Protein AF-A0A950RND5-F1 (afdb_monomer)

pLDDT: mean 81.73, std 20.25, range [27.28, 98.75]

Solvent-accessible surface area (backbone atoms only — not comparable to full-atom values): 24407 Å² total; per-residue (Å²): 139,93,83,90,90,89,86,92,85,87,83,86,86,83,82,80,75,64,97,54,83,83,58,66,60,98,58,60,68,67,38,45,29,33,43,33,33,98,88,50,76,48,46,25,33,28,69,39,47,78,51,88,57,35,43,30,25,35,28,66,88,77,69,43,80,45,80,42,48,47,93,53,51,78,45,76,44,74,45,69,74,70,76,71,78,66,78,73,70,92,72,68,82,76,68,84,69,67,49,48,32,40,37,39,29,50,48,57,43,88,60,62,94,68,66,59,49,56,44,45,64,30,30,45,87,43,40,80,84,48,53,76,87,35,53,45,75,44,70,52,22,67,78,74,57,56,56,99,81,48,80,71,83,77,81,68,97,44,68,70,53,49,53,55,34,50,50,51,29,48,56,50,51,51,53,35,50,52,41,48,52,52,58,39,51,76,71,72,47,77,84,75,94,55,101,77,83,57,64,71,66,48,47,65,56,50,58,30,40,53,48,42,30,46,43,64,71,34,66,67,58,33,50,54,46,36,47,38,45,42,71,59,49,47,69,48,27,45,32,77,56,21,37,29,36,37,45,16,28,31,54,14,26,46,51,55,49,45,44,45,29,71,47,58,78,53,85,71,53,59,24,34,33,48,37,39,36,28,32,26,19,33,62,43,34,68,77,49,45,78,51,46,55,82,80,42,54,73,23,67,60,35,74,55,44,76,37,34,38,40,35,16,32,40,53,23,43,54,18,52,78,41,66,75,72,60,25,59,47,74,43,77,46,71,64,36,81,43,40,98,46,64,90,86,52,88,45,40,60,48,17,55,59,13,61,45,39,61,85,23,45,66,46,25,40,67,41,51,19,37,68,73,50,52,60,60,58,54,57,49,56,67,66,66,53,73,78,73,74,74,75,78,72,83,72,79,87,75,85,86,79,89,77,87,91,78,87,81,91,80,83,81,82,84,82,87,86,134

Structure (mmCIF, N/CA/C/O backbone):
data_AF-A0A950RND5-F1
#
_entry.id   AF-A0A950RND5-F1
#
loop_
_atom_site.group_PDB
_atom_site.id
_atom_site.type_symbol
_atom_site.label_atom_id
_atom_site.label_alt_id
_atom_site.label_comp_id
_atom_site.label_asym_id
_atom_site.label_entity_id
_atom_site.label_seq_id
_atom_site.pdbx_PDB_ins_code
_atom_site.Cartn_x
_atom_site.Cartn_y
_atom_site.Cartn_z
_atom_site.occupancy
_atom_site.B_iso_or_equiv
_atom_site.auth_seq_id
_atom_site.auth_comp_id
_atom_site.auth_asym_id
_atom_site.auth_atom_id
_atom_site.pdbx_PDB_model_num
ATOM 1 N N . MET A 1 1 ? 18.173 -25.659 -58.992 1.00 39.22 1 MET A N 1
ATOM 2 C CA . MET A 1 1 ? 17.817 -24.576 -58.047 1.00 39.22 1 MET A CA 1
ATOM 3 C C . MET A 1 1 ? 17.009 -25.192 -56.920 1.00 39.22 1 MET A C 1
ATOM 5 O O . MET A 1 1 ? 16.145 -25.995 -57.227 1.00 39.22 1 MET A O 1
ATOM 9 N N . PHE A 1 2 ? 17.322 -24.838 -55.670 1.00 34.06 2 PHE A N 1
ATOM 10 C CA . PHE A 1 2 ? 16.856 -25.428 -54.402 1.00 34.06 2 PHE A CA 1
ATOM 11 C C . PHE A 1 2 ? 17.542 -26.725 -53.964 1.00 34.06 2 PHE A C 1
ATOM 13 O O . PHE A 1 2 ? 17.031 -27.824 -54.143 1.00 34.06 2 PHE A O 1
ATOM 20 N N . HIS A 1 3 ? 18.693 -26.558 -53.311 1.00 28.36 3 HIS A N 1
ATOM 21 C CA . HIS A 1 3 ? 19.177 -27.439 -52.250 1.00 28.36 3 HIS A CA 1
ATOM 22 C C . HIS A 1 3 ? 20.063 -26.618 -51.300 1.00 28.36 3 HIS A C 1
ATOM 24 O O . HIS A 1 3 ? 20.896 -25.849 -51.773 1.00 28.36 3 HIS A O 1
ATOM 30 N N . ARG A 1 4 ? 19.917 -26.881 -49.992 1.00 32.88 4 ARG A N 1
ATOM 31 C CA . ARG A 1 4 ? 20.726 -26.418 -48.841 1.00 32.88 4 ARG A CA 1
ATOM 32 C C . ARG A 1 4 ? 20.334 -25.069 -48.221 1.00 32.88 4 ARG A C 1
ATOM 34 O O . ARG A 1 4 ? 20.639 -24.022 -48.766 1.00 32.88 4 ARG A O 1
ATOM 41 N N . ILE A 1 5 ? 19.715 -25.142 -47.038 1.00 31.61 5 ILE A N 1
ATOM 42 C CA . ILE A 1 5 ? 20.182 -24.619 -45.733 1.00 31.61 5 ILE A CA 1
ATOM 43 C C . ILE A 1 5 ? 19.128 -25.069 -44.706 1.00 31.61 5 ILE A C 1
ATOM 45 O O . ILE A 1 5 ? 18.035 -24.521 -44.671 1.00 31.61 5 ILE A O 1
ATOM 49 N N . PHE A 1 6 ? 19.421 -26.113 -43.924 1.00 30.22 6 PHE A N 1
ATOM 50 C CA . PHE A 1 6 ? 18.635 -26.483 -42.735 1.00 30.22 6 PHE A CA 1
ATOM 51 C C . PHE A 1 6 ? 19.441 -27.413 -41.814 1.00 30.22 6 PHE A C 1
ATOM 53 O O . PHE A 1 6 ? 19.050 -28.543 -41.575 1.00 30.22 6 PHE A O 1
ATOM 60 N N . VAL A 1 7 ? 20.600 -26.969 -41.315 1.00 31.84 7 VAL A N 1
ATOM 61 C CA . VAL A 1 7 ? 21.251 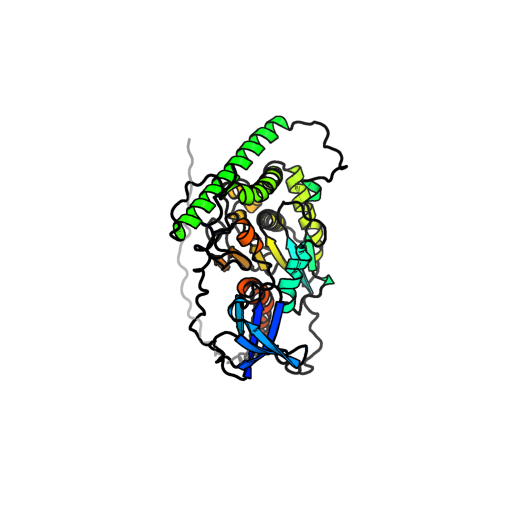-27.573 -40.134 1.00 31.84 7 VAL A CA 1
ATOM 62 C C . VAL A 1 7 ? 22.116 -26.502 -39.467 1.00 31.84 7 VAL A C 1
ATOM 64 O O . VAL A 1 7 ? 23.254 -26.325 -39.877 1.00 31.84 7 VAL A O 1
ATOM 67 N N . LEU A 1 8 ? 21.577 -25.765 -38.488 1.00 27.77 8 LEU A N 1
ATOM 68 C CA . LEU A 1 8 ? 22.340 -25.075 -37.425 1.00 27.77 8 LEU A CA 1
ATOM 69 C C . LEU A 1 8 ? 21.379 -24.350 -36.463 1.00 27.77 8 LEU A C 1
ATOM 71 O O . LEU A 1 8 ? 21.301 -23.130 -36.440 1.00 27.77 8 LEU A O 1
ATOM 75 N N . SER A 1 9 ? 20.588 -25.095 -35.683 1.00 27.28 9 SER A N 1
ATOM 76 C CA . SER A 1 9 ? 19.830 -24.533 -34.538 1.00 27.28 9 SER A CA 1
ATOM 77 C C . SER A 1 9 ? 19.518 -25.560 -33.436 1.00 27.28 9 SER A C 1
ATOM 79 O O . SER A 1 9 ? 18.585 -25.377 -32.667 1.00 27.28 9 SER A O 1
ATOM 81 N N . ALA A 1 10 ? 20.292 -26.646 -33.322 1.00 28.11 10 ALA A N 1
ATOM 82 C CA . ALA A 1 10 ? 20.005 -27.729 -32.371 1.00 28.11 10 ALA A CA 1
ATOM 83 C C . ALA A 1 10 ? 21.024 -27.885 -31.222 1.00 28.11 10 ALA A C 1
ATOM 85 O O . ALA A 1 10 ? 21.018 -28.917 -30.566 1.00 28.11 10 ALA A O 1
ATOM 86 N N . PHE A 1 11 ? 21.893 -26.901 -30.946 1.00 28.53 11 PHE A N 1
ATOM 87 C CA . PHE A 1 11 ? 22.972 -27.083 -29.951 1.00 28.53 11 PHE A CA 1
ATOM 88 C C . PHE A 1 11 ? 23.141 -25.991 -28.881 1.00 28.53 11 PHE A C 1
ATOM 90 O O . PHE A 1 11 ? 24.165 -25.953 -28.212 1.00 28.53 11 PHE A O 1
ATOM 97 N N . LEU A 1 12 ? 22.131 -25.152 -28.631 1.00 27.52 12 LEU A N 1
ATOM 98 C CA . LEU A 1 12 ? 22.180 -24.136 -27.561 1.00 27.52 12 LEU A CA 1
ATOM 99 C C . LEU A 1 12 ? 20.895 -24.100 -26.716 1.00 27.52 12 LEU A C 1
ATOM 101 O O . LEU A 1 12 ? 20.376 -23.045 -26.374 1.00 27.52 12 LEU A O 1
ATOM 105 N N . LEU A 1 13 ? 20.378 -25.281 -26.364 1.00 29.97 13 LEU A N 1
ATOM 106 C CA . LEU A 1 13 ? 19.286 -25.446 -25.396 1.00 29.97 13 LEU A CA 1
ATOM 107 C C . LEU A 1 13 ? 19.581 -26.617 -24.445 1.00 29.97 13 LEU A C 1
ATOM 109 O O . LEU A 1 13 ? 18.826 -27.576 -24.337 1.00 29.97 13 LEU A O 1
ATOM 113 N N . ALA A 1 14 ? 20.739 -26.570 -23.785 1.00 33.69 14 ALA A N 1
ATOM 114 C CA . ALA A 1 14 ? 21.119 -27.550 -22.769 1.00 33.69 14 ALA A CA 1
ATOM 115 C C . ALA A 1 14 ? 22.134 -26.961 -21.776 1.00 33.69 14 ALA A C 1
ATOM 117 O O . ALA A 1 14 ? 23.265 -27.420 -21.720 1.00 33.69 14 ALA A O 1
ATOM 118 N N . ALA A 1 15 ? 21.757 -25.924 -21.018 1.00 33.12 15 ALA A N 1
ATOM 119 C CA . ALA A 1 15 ? 22.478 -25.518 -19.800 1.00 33.12 15 ALA A CA 1
ATOM 120 C C . ALA A 1 15 ? 21.686 -24.483 -18.977 1.00 33.12 15 ALA A C 1
ATOM 122 O O . ALA A 1 15 ? 22.159 -23.389 -18.699 1.00 33.12 15 ALA A O 1
ATOM 123 N N . ALA A 1 16 ? 20.469 -24.824 -18.560 1.00 35.19 16 ALA A N 1
ATOM 124 C CA . ALA A 1 16 ? 19.881 -24.232 -17.359 1.00 35.19 16 ALA A CA 1
ATOM 125 C C . ALA A 1 16 ? 19.608 -25.383 -16.390 1.00 35.19 16 ALA A C 1
ATOM 127 O O . ALA A 1 16 ? 18.470 -25.783 -16.157 1.00 35.19 16 ALA A O 1
ATOM 128 N N . GLY A 1 17 ? 20.693 -26.000 -15.916 1.00 34.97 17 GLY A N 1
ATOM 129 C CA . GLY A 1 17 ? 20.631 -26.988 -14.852 1.00 34.97 17 GLY A CA 1
ATOM 130 C C . GLY A 1 17 ? 20.116 -26.298 -13.598 1.00 34.97 17 GLY A C 1
ATOM 131 O O . GLY A 1 17 ? 20.824 -25.509 -12.979 1.00 34.97 17 GLY A O 1
ATOM 132 N N . SER A 1 18 ? 18.863 -26.569 -13.242 1.00 48.62 18 SER A N 1
ATOM 133 C CA . SER A 1 18 ? 18.327 -26.276 -11.920 1.00 48.62 18 SER A CA 1
ATOM 134 C C . SER A 1 18 ? 19.317 -26.801 -10.876 1.00 48.62 18 SER A C 1
ATOM 136 O O . SER A 1 18 ? 19.711 -27.965 -10.964 1.00 48.62 18 SER A O 1
ATOM 138 N N . ALA A 1 19 ? 19.701 -25.977 -9.896 1.00 49.75 19 ALA A N 1
ATOM 139 C CA . ALA A 1 19 ? 20.674 -26.273 -8.831 1.00 49.75 19 ALA A CA 1
ATOM 140 C C . ALA A 1 19 ? 20.282 -27.434 -7.874 1.00 49.75 19 ALA A C 1
ATOM 142 O O . ALA A 1 19 ? 20.758 -27.517 -6.746 1.00 49.75 19 ALA A O 1
ATOM 143 N N . TRP A 1 20 ? 19.401 -28.324 -8.323 1.00 54.25 20 TRP A N 1
ATOM 144 C CA . TRP A 1 20 ? 18.835 -29.468 -7.619 1.00 54.25 20 TRP A CA 1
ATOM 145 C C . TRP A 1 20 ? 19.366 -30.815 -8.123 1.00 54.25 20 TRP A C 1
ATOM 147 O O . TRP A 1 20 ? 19.012 -31.839 -7.551 1.00 54.25 20 TRP A O 1
ATOM 157 N N . ALA A 1 21 ? 20.201 -30.840 -9.171 1.00 50.81 21 ALA A N 1
ATOM 158 C CA . ALA A 1 21 ? 20.601 -32.080 -9.847 1.00 50.81 21 ALA A CA 1
ATOM 159 C C . ALA A 1 21 ? 21.362 -33.092 -8.961 1.00 50.81 21 ALA A C 1
ATOM 161 O O . ALA A 1 21 ? 21.487 -34.249 -9.348 1.00 50.81 21 ALA A O 1
ATOM 162 N N . GLU A 1 22 ? 21.830 -32.706 -7.767 1.00 54.44 22 GLU A N 1
ATOM 163 C CA . GLU A 1 22 ? 22.542 -33.625 -6.863 1.00 54.44 22 GLU A CA 1
ATOM 164 C C . GLU A 1 22 ? 22.089 -33.584 -5.395 1.00 54.44 22 GLU A C 1
ATOM 166 O O . GLU A 1 22 ? 22.582 -34.348 -4.561 1.00 54.44 22 GLU A O 1
ATOM 171 N N . THR A 1 23 ? 21.124 -32.738 -5.042 1.00 58.16 23 THR A N 1
ATOM 172 C CA . THR A 1 23 ? 20.756 -32.504 -3.643 1.00 58.16 23 THR A CA 1
ATOM 173 C C . THR A 1 23 ? 19.473 -33.244 -3.287 1.00 58.16 23 THR A C 1
ATOM 175 O O . THR A 1 23 ? 18.373 -32.844 -3.661 1.00 58.16 23 THR A O 1
ATOM 178 N N . LYS A 1 24 ? 19.610 -34.318 -2.494 1.00 73.38 24 LYS A N 1
ATOM 179 C CA . LYS A 1 24 ? 18.478 -34.938 -1.787 1.00 73.38 24 LYS A CA 1
ATOM 180 C C . LYS A 1 24 ? 17.690 -33.852 -1.053 1.00 73.38 24 LYS A C 1
ATOM 182 O O . LYS A 1 24 ? 18.286 -33.000 -0.390 1.00 73.38 24 LYS A O 1
ATOM 187 N N . LEU A 1 25 ? 16.360 -33.907 -1.128 1.00 78.81 25 LEU A N 1
ATOM 188 C CA . LEU A 1 25 ? 15.516 -33.006 -0.347 1.00 78.81 25 LEU A CA 1
ATOM 189 C C . LEU A 1 25 ? 15.875 -33.126 1.147 1.00 78.81 25 LEU A C 1
ATOM 191 O O . LEU A 1 25 ? 15.973 -34.247 1.653 1.00 78.81 25 LEU A O 1
ATOM 195 N N . PRO A 1 26 ? 16.018 -32.012 1.888 1.00 83.50 26 PRO A N 1
ATOM 196 C CA . PRO A 1 26 ? 16.427 -32.015 3.296 1.00 83.50 26 PRO A CA 1
ATOM 197 C C . PRO A 1 26 ? 15.283 -32.421 4.247 1.00 83.50 26 PRO A C 1
ATOM 199 O O . PRO A 1 26 ? 15.180 -31.930 5.371 1.00 83.50 26 PRO A O 1
ATOM 202 N N . PHE A 1 27 ? 14.385 -33.297 3.796 1.00 84.44 27 PHE A N 1
ATOM 203 C CA . PHE A 1 27 ? 13.218 -33.754 4.539 1.00 84.44 27 PHE A CA 1
ATOM 204 C C . PHE A 1 27 ? 13.262 -35.276 4.684 1.00 84.44 27 PHE A C 1
ATOM 206 O O . PHE A 1 27 ? 13.541 -36.005 3.730 1.00 84.44 27 PHE A O 1
ATOM 213 N N . ALA A 1 28 ? 12.985 -35.755 5.896 1.00 90.12 28 ALA A N 1
ATOM 214 C CA . ALA A 1 28 ? 12.885 -37.180 6.179 1.00 90.12 28 ALA A CA 1
ATOM 215 C C . ALA A 1 28 ? 11.600 -37.770 5.578 1.00 90.12 28 ALA A C 1
ATOM 217 O O . ALA A 1 28 ? 10.570 -37.094 5.520 1.00 90.12 28 ALA A O 1
ATOM 218 N N . LYS A 1 29 ? 11.639 -39.053 5.199 1.00 93.19 29 LYS A N 1
ATOM 219 C CA . LYS A 1 29 ? 10.434 -39.828 4.876 1.00 93.19 29 LYS A CA 1
ATOM 220 C C . LYS A 1 29 ? 9.399 -39.694 6.003 1.00 93.19 29 LYS A C 1
ATOM 222 O O . LYS A 1 29 ? 9.744 -39.734 7.182 1.00 93.19 29 LYS A O 1
ATOM 227 N N . GLY A 1 30 ? 8.140 -39.513 5.630 1.00 92.69 30 GLY A N 1
ATOM 228 C CA . GLY A 1 30 ? 7.004 -39.256 6.511 1.00 92.69 30 GLY A CA 1
ATOM 229 C C . GLY A 1 30 ? 6.793 -37.783 6.873 1.00 92.69 30 GLY A C 1
ATOM 230 O O . GLY A 1 30 ? 5.777 -37.470 7.495 1.00 92.69 30 GLY A O 1
ATOM 231 N N . ALA A 1 31 ? 7.705 -36.876 6.498 1.00 92.06 31 ALA A N 1
ATOM 232 C CA . ALA A 1 31 ? 7.523 -35.449 6.742 1.00 92.06 31 ALA A CA 1
ATOM 233 C C . ALA A 1 31 ? 6.317 -34.911 5.964 1.00 92.06 31 ALA A C 1
ATOM 235 O O . ALA A 1 31 ? 6.204 -35.131 4.759 1.00 92.06 31 ALA A O 1
ATOM 236 N N . ASP A 1 32 ? 5.456 -34.157 6.645 1.00 92.81 32 ASP A N 1
ATOM 237 C CA . ASP A 1 32 ? 4.427 -33.364 5.983 1.00 92.81 32 ASP A CA 1
ATOM 238 C C . ASP A 1 32 ? 5.113 -32.226 5.216 1.00 92.81 32 ASP A C 1
ATOM 240 O O . ASP A 1 32 ? 5.845 -31.414 5.797 1.00 92.81 32 ASP A O 1
ATOM 244 N N . ILE A 1 33 ? 4.904 -32.172 3.905 1.00 93.56 33 ILE A N 1
ATOM 245 C CA . ILE A 1 33 ? 5.497 -31.179 3.008 1.00 93.56 33 ILE A CA 1
ATOM 246 C C . ILE A 1 33 ? 4.438 -30.565 2.090 1.00 93.56 33 ILE A C 1
ATOM 248 O O . ILE A 1 33 ? 3.401 -31.169 1.813 1.00 93.56 33 ILE A O 1
ATOM 252 N N . LYS A 1 34 ? 4.721 -29.354 1.608 1.00 90.44 34 LYS A N 1
ATOM 253 C CA . LYS A 1 34 ? 4.068 -28.751 0.448 1.00 90.44 34 LYS A CA 1
ATOM 254 C C . LYS A 1 34 ? 5.069 -28.642 -0.684 1.00 90.44 34 LYS A C 1
ATOM 256 O O . LYS A 1 34 ? 6.151 -28.084 -0.482 1.00 90.44 34 LYS A O 1
ATOM 261 N N . VAL A 1 35 ? 4.689 -29.143 -1.850 1.00 91.75 35 VAL A N 1
ATOM 262 C CA . VAL A 1 35 ? 5.456 -29.050 -3.092 1.00 91.75 35 VAL A CA 1
ATOM 263 C C . VAL A 1 35 ? 4.740 -28.081 -4.019 1.00 91.75 35 VAL A C 1
ATOM 265 O O . VAL A 1 35 ? 3.561 -28.263 -4.323 1.00 91.75 35 VAL A O 1
ATOM 268 N N . TYR A 1 36 ? 5.457 -27.049 -4.444 1.00 85.62 36 TYR A N 1
ATOM 269 C CA . TYR A 1 36 ? 4.962 -26.003 -5.328 1.00 85.62 36 TYR A CA 1
ATOM 270 C C . TYR A 1 36 ? 5.497 -26.270 -6.729 1.00 85.62 36 TYR A C 1
ATOM 272 O O . TYR A 1 36 ? 6.695 -26.496 -6.907 1.00 85.62 36 TYR A O 1
ATOM 280 N N . THR A 1 37 ? 4.599 -26.268 -7.703 1.00 88.44 37 THR A N 1
ATOM 281 C CA . THR A 1 37 ? 4.904 -26.350 -9.134 1.00 88.44 37 THR A CA 1
ATOM 282 C C . THR A 1 37 ? 4.271 -25.150 -9.829 1.00 88.44 37 THR A C 1
ATOM 284 O O . THR A 1 37 ? 3.340 -24.565 -9.278 1.00 88.44 37 THR A O 1
ATOM 287 N N . ALA A 1 38 ? 4.677 -24.860 -11.067 1.00 68.19 38 ALA A N 1
ATOM 288 C CA . ALA A 1 38 ? 4.159 -23.730 -11.847 1.00 68.19 38 ALA A CA 1
ATOM 289 C C . ALA A 1 38 ? 2.621 -23.673 -11.981 1.00 68.19 38 ALA A C 1
ATOM 291 O O . ALA A 1 38 ? 2.063 -22.620 -12.268 1.00 68.19 38 ALA A O 1
ATOM 292 N N . SER A 1 39 ? 1.924 -24.806 -11.830 1.00 78.38 39 SER A N 1
ATOM 293 C CA . SER A 1 39 ? 0.469 -24.899 -12.046 1.00 78.38 39 SER A CA 1
ATOM 294 C C . SER A 1 39 ? -0.322 -25.393 -10.837 1.00 78.38 39 SER A C 1
ATOM 296 O O . SER A 1 39 ? -1.552 -25.330 -10.844 1.00 78.38 39 SER A O 1
ATOM 298 N N . LYS A 1 40 ? 0.344 -25.941 -9.815 1.00 88.25 40 LYS A N 1
ATOM 299 C CA . LYS A 1 40 ? -0.336 -26.633 -8.717 1.00 88.25 40 LYS A CA 1
ATOM 300 C C . LYS A 1 40 ? 0.523 -26.720 -7.462 1.00 88.25 40 LYS A C 1
ATOM 302 O O . LYS A 1 40 ? 1.735 -26.929 -7.534 1.00 88.25 40 LYS A O 1
ATOM 307 N N . VAL A 1 41 ? -0.145 -26.665 -6.313 1.00 85.38 41 VAL A N 1
ATOM 308 C CA . VAL A 1 41 ? 0.432 -26.984 -5.004 1.00 85.38 41 VAL A CA 1
ATOM 309 C C . VAL A 1 41 ? -0.069 -28.352 -4.553 1.00 85.38 41 VAL A C 1
ATOM 311 O O . VAL A 1 41 ? -1.275 -28.598 -4.520 1.00 85.38 41 VAL A O 1
ATOM 314 N N . PHE A 1 42 ? 0.856 -29.226 -4.174 1.00 93.50 42 PHE A N 1
ATOM 315 C CA . PHE A 1 42 ? 0.572 -30.524 -3.567 1.00 93.50 42 PHE A CA 1
ATOM 316 C C . PHE A 1 42 ? 0.919 -30.457 -2.084 1.00 93.50 42 PHE A C 1
ATOM 318 O O . PHE A 1 42 ? 1.965 -29.921 -1.720 1.00 93.50 42 PHE A O 1
ATOM 325 N N . SER A 1 43 ? 0.049 -30.967 -1.218 1.00 91.88 43 SER A N 1
ATOM 326 C CA . SER A 1 43 ? 0.311 -31.082 0.225 1.00 91.88 43 SER A CA 1
ATOM 327 C C . SER A 1 43 ? 0.200 -32.546 0.602 1.00 91.88 43 SER A C 1
ATOM 329 O O . SER A 1 43 ? -0.746 -33.190 0.164 1.00 91.88 43 SER A O 1
ATOM 331 N N . GLY A 1 44 ? 1.154 -33.087 1.352 1.00 95.00 44 GLY A N 1
ATOM 332 C CA . GLY A 1 44 ? 1.112 -34.498 1.712 1.00 95.00 44 GLY A CA 1
ATOM 333 C C . GLY A 1 44 ? 2.324 -34.990 2.483 1.00 95.00 44 GLY A C 1
ATOM 334 O O . GLY A 1 44 ? 3.238 -34.225 2.805 1.00 95.00 44 GLY A O 1
ATOM 335 N N . LYS A 1 45 ? 2.346 -36.295 2.759 1.00 96.00 45 LYS A N 1
ATOM 336 C CA . LYS A 1 45 ? 3.477 -36.957 3.423 1.00 96.00 45 LYS A CA 1
ATOM 337 C C . LYS A 1 45 ? 4.507 -37.409 2.403 1.00 96.00 45 LYS A C 1
ATOM 339 O O . LYS A 1 45 ? 4.187 -38.186 1.510 1.00 96.00 45 LYS A O 1
ATOM 344 N N . LEU A 1 46 ? 5.749 -36.960 2.568 1.00 95.44 46 LEU A N 1
ATOM 345 C CA . LEU A 1 46 ? 6.883 -37.381 1.748 1.00 95.44 46 LEU A CA 1
ATOM 346 C C . LEU A 1 46 ? 7.121 -38.887 1.915 1.00 95.44 46 LEU A C 1
ATOM 348 O O . LEU A 1 46 ? 7.494 -39.335 2.995 1.00 95.44 46 LEU A O 1
ATOM 352 N N . GLN A 1 47 ? 6.937 -39.672 0.861 1.00 95.50 47 GLN A N 1
ATOM 353 C CA . GLN A 1 47 ? 7.154 -41.120 0.891 1.00 95.50 47 GLN A CA 1
ATOM 354 C C . GLN A 1 47 ? 8.585 -41.497 0.525 1.00 95.50 47 GLN A C 1
ATOM 356 O O . GLN A 1 47 ? 9.140 -42.446 1.085 1.00 95.50 47 GLN A O 1
ATOM 361 N N . ASP A 1 48 ? 9.190 -40.747 -0.392 1.00 87.88 48 ASP A N 1
ATOM 362 C CA . ASP A 1 48 ? 10.561 -40.967 -0.825 1.00 87.88 48 ASP A CA 1
ATOM 363 C C . ASP A 1 48 ? 11.192 -39.660 -1.329 1.00 87.88 48 ASP A C 1
ATOM 365 O O . ASP A 1 48 ? 10.622 -38.962 -2.167 1.00 87.88 48 ASP A O 1
ATOM 369 N N . SER A 1 49 ? 12.373 -39.334 -0.801 1.00 70.69 49 SER A N 1
ATOM 370 C CA . SER A 1 49 ? 13.248 -38.244 -1.265 1.00 70.69 49 SER A CA 1
ATOM 371 C C . SER A 1 49 ? 14.558 -38.748 -1.873 1.00 70.69 49 SER A C 1
ATOM 373 O O . SER A 1 49 ? 15.450 -37.954 -2.174 1.00 70.69 49 SER A O 1
ATOM 375 N N . SER A 1 50 ? 14.706 -40.068 -2.012 1.00 70.75 50 SER A N 1
ATOM 376 C CA . SER A 1 50 ? 15.889 -40.724 -2.568 1.00 70.75 50 SER A CA 1
ATOM 377 C C . SER A 1 50 ? 15.801 -40.962 -4.075 1.00 70.75 50 SER A C 1
ATOM 379 O O . SER A 1 50 ? 16.835 -41.182 -4.708 1.00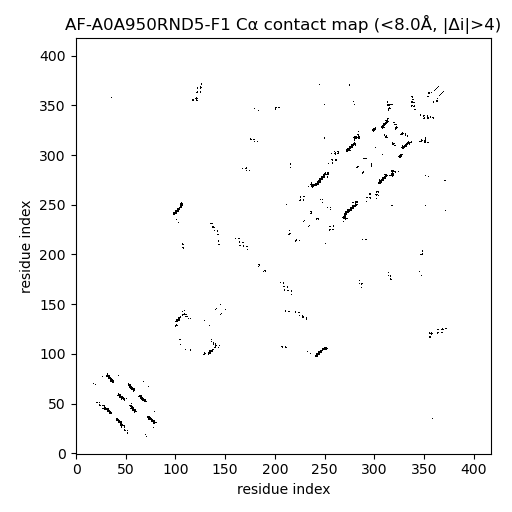 70.75 50 SER A O 1
ATOM 381 N N . ALA A 1 51 ? 14.601 -40.866 -4.658 1.00 72.88 51 ALA A N 1
ATOM 382 C CA . ALA A 1 51 ? 14.414 -40.894 -6.100 1.00 72.88 51 ALA A CA 1
ATOM 383 C C . ALA A 1 51 ? 15.107 -39.675 -6.728 1.00 72.88 51 ALA A C 1
ATOM 385 O O . ALA A 1 51 ? 14.715 -38.535 -6.491 1.00 72.88 51 ALA A O 1
ATOM 386 N N . LYS A 1 52 ? 16.152 -39.930 -7.527 1.00 78.38 52 LYS A N 1
ATOM 387 C CA . LYS A 1 52 ? 17.040 -38.892 -8.082 1.00 78.38 52 LYS A CA 1
ATOM 388 C C . LYS A 1 52 ? 16.314 -37.792 -8.861 1.00 78.38 52 LYS A C 1
ATOM 390 O O . LYS A 1 52 ? 16.812 -36.678 -8.893 1.00 78.38 52 LYS A O 1
ATOM 395 N N . ASP A 1 53 ? 15.149 -38.097 -9.433 1.00 89.94 53 ASP A N 1
ATOM 396 C CA . ASP A 1 53 ? 14.449 -37.204 -10.362 1.00 89.94 53 ASP A CA 1
ATOM 397 C C . ASP A 1 53 ? 13.008 -36.868 -9.948 1.00 89.94 53 ASP A C 1
ATOM 399 O O . ASP A 1 53 ? 12.322 -36.144 -10.672 1.00 89.94 53 ASP A O 1
ATOM 403 N N . TRP A 1 54 ? 12.524 -37.376 -8.807 1.00 93.00 54 TRP A N 1
ATOM 404 C CA . TRP A 1 54 ? 11.111 -37.276 -8.427 1.00 93.00 54 TRP A CA 1
ATOM 405 C C . TRP A 1 54 ? 10.919 -37.017 -6.934 1.00 93.00 54 TRP A C 1
ATOM 407 O O . TRP A 1 54 ? 11.608 -37.580 -6.089 1.00 93.00 54 TRP A O 1
ATOM 417 N N . VAL A 1 55 ? 9.910 -36.215 -6.612 1.00 93.31 55 VAL A N 1
ATOM 418 C CA . VAL A 1 55 ? 9.340 -36.100 -5.271 1.00 93.31 55 VAL A CA 1
ATOM 419 C C . VAL A 1 55 ? 8.121 -37.002 -5.206 1.00 93.31 55 VAL A C 1
ATOM 421 O O . VAL A 1 55 ? 7.152 -36.786 -5.934 1.00 93.31 55 VAL A O 1
ATOM 424 N N . HIS A 1 56 ? 8.174 -38.005 -4.335 1.00 96.00 56 HIS A N 1
ATOM 425 C CA . HIS A 1 56 ? 7.063 -38.916 -4.099 1.00 96.00 56 HIS A CA 1
ATOM 426 C C . HIS A 1 56 ? 6.372 -38.558 -2.786 1.00 96.00 56 HIS A C 1
ATOM 428 O O . HIS A 1 56 ? 6.995 -38.612 -1.722 1.00 96.00 56 HIS A O 1
ATOM 434 N N . LEU A 1 57 ? 5.093 -38.199 -2.839 1.00 96.19 57 LEU A N 1
ATOM 435 C CA . LEU A 1 57 ? 4.285 -37.918 -1.652 1.00 96.19 57 LEU A CA 1
ATOM 436 C C . LEU A 1 57 ? 2.894 -38.534 -1.764 1.00 96.19 57 LEU A C 1
ATOM 438 O O . LEU A 1 57 ? 2.386 -38.700 -2.866 1.00 96.19 57 LEU A O 1
ATOM 442 N N . THR A 1 58 ? 2.259 -38.808 -0.629 1.00 96.69 58 THR A N 1
ATOM 443 C CA . THR A 1 58 ? 0.830 -39.149 -0.579 1.00 96.69 58 THR A CA 1
ATOM 444 C C . THR A 1 58 ? 0.036 -37.871 -0.341 1.00 96.69 58 THR A C 1
ATOM 446 O O . THR A 1 58 ? 0.190 -37.252 0.713 1.00 96.69 58 THR A O 1
ATOM 449 N N . ASP A 1 59 ? -0.773 -37.461 -1.316 1.00 93.50 59 ASP A N 1
ATOM 450 C CA . ASP A 1 59 ? -1.502 -36.191 -1.310 1.00 93.50 59 ASP A CA 1
ATOM 451 C C . ASP A 1 59 ? -2.617 -36.177 -0.252 1.00 93.50 59 ASP A C 1
ATOM 453 O O . ASP A 1 59 ? -3.420 -37.103 -0.139 1.00 93.50 59 ASP A O 1
ATOM 457 N N . ASP A 1 60 ? -2.684 -35.113 0.542 1.00 89.50 60 ASP A N 1
ATOM 458 C CA . ASP A 1 60 ? -3.591 -35.003 1.681 1.00 89.50 60 ASP A CA 1
ATOM 459 C C . ASP A 1 60 ? -5.061 -34.956 1.261 1.00 89.50 60 ASP A C 1
ATOM 461 O O . ASP A 1 60 ? -5.911 -35.437 2.016 1.00 89.50 60 ASP A O 1
ATOM 465 N N . ALA A 1 61 ? -5.366 -34.386 0.092 1.00 84.88 61 ALA A N 1
ATOM 466 C CA . ALA A 1 61 ? -6.735 -34.197 -0.378 1.00 84.88 61 ALA A CA 1
ATOM 467 C C . ALA A 1 61 ? -7.297 -35.477 -0.999 1.00 84.88 61 ALA A C 1
ATOM 469 O O . ALA A 1 61 ? -8.418 -35.881 -0.699 1.00 84.88 61 ALA A O 1
ATOM 470 N N . THR A 1 62 ? -6.508 -36.122 -1.853 1.00 92.94 62 THR A N 1
ATOM 471 C CA . THR A 1 62 ? -6.939 -37.295 -2.626 1.00 92.94 62 THR A CA 1
ATOM 472 C C . THR A 1 62 ? -6.562 -38.619 -1.976 1.00 92.94 62 THR A C 1
ATOM 474 O O . THR A 1 62 ? -7.108 -39.654 -2.348 1.00 92.94 62 THR A O 1
ATOM 477 N N . LYS A 1 63 ? -5.627 -38.598 -1.018 1.00 94.62 63 LYS A N 1
ATOM 478 C CA . LYS A 1 63 ? -4.968 -39.783 -0.446 1.00 94.62 63 LYS A CA 1
ATOM 479 C C . LYS A 1 63 ? -4.251 -40.653 -1.485 1.00 94.62 63 LYS A C 1
ATOM 481 O O . LYS A 1 63 ? -3.879 -41.778 -1.168 1.00 94.62 63 LYS A O 1
ATOM 486 N N . ALA A 1 64 ? -4.045 -40.143 -2.699 1.00 94.50 64 ALA A N 1
ATOM 487 C CA . ALA A 1 64 ? -3.327 -40.831 -3.760 1.00 94.50 64 ALA A CA 1
ATOM 488 C C . ALA A 1 64 ? -1.824 -40.540 -3.679 1.00 94.50 64 ALA A C 1
ATOM 490 O O . ALA A 1 64 ? -1.410 -39.450 -3.276 1.00 94.50 64 ALA A O 1
ATOM 491 N N . ASP A 1 65 ? -1.012 -41.501 -4.107 1.00 96.44 65 ASP A N 1
ATOM 492 C CA . ASP A 1 65 ? 0.417 -41.285 -4.299 1.00 96.44 65 ASP A CA 1
ATOM 493 C C . ASP A 1 65 ? 0.660 -40.438 -5.552 1.00 96.44 65 ASP A C 1
ATOM 495 O O . ASP A 1 65 ? 0.140 -40.710 -6.638 1.00 96.44 65 ASP A O 1
ATOM 499 N N . VAL A 1 66 ? 1.460 -39.389 -5.392 1.00 95.62 66 VAL A N 1
ATOM 500 C CA . VAL A 1 66 ? 1.795 -38.416 -6.427 1.00 95.62 66 VAL A CA 1
ATOM 501 C C . VAL A 1 66 ? 3.304 -38.396 -6.616 1.00 95.62 66 VAL A C 1
ATOM 503 O O . VAL A 1 66 ? 4.070 -38.216 -5.667 1.00 95.62 66 VAL A O 1
ATOM 506 N N . TRP A 1 67 ? 3.719 -38.534 -7.873 1.00 95.69 67 TRP A N 1
ATOM 507 C CA . TRP A 1 67 ? 5.107 -38.443 -8.306 1.00 95.69 67 TRP A CA 1
ATOM 508 C C . TRP A 1 67 ? 5.294 -37.148 -9.090 1.00 95.69 67 TRP A C 1
ATOM 510 O O . TRP A 1 67 ? 4.736 -36.980 -10.174 1.00 95.69 67 TRP A O 1
ATOM 520 N N . ILE A 1 68 ? 6.068 -36.218 -8.536 1.00 94.00 68 ILE A N 1
ATOM 521 C CA . ILE A 1 68 ? 6.310 -34.896 -9.123 1.00 94.00 68 ILE A CA 1
ATOM 522 C C . ILE A 1 68 ? 7.760 -34.853 -9.600 1.00 94.00 68 ILE A C 1
ATOM 524 O O . ILE A 1 68 ? 8.656 -35.040 -8.779 1.00 94.00 68 ILE A O 1
ATOM 528 N N . PRO A 1 69 ? 8.039 -34.614 -10.889 1.00 93.56 69 PRO A N 1
ATOM 529 C CA . PRO A 1 69 ? 9.416 -34.588 -11.357 1.00 93.56 69 PRO A CA 1
ATOM 530 C C . PRO A 1 69 ? 10.127 -33.372 -10.747 1.00 93.56 69 PRO A C 1
ATOM 532 O O . PRO A 1 69 ? 9.570 -32.276 -10.759 1.00 93.56 69 PRO A O 1
ATOM 535 N N . LEU A 1 70 ? 11.353 -33.531 -10.236 1.00 87.25 70 LEU A N 1
ATOM 536 C CA . LEU A 1 70 ? 12.092 -32.465 -9.534 1.00 87.25 70 LEU A CA 1
ATOM 537 C C . LEU A 1 70 ? 12.243 -31.195 -10.380 1.00 87.25 70 LEU A C 1
ATOM 539 O O . LEU A 1 70 ? 12.145 -30.092 -9.859 1.00 87.25 70 LEU A O 1
ATOM 543 N N . ARG A 1 71 ? 12.379 -31.338 -11.703 1.00 86.12 71 ARG A N 1
ATOM 544 C CA . ARG A 1 71 ? 12.403 -30.208 -12.651 1.00 86.12 71 ARG A CA 1
ATOM 545 C C . ARG A 1 71 ? 11.121 -29.362 -12.681 1.00 86.12 71 ARG A C 1
ATOM 547 O O . ARG A 1 71 ? 11.156 -28.252 -13.192 1.00 86.12 71 ARG A O 1
ATOM 554 N N . ALA A 1 72 ? 9.995 -29.893 -12.204 1.00 89.00 72 ALA A N 1
ATOM 555 C CA . ALA A 1 72 ? 8.729 -29.168 -12.081 1.00 89.00 72 ALA A CA 1
ATOM 556 C C . ALA A 1 72 ? 8.519 -28.580 -10.676 1.00 89.00 72 ALA A C 1
ATOM 558 O O . ALA A 1 72 ? 7.529 -27.888 -10.451 1.00 89.00 72 ALA A O 1
ATOM 559 N N . VAL A 1 73 ? 9.417 -28.872 -9.730 1.00 87.81 73 VAL A N 1
ATOM 560 C CA . VAL A 1 73 ? 9.347 -28.378 -8.357 1.00 87.81 73 VAL A CA 1
ATOM 561 C C . VAL A 1 73 ? 10.027 -27.017 -8.281 1.00 87.81 73 VAL A C 1
ATOM 563 O O . VAL A 1 73 ? 11.240 -26.902 -8.421 1.00 87.81 73 VAL A O 1
ATOM 566 N N . GLU A 1 74 ? 9.238 -25.982 -8.022 1.00 77.69 74 GLU A N 1
ATOM 567 C CA . GLU A 1 74 ? 9.729 -24.613 -7.838 1.00 77.69 74 GLU A CA 1
ATOM 568 C C . GLU A 1 74 ? 10.149 -24.364 -6.387 1.00 77.69 74 GLU A C 1
ATOM 570 O O . GLU A 1 74 ? 11.125 -23.664 -6.118 1.00 77.69 74 GLU A O 1
ATOM 575 N N . ALA A 1 75 ? 9.430 -24.973 -5.440 1.00 81.38 75 ALA A N 1
ATOM 576 C CA . ALA A 1 75 ? 9.756 -24.921 -4.023 1.00 81.38 75 ALA A CA 1
ATOM 577 C C . ALA A 1 75 ? 9.224 -26.148 -3.274 1.00 81.38 75 ALA A C 1
ATOM 579 O O . ALA A 1 75 ? 8.202 -26.735 -3.631 1.00 81.38 75 ALA A O 1
ATOM 580 N N . VAL A 1 76 ? 9.883 -26.487 -2.165 1.00 86.69 76 VAL A N 1
ATOM 581 C CA . VAL A 1 76 ? 9.368 -27.427 -1.163 1.00 86.69 76 VAL A CA 1
ATOM 582 C C . VAL A 1 76 ? 9.445 -26.756 0.199 1.00 86.69 76 VAL A C 1
ATOM 584 O O . VAL A 1 76 ? 10.483 -26.213 0.574 1.00 86.69 76 VAL A O 1
ATOM 587 N N . SER A 1 77 ? 8.361 -26.795 0.967 1.00 84.62 77 SER A N 1
ATOM 588 C CA . SER A 1 77 ? 8.391 -26.382 2.374 1.00 84.62 77 SER A CA 1
ATOM 589 C C . SER A 1 77 ? 7.820 -27.468 3.264 1.00 84.62 77 SER A C 1
ATOM 591 O O . SER A 1 77 ? 6.931 -28.212 2.863 1.00 84.62 77 SER A O 1
ATOM 593 N N . LYS A 1 78 ? 8.320 -27.552 4.498 1.00 87.69 78 LYS A N 1
ATOM 594 C CA . LYS A 1 78 ? 7.712 -28.403 5.517 1.00 87.69 78 LYS A CA 1
ATOM 595 C C . LYS A 1 78 ? 6.316 -27.860 5.815 1.00 87.69 78 LYS A C 1
ATOM 597 O O . LYS A 1 78 ? 6.181 -26.701 6.219 1.00 87.69 78 LYS A O 1
ATOM 602 N N . SER A 1 79 ? 5.295 -28.685 5.620 1.00 77.38 79 SER A N 1
ATOM 603 C CA . SER A 1 79 ? 3.956 -28.393 6.108 1.00 77.38 79 SER A CA 1
ATOM 604 C C . SER A 1 79 ? 4.068 -28.317 7.616 1.00 77.38 79 SER A C 1
ATOM 606 O O . SER A 1 79 ? 4.381 -29.291 8.300 1.00 77.38 79 SER A O 1
ATOM 608 N N . ARG A 1 80 ? 3.867 -27.120 8.157 1.00 62.44 80 ARG A N 1
ATOM 609 C CA . ARG A 1 80 ? 3.579 -27.021 9.577 1.00 62.44 80 ARG A CA 1
ATOM 610 C C . ARG A 1 80 ? 2.230 -27.721 9.746 1.00 62.44 80 ARG A C 1
ATOM 612 O O . ARG A 1 80 ? 1.340 -27.396 8.953 1.00 62.44 80 ARG A O 1
ATOM 619 N N . PRO A 1 81 ? 2.075 -28.672 10.688 1.00 57.00 81 PRO A N 1
ATOM 620 C CA . PRO A 1 81 ? 0.752 -29.201 10.978 1.00 57.00 81 PRO A CA 1
ATOM 621 C C . PRO A 1 81 ? -0.163 -27.992 11.138 1.00 57.00 81 PRO A C 1
ATOM 623 O O . PRO A 1 81 ? 0.226 -27.022 11.809 1.00 57.00 81 PRO A O 1
ATOM 626 N N . ALA A 1 82 ? -1.304 -28.002 10.434 1.00 47.84 82 ALA A N 1
ATOM 627 C CA . ALA A 1 82 ? -2.360 -27.035 10.702 1.00 47.84 82 ALA A CA 1
ATOM 628 C C . ALA A 1 82 ? -2.459 -26.977 12.224 1.00 47.84 82 ALA A C 1
ATOM 630 O O . ALA A 1 82 ? -2.451 -28.062 12.816 1.00 47.84 82 ALA A O 1
ATOM 631 N N . PRO A 1 83 ? -2.378 -25.785 12.852 1.00 43.47 83 PRO A N 1
ATOM 632 C CA . PRO A 1 83 ? -2.367 -25.708 14.302 1.00 43.47 83 PRO A CA 1
ATOM 633 C C . PRO A 1 83 ? -3.510 -26.595 14.756 1.00 43.47 83 PRO A C 1
ATOM 635 O O . PRO A 1 83 ? -4.650 -26.326 14.367 1.00 43.47 83 PRO A O 1
ATOM 638 N N . GLU A 1 84 ? -3.184 -27.707 15.439 1.00 37.94 84 GLU A N 1
ATOM 639 C CA . GLU A 1 84 ? -4.205 -28.573 16.011 1.00 37.94 84 GLU A CA 1
ATOM 640 C C . GLU A 1 84 ? -5.156 -27.599 16.667 1.00 37.94 84 GLU A C 1
ATOM 642 O O . GLU A 1 84 ? -4.695 -26.694 17.380 1.00 37.94 84 GLU A O 1
ATOM 647 N N . SER A 1 85 ? -6.443 -27.676 16.323 1.00 40.50 85 SER A N 1
ATOM 648 C CA . SER A 1 85 ? -7.442 -26.876 17.002 1.00 40.50 85 SER A CA 1
ATOM 649 C C . SER A 1 85 ? -7.409 -27.366 18.440 1.00 40.50 85 SER A C 1
ATOM 651 O O . SER A 1 85 ? -8.127 -28.293 18.803 1.00 40.50 85 SER A O 1
ATOM 653 N N . THR A 1 86 ? -6.472 -26.832 19.227 1.00 38.50 86 THR A N 1
ATOM 654 C CA . THR A 1 86 ? -6.333 -27.072 20.648 1.00 38.50 86 THR A CA 1
ATOM 655 C C . THR A 1 86 ? -7.720 -26.807 21.152 1.00 38.50 86 THR A C 1
ATOM 657 O O . THR A 1 86 ? -8.207 -25.683 21.007 1.00 38.50 86 THR A O 1
ATOM 660 N N . GLY A 1 87 ? -8.397 -27.891 21.542 1.00 39.16 87 GLY A N 1
ATOM 661 C CA . GLY A 1 87 ? -9.789 -27.874 21.934 1.00 39.16 87 GLY A CA 1
ATOM 662 C C . GLY A 1 87 ? -9.926 -26.718 22.892 1.00 39.16 87 GLY A C 1
ATOM 663 O O . GLY A 1 87 ? -9.369 -26.743 23.991 1.00 39.16 87 GLY A O 1
ATOM 664 N N . ARG A 1 88 ? -10.521 -25.634 22.391 1.00 41.72 88 ARG A N 1
ATOM 665 C CA . ARG A 1 88 ? -10.595 -24.383 23.114 1.00 41.72 88 ARG A CA 1
ATOM 666 C C . ARG A 1 88 ? -11.480 -24.720 24.291 1.00 41.72 88 ARG A C 1
ATOM 668 O O . ARG A 1 88 ? -12.679 -24.912 24.108 1.00 41.72 88 ARG A O 1
ATOM 675 N N . ALA A 1 89 ? -10.877 -24.863 25.469 1.00 40.84 89 ALA A N 1
ATOM 676 C CA . ALA A 1 89 ? -11.632 -24.985 26.701 1.00 40.84 89 ALA A CA 1
ATOM 677 C C . ALA A 1 89 ? -12.695 -23.870 26.681 1.00 40.84 89 ALA A C 1
ATOM 679 O O . ALA A 1 89 ? -12.348 -22.747 26.284 1.00 40.84 89 ALA A O 1
ATOM 680 N N . PRO A 1 90 ? -13.965 -24.154 27.022 1.00 42.38 90 PRO A N 1
ATOM 681 C CA . PRO A 1 90 ? -15.046 -23.173 27.013 1.00 42.38 90 PRO A CA 1
ATOM 682 C C . PRO A 1 90 ? -14.798 -22.150 28.131 1.00 42.38 90 PRO A C 1
ATOM 684 O O . PRO A 1 90 ? -15.367 -22.197 29.215 1.00 42.38 90 PRO A O 1
ATOM 687 N N . GLY A 1 91 ? -13.842 -21.260 27.888 1.00 44.50 91 GLY A N 1
ATOM 688 C CA . GLY A 1 91 ? -13.365 -20.245 28.802 1.00 44.50 91 GLY A CA 1
ATOM 689 C C . GLY A 1 91 ? -14.051 -18.930 28.491 1.00 44.50 91 GLY A C 1
ATOM 690 O O . GLY A 1 91 ? -13.555 -18.164 27.667 1.00 44.50 91 GLY A O 1
ATOM 691 N N . GLY A 1 92 ? -15.161 -18.696 29.188 1.00 42.16 92 GLY A N 1
ATOM 692 C CA . GLY A 1 92 ? -15.836 -17.407 29.309 1.00 42.16 92 GLY A CA 1
ATOM 693 C C . GLY A 1 92 ? -16.597 -16.932 28.063 1.00 42.16 92 GLY A C 1
ATOM 694 O O . GLY A 1 92 ? -16.253 -17.296 26.936 1.00 42.16 92 GLY A O 1
ATOM 695 N N . PRO A 1 93 ? -17.635 -16.095 28.248 1.00 47.41 93 PRO A N 1
ATOM 696 C CA . PRO A 1 93 ? -18.258 -15.398 27.133 1.00 47.41 93 PRO A CA 1
ATOM 697 C C . PRO A 1 93 ? -17.168 -14.610 26.389 1.00 47.41 93 PRO A C 1
ATOM 699 O O . PRO A 1 93 ? -16.321 -13.985 27.041 1.00 47.41 93 PRO A O 1
ATOM 702 N N . PRO A 1 94 ? -17.124 -14.666 25.046 1.00 50.62 94 PRO A N 1
ATOM 703 C CA . PRO A 1 94 ? -16.173 -13.881 24.279 1.00 50.62 94 PRO A CA 1
ATOM 704 C C . PRO A 1 94 ? -16.371 -12.422 24.681 1.00 50.62 94 PRO A C 1
ATOM 706 O O . PRO A 1 94 ? -17.444 -11.869 24.465 1.00 50.62 94 PRO A O 1
ATOM 709 N N . ALA A 1 95 ? -15.358 -11.819 25.314 1.00 54.28 95 ALA A N 1
ATOM 710 C CA . ALA A 1 95 ? -15.317 -10.373 25.488 1.00 54.28 95 ALA A CA 1
ATOM 711 C C . ALA A 1 95 ? -15.662 -9.771 24.126 1.00 54.28 95 ALA A C 1
ATOM 713 O O . ALA A 1 95 ? -14.998 -10.172 23.167 1.00 54.28 95 ALA A O 1
ATOM 714 N N . GLU A 1 96 ? -16.716 -8.944 24.052 1.00 60.81 96 GLU A N 1
ATOM 715 C CA . GLU A 1 96 ? -17.273 -8.415 22.800 1.00 60.81 96 GLU A CA 1
ATOM 716 C C . GLU A 1 96 ? -16.142 -8.146 21.809 1.00 60.81 96 GLU A C 1
ATOM 718 O O . GLU A 1 96 ? -15.275 -7.294 22.026 1.00 60.81 96 GLU A O 1
ATOM 723 N N . GLY A 1 97 ? -16.046 -9.037 20.820 1.00 77.69 97 GLY A N 1
ATOM 724 C CA . GLY A 1 97 ? -14.821 -9.213 20.058 1.00 77.69 97 GLY A CA 1
ATOM 725 C C . GLY A 1 97 ? -14.530 -7.950 19.271 1.00 77.69 97 GLY A C 1
ATOM 726 O O . GLY A 1 97 ? -15.407 -7.452 18.567 1.00 77.69 97 GLY A O 1
ATOM 727 N N . ARG A 1 98 ? -13.298 -7.436 19.366 1.00 85.88 98 ARG A N 1
ATOM 728 C CA . ARG A 1 98 ? -12.842 -6.362 18.477 1.00 85.88 98 ARG A CA 1
ATOM 729 C C . ARG A 1 98 ? -13.140 -6.764 17.038 1.00 85.88 98 ARG A C 1
ATOM 731 O O . ARG A 1 98 ? -12.739 -7.848 16.607 1.00 85.88 98 ARG A O 1
ATOM 738 N N . LYS A 1 99 ? -13.843 -5.903 16.308 1.00 94.00 99 LYS A N 1
ATOM 739 C CA . LYS A 1 99 ? -14.151 -6.141 14.899 1.00 94.00 99 LYS A CA 1
ATOM 740 C C . LYS A 1 99 ? -12.897 -5.835 14.092 1.00 94.00 99 LYS A C 1
ATOM 742 O O . LYS A 1 99 ? -12.454 -4.688 14.051 1.00 94.00 99 LYS A O 1
ATOM 747 N N . LYS A 1 100 ? -12.309 -6.867 13.490 1.00 95.81 100 LYS A N 1
ATOM 748 C CA . LYS A 1 100 ? -11.157 -6.724 12.599 1.00 95.81 100 LYS A CA 1
ATOM 749 C C . LYS A 1 100 ? -11.628 -6.494 11.172 1.00 95.81 100 LYS A C 1
ATOM 751 O O . LYS A 1 100 ? -12.506 -7.218 10.702 1.00 95.81 100 LYS A O 1
ATOM 756 N N . TYR A 1 101 ? -11.000 -5.553 10.488 1.00 98.25 101 TYR A N 1
ATOM 757 C CA . TYR A 1 101 ? -11.208 -5.271 9.075 1.00 98.25 101 TYR A CA 1
ATOM 758 C C . TYR A 1 101 ? -9.873 -5.295 8.344 1.00 98.25 101 TYR A C 1
ATOM 760 O O . TYR A 1 101 ? -8.848 -4.928 8.917 1.00 98.25 101 TYR A O 1
ATOM 768 N N . VAL A 1 102 ? -9.897 -5.677 7.071 1.00 98.44 102 VAL A N 1
ATOM 769 C CA . VAL A 1 102 ? -8.784 -5.432 6.151 1.00 98.44 102 VAL A CA 1
ATOM 770 C C . VAL A 1 102 ? -9.272 -4.540 5.024 1.00 98.44 102 VAL A C 1
ATOM 772 O O . VAL A 1 102 ? -10.359 -4.749 4.487 1.00 98.44 102 VAL A O 1
ATOM 775 N N . VAL A 1 103 ? -8.478 -3.534 4.686 1.00 98.75 103 VAL A N 1
ATOM 776 C CA . VAL A 1 103 ? -8.752 -2.597 3.604 1.00 98.75 103 VAL A CA 1
ATOM 777 C C . VAL A 1 103 ? -7.606 -2.676 2.608 1.00 98.75 103 VAL A C 1
ATOM 779 O O . VAL A 1 103 ? -6.463 -2.366 2.949 1.00 98.75 103 VAL A O 1
ATOM 782 N N . TYR A 1 104 ? -7.922 -3.064 1.378 1.00 98.56 104 TYR A N 1
ATOM 783 C CA . TYR A 1 104 ? -6.986 -3.053 0.262 1.00 98.56 104 TYR A CA 1
ATOM 784 C C . TYR A 1 104 ? -7.068 -1.735 -0.501 1.00 98.56 104 TYR A C 1
ATOM 786 O O . TYR A 1 104 ? -8.153 -1.268 -0.843 1.00 98.56 104 TYR A O 1
ATOM 794 N N . VAL A 1 105 ? -5.906 -1.138 -0.746 1.00 98.25 105 VAL A N 1
ATOM 795 C CA . VAL A 1 105 ? -5.748 0.180 -1.368 1.00 98.25 105 VAL A CA 1
ATOM 796 C C . VAL A 1 105 ? -4.810 -0.002 -2.560 1.00 98.25 105 VAL A C 1
ATOM 798 O O . VAL A 1 105 ? -3.601 -0.174 -2.386 1.00 98.25 105 VAL A O 1
ATOM 801 N N . HIS A 1 106 ? -5.374 -0.065 -3.764 1.00 94.81 106 HIS A N 1
ATOM 802 C CA . HIS A 1 106 ? -4.632 -0.447 -4.970 1.00 94.81 106 HIS A CA 1
ATOM 803 C C . HIS A 1 106 ? -3.795 0.694 -5.566 1.00 94.81 106 HIS A C 1
ATOM 805 O O . HIS A 1 106 ? -3.804 1.802 -5.054 1.00 94.81 106 HIS A O 1
ATOM 811 N N . GLY A 1 107 ? -3.050 0.443 -6.645 1.00 89.25 107 GLY A N 1
ATOM 812 C CA . GLY A 1 107 ? -2.311 1.479 -7.380 1.00 89.25 107 GLY A CA 1
ATOM 813 C C . GLY A 1 107 ? -3.223 2.397 -8.200 1.00 89.25 107 GLY A C 1
ATOM 814 O O . GLY A 1 107 ? -4.439 2.295 -8.139 1.00 89.25 107 GLY A O 1
ATOM 815 N N . ILE A 1 108 ? -2.657 3.324 -8.973 1.00 75.50 108 ILE A N 1
ATOM 816 C CA . ILE A 1 108 ? -3.466 4.277 -9.753 1.00 75.50 108 ILE A CA 1
ATOM 817 C C . ILE A 1 108 ? -3.852 3.783 -11.147 1.00 75.50 108 ILE A C 1
ATOM 819 O O . ILE A 1 108 ? -4.630 4.439 -11.831 1.00 75.50 108 ILE A O 1
ATOM 823 N N . CYS A 1 109 ? -3.329 2.623 -11.552 1.00 84.88 109 CYS A N 1
ATOM 824 C CA . CYS A 1 109 ? -3.742 1.981 -12.787 1.00 84.88 109 CYS A CA 1
ATOM 825 C C . CYS A 1 109 ? -5.257 1.724 -12.771 1.00 84.88 109 CYS A C 1
ATOM 827 O O . CYS A 1 109 ? -5.916 1.747 -11.722 1.00 84.88 109 CYS A O 1
ATOM 829 N N . ARG A 1 110 ? -5.833 1.458 -13.943 1.00 86.69 110 ARG A N 1
ATOM 830 C CA . ARG A 1 110 ? -7.230 1.048 -14.002 1.00 86.69 110 ARG A CA 1
ATOM 831 C C . ARG A 1 110 ? -7.420 -0.297 -13.302 1.00 86.69 110 ARG A C 1
ATOM 833 O O . ARG A 1 110 ? -6.820 -1.292 -13.698 1.00 86.69 110 ARG A O 1
ATOM 840 N N . HIS A 1 111 ? -8.285 -0.307 -12.296 1.00 90.00 111 HIS A N 1
ATOM 841 C CA . HIS A 1 111 ? -8.679 -1.492 -11.555 1.00 90.00 111 HIS A CA 1
ATOM 842 C C . HIS A 1 111 ? -10.204 -1.559 -11.503 1.00 90.00 111 HIS A C 1
ATOM 844 O O . HIS A 1 111 ? -10.867 -0.576 -11.166 1.00 90.00 111 HIS A O 1
ATOM 850 N N . ASP A 1 112 ? -10.750 -2.715 -11.865 1.00 92.31 112 ASP A N 1
ATOM 851 C CA . ASP A 1 112 ? -12.179 -2.988 -11.760 1.00 92.31 112 ASP A CA 1
ATOM 852 C C . ASP A 1 112 ? -12.507 -3.553 -10.361 1.00 92.31 112 ASP A C 1
ATOM 854 O O . ASP A 1 112 ? -11.613 -4.068 -9.678 1.00 92.31 112 ASP A O 1
ATOM 858 N N . PRO A 1 113 ? -13.770 -3.474 -9.902 1.00 94.81 113 PRO A N 1
ATOM 859 C CA . PRO A 1 113 ? -14.169 -4.073 -8.632 1.00 94.81 113 PRO A CA 1
ATOM 860 C C . PRO A 1 113 ? -13.803 -5.554 -8.521 1.00 94.81 113 PRO A C 1
ATOM 862 O O . PRO A 1 113 ? -14.018 -6.319 -9.460 1.00 94.81 113 PRO A O 1
ATOM 865 N N . GLY A 1 114 ? -13.277 -5.956 -7.360 1.00 95.50 114 GLY A N 1
ATOM 866 C CA . GLY A 1 114 ? -12.764 -7.312 -7.135 1.00 95.50 114 GLY A CA 1
ATOM 867 C C . GLY A 1 114 ? -11.281 -7.479 -7.478 1.00 95.50 114 GLY A C 1
ATOM 868 O O . GLY A 1 114 ? -10.744 -8.576 -7.352 1.00 95.50 114 GLY A O 1
ATOM 869 N N . TYR A 1 115 ? -10.574 -6.410 -7.854 1.00 95.50 115 TYR A N 1
ATOM 870 C CA . TYR A 1 115 ? -9.135 -6.458 -8.135 1.00 95.50 115 TYR A CA 1
ATOM 871 C C . TYR A 1 115 ? -8.310 -7.071 -6.983 1.00 95.50 115 TYR A C 1
ATOM 873 O O . TYR A 1 115 ? -7.387 -7.858 -7.203 1.00 95.50 115 TYR A O 1
ATOM 881 N N . SER A 1 116 ? -8.680 -6.779 -5.738 1.00 97.00 116 SER A N 1
ATOM 882 C CA . SER A 1 116 ? -8.063 -7.318 -4.521 1.00 97.00 116 SER A CA 1
ATOM 883 C C . SER A 1 116 ? -8.472 -8.758 -4.178 1.00 97.00 116 SER A C 1
ATOM 885 O O . SER A 1 116 ? -8.015 -9.290 -3.162 1.00 97.00 116 SER A O 1
ATOM 887 N N . ASP A 1 117 ? -9.277 -9.440 -5.002 1.00 97.44 117 ASP A N 1
ATOM 888 C CA . ASP A 1 117 ? -9.666 -10.837 -4.768 1.00 97.44 117 ASP A CA 1
ATOM 889 C C . ASP A 1 117 ? -8.458 -11.771 -4.732 1.00 97.44 117 ASP A C 1
ATOM 891 O O . ASP A 1 117 ? -8.336 -12.575 -3.805 1.00 97.44 117 ASP A O 1
ATOM 895 N N . GLY A 1 118 ? -7.520 -11.619 -5.671 1.00 96.00 118 GLY A N 1
ATOM 896 C CA . GLY A 1 118 ? -6.274 -12.392 -5.674 1.00 96.00 118 GLY A CA 1
ATOM 897 C C . GLY A 1 118 ? -5.414 -12.122 -4.435 1.00 96.00 118 GLY A C 1
ATOM 898 O O . GLY A 1 118 ? -4.843 -13.045 -3.853 1.00 96.00 118 GLY A O 1
ATOM 899 N N . TRP A 1 119 ? -5.384 -10.870 -3.970 1.00 97.44 119 TRP A N 1
ATOM 900 C CA . TRP A 1 119 ? -4.625 -10.467 -2.781 1.00 97.44 119 TRP A CA 1
ATOM 901 C C . TRP A 1 119 ? -5.218 -11.075 -1.515 1.00 97.44 119 TRP A C 1
ATOM 903 O O . TRP A 1 119 ? -4.498 -11.606 -0.665 1.00 97.44 119 TRP A O 1
ATOM 913 N N . TRP A 1 120 ? -6.546 -11.038 -1.407 1.00 97.88 120 TRP A N 1
ATOM 914 C CA . TRP A 1 120 ? -7.264 -11.684 -0.323 1.00 97.88 120 TRP A CA 1
ATOM 915 C C . TRP A 1 120 ? -7.078 -13.192 -0.353 1.00 97.88 120 TRP A C 1
ATOM 917 O O . TRP A 1 120 ? -6.764 -13.765 0.682 1.00 97.88 120 TRP A O 1
ATOM 927 N N . ALA A 1 121 ? -7.195 -13.837 -1.514 1.00 97.25 121 ALA A N 1
ATOM 928 C CA . ALA A 1 121 ? -6.997 -15.278 -1.644 1.00 97.25 121 ALA A CA 1
ATOM 929 C C . ALA A 1 121 ? -5.602 -15.716 -1.161 1.00 97.25 121 ALA A C 1
ATOM 931 O O . ALA A 1 121 ? -5.482 -16.721 -0.458 1.00 97.25 121 ALA A O 1
ATOM 932 N N . ALA A 1 122 ? -4.562 -14.931 -1.458 1.00 96.19 122 ALA A N 1
ATOM 933 C CA . ALA A 1 122 ? -3.200 -15.187 -0.996 1.00 96.19 122 ALA A CA 1
ATOM 934 C C . ALA A 1 122 ? -3.025 -15.013 0.528 1.00 96.19 122 ALA A C 1
ATOM 936 O O . ALA A 1 122 ? -2.281 -15.764 1.164 1.00 96.19 122 ALA A O 1
ATOM 937 N N . MET A 1 123 ? -3.714 -14.043 1.138 1.00 96.94 123 MET A N 1
ATOM 938 C CA . MET A 1 123 ? -3.561 -13.701 2.561 1.00 96.94 123 MET A CA 1
ATOM 939 C C . MET A 1 123 ? -4.546 -14.432 3.496 1.00 96.94 123 MET A C 1
ATOM 941 O O . MET A 1 123 ? -4.216 -14.713 4.654 1.00 96.94 123 MET A O 1
ATOM 945 N N . ARG A 1 124 ? -5.750 -14.762 3.016 1.00 96.62 124 ARG A N 1
ATOM 946 C CA . ARG A 1 124 ? -6.863 -15.374 3.765 1.00 96.62 124 ARG A CA 1
ATOM 947 C C . ARG A 1 124 ? -6.460 -16.601 4.590 1.00 96.62 124 ARG A C 1
ATOM 949 O O . ARG A 1 124 ? -6.925 -16.692 5.733 1.00 96.62 124 ARG A O 1
ATOM 956 N N . PRO A 1 125 ? -5.607 -17.527 4.099 1.00 97.06 125 PRO A N 1
ATOM 957 C CA . PRO A 1 125 ? -5.187 -18.694 4.878 1.00 97.06 125 PRO A CA 1
ATOM 958 C C . PRO A 1 125 ? -4.410 -18.343 6.154 1.00 97.06 125 PRO A C 1
ATOM 960 O O . PRO A 1 125 ? -4.312 -19.167 7.061 1.00 97.06 125 PRO A O 1
ATOM 963 N N . PHE A 1 126 ? -3.853 -17.132 6.232 1.00 96.31 126 PHE A N 1
ATOM 964 C CA . PHE A 1 126 ? -3.013 -16.669 7.338 1.00 96.31 126 PHE A CA 1
ATOM 965 C C . PHE A 1 126 ? -3.710 -15.649 8.246 1.00 96.31 126 PHE A C 1
ATOM 967 O O . PHE A 1 126 ? -3.095 -15.166 9.192 1.00 96.31 126 PHE A O 1
ATOM 974 N N . THR A 1 127 ? -4.978 -15.333 7.970 1.00 95.00 127 THR A N 1
ATOM 975 C CA . THR A 1 127 ? -5.790 -14.350 8.709 1.00 95.00 127 THR A CA 1
ATOM 976 C C . THR A 1 127 ? -7.199 -14.893 8.998 1.00 95.00 127 THR A C 1
ATOM 978 O O . THR A 1 127 ? -8.203 -14.297 8.607 1.00 95.00 127 THR A O 1
ATOM 981 N N . PRO A 1 128 ? -7.318 -16.058 9.672 1.00 93.88 128 PRO A N 1
ATOM 982 C CA . PRO A 1 128 ? -8.594 -16.756 9.841 1.00 93.88 128 PRO A CA 1
ATOM 983 C C . PRO A 1 128 ? -9.654 -15.966 10.617 1.00 93.88 128 PRO A C 1
ATOM 985 O O . PRO A 1 128 ? -10.844 -16.218 10.440 1.00 93.88 128 PRO A O 1
ATOM 988 N N . ASP A 1 129 ? -9.217 -15.011 11.434 1.00 92.50 129 ASP A N 1
ATOM 989 C CA . ASP A 1 129 ? -10.059 -14.201 12.312 1.00 92.50 129 ASP A CA 1
ATOM 990 C C . ASP A 1 129 ? -10.732 -13.010 11.612 1.00 92.50 129 ASP A C 1
ATOM 992 O O . ASP A 1 129 ? -11.498 -12.292 12.257 1.00 92.50 129 ASP A O 1
ATOM 996 N N . ILE A 1 130 ? -10.422 -12.744 10.339 1.00 95.81 130 ILE A N 1
ATOM 997 C CA . ILE A 1 130 ? -11.039 -11.660 9.566 1.00 95.81 130 ILE A CA 1
ATOM 998 C C . ILE A 1 130 ? -12.114 -12.273 8.654 1.00 95.81 130 ILE A C 1
ATOM 1000 O O . ILE A 1 130 ? -11.774 -12.987 7.709 1.00 95.81 130 ILE A O 1
ATOM 1004 N N . PRO A 1 131 ? -13.409 -12.024 8.918 1.00 96.06 131 PRO A N 1
ATOM 1005 C CA . PRO A 1 131 ? -14.493 -12.484 8.054 1.00 96.06 131 PRO A CA 1
ATOM 1006 C C . PRO A 1 131 ? -14.434 -11.858 6.655 1.00 96.06 131 PRO A C 1
ATOM 1008 O O . PRO A 1 131 ? -14.033 -10.702 6.510 1.00 96.06 131 PRO A O 1
ATOM 1011 N N . ASP A 1 132 ? -14.923 -12.564 5.633 1.00 96.50 132 ASP A N 1
ATOM 1012 C CA . ASP A 1 132 ? -14.884 -12.070 4.247 1.00 96.50 132 ASP A CA 1
ATOM 1013 C C . ASP A 1 132 ? -15.689 -10.770 4.057 1.00 96.50 132 ASP A C 1
ATOM 1015 O O . ASP A 1 132 ? -15.290 -9.897 3.292 1.00 96.50 132 ASP A O 1
ATOM 1019 N N . ASN A 1 133 ? -16.780 -10.563 4.805 1.00 97.19 133 ASN A N 1
ATOM 1020 C CA . ASN A 1 133 ? -17.556 -9.314 4.756 1.00 97.19 133 ASN A CA 1
ATOM 1021 C C . ASN A 1 133 ? -16.836 -8.110 5.402 1.00 97.19 133 ASN A C 1
ATOM 1023 O O . ASN A 1 133 ? -17.228 -6.956 5.174 1.00 97.19 133 ASN A O 1
ATOM 1027 N N . ASN A 1 134 ? -15.774 -8.365 6.171 1.00 97.81 134 ASN A N 1
ATOM 1028 C CA . ASN A 1 134 ? -14.901 -7.349 6.754 1.00 97.81 134 ASN A CA 1
ATOM 1029 C C . ASN A 1 134 ? -13.682 -7.039 5.875 1.00 97.81 134 ASN A C 1
ATOM 1031 O O . ASN A 1 134 ? -12.898 -6.147 6.214 1.00 97.81 134 ASN A O 1
ATOM 1035 N N . ARG A 1 135 ? -13.542 -7.720 4.734 1.00 97.88 135 ARG A N 1
ATOM 1036 C CA . ARG A 1 135 ? -12.663 -7.289 3.654 1.00 97.88 135 ARG A CA 1
ATOM 1037 C C . ARG A 1 135 ? -13.302 -6.125 2.916 1.00 97.88 135 ARG A C 1
ATOM 1039 O O . ARG A 1 135 ? -14.454 -6.205 2.486 1.00 97.88 135 ARG A O 1
ATOM 1046 N N . LYS A 1 136 ? -12.537 -5.056 2.747 1.00 98.44 136 LYS A N 1
ATOM 1047 C CA . LYS A 1 136 ? -12.913 -3.878 1.975 1.00 98.44 136 LYS A CA 1
ATOM 1048 C C . LYS A 1 136 ? -11.854 -3.586 0.931 1.00 98.44 136 LYS A C 1
ATOM 1050 O O . LYS A 1 136 ? -10.682 -3.915 1.093 1.00 98.44 136 LYS A O 1
ATOM 1055 N N . GLU A 1 137 ? -12.299 -2.927 -0.116 1.00 98.00 137 GLU A N 1
ATOM 1056 C CA . GLU A 1 137 ? -11.478 -2.496 -1.227 1.00 98.00 137 GLU A CA 1
ATOM 1057 C C . GLU A 1 137 ? -11.754 -1.018 -1.454 1.00 98.00 137 GLU A C 1
ATOM 1059 O O . GLU A 1 137 ? -12.903 -0.574 -1.379 1.00 98.00 137 GLU A O 1
ATOM 1064 N N . VAL A 1 138 ? -10.695 -0.256 -1.688 1.00 97.62 138 VAL A N 1
ATOM 1065 C CA . VAL A 1 138 ? -10.795 1.1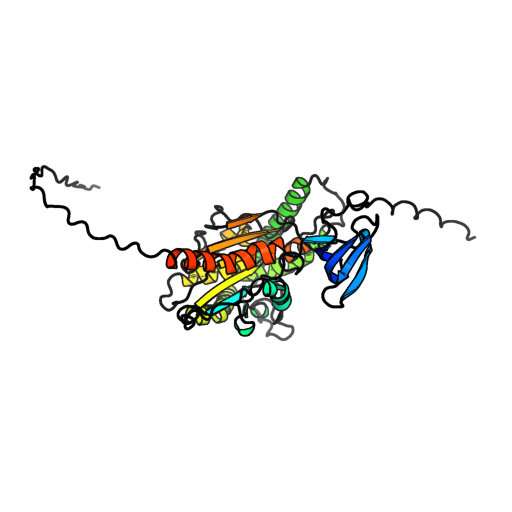42 -2.073 1.00 97.62 138 VAL A CA 1
ATOM 1066 C C . VAL A 1 138 ? -10.461 1.238 -3.553 1.00 97.62 138 VAL A C 1
ATOM 1068 O O . VAL A 1 138 ? -9.332 0.942 -3.941 1.00 97.62 138 VAL A O 1
ATOM 1071 N N . LEU A 1 139 ? -11.454 1.664 -4.338 1.00 94.25 139 LEU A N 1
ATOM 1072 C CA . LEU A 1 139 ? -11.341 1.899 -5.773 1.00 94.25 139 LEU A CA 1
ATOM 1073 C C . LEU A 1 139 ? -11.498 3.381 -6.098 1.00 94.25 139 LEU A C 1
ATOM 1075 O O . LEU A 1 139 ? -12.351 4.061 -5.525 1.00 94.25 139 LEU A O 1
ATOM 1079 N N . TRP A 1 140 ? -10.691 3.873 -7.034 1.00 93.25 140 TRP A N 1
ATOM 1080 C CA . TRP A 1 140 ? -10.762 5.261 -7.516 1.00 93.25 140 TRP A CA 1
ATOM 1081 C C . TRP A 1 140 ? -10.337 5.432 -8.975 1.00 93.25 140 TRP A C 1
ATOM 1083 O O . TRP A 1 140 ? -10.210 6.561 -9.452 1.00 93.25 140 TRP A O 1
ATOM 1093 N N . SER A 1 141 ? -10.071 4.341 -9.695 1.00 88.38 141 SER A N 1
ATOM 1094 C CA . SER A 1 141 ? -9.620 4.412 -11.085 1.00 88.38 141 SER A CA 1
ATOM 1095 C C . SER A 1 141 ? -10.642 5.097 -12.001 1.00 88.38 141 SER A C 1
ATOM 1097 O O . SER A 1 141 ? -10.251 5.719 -12.985 1.00 88.38 141 SER A O 1
ATOM 1099 N N . ASP A 1 142 ? -11.930 5.057 -11.641 1.00 90.00 142 ASP A N 1
ATOM 1100 C CA . ASP A 1 142 ? -13.032 5.764 -12.309 1.00 90.00 142 ASP A CA 1
ATOM 1101 C C . ASP A 1 142 ? -12.874 7.293 -12.302 1.00 90.00 142 ASP A C 1
ATOM 1103 O O . ASP A 1 142 ? -13.420 7.972 -13.170 1.00 90.00 142 ASP A O 1
ATOM 1107 N N . ILE A 1 143 ? -12.131 7.844 -11.337 1.00 90.81 143 ILE A N 1
ATOM 1108 C CA . ILE A 1 143 ? -11.892 9.288 -11.215 1.00 90.81 143 ILE A CA 1
ATOM 1109 C C . ILE A 1 143 ? -10.817 9.765 -12.195 1.00 90.81 143 ILE A C 1
ATOM 1111 O O . ILE A 1 143 ? -10.888 10.900 -12.660 1.00 90.81 143 ILE A O 1
ATOM 1115 N N . ILE A 1 144 ? -9.820 8.926 -12.481 1.00 86.38 144 ILE A N 1
ATOM 1116 C CA . ILE A 1 144 ? -8.608 9.321 -13.217 1.00 86.38 144 ILE A CA 1
ATOM 1117 C C . ILE A 1 144 ? -8.672 8.869 -14.671 1.00 86.38 144 ILE A C 1
ATOM 1119 O O . ILE A 1 144 ? -8.319 9.625 -15.570 1.00 86.38 144 ILE A O 1
ATOM 1123 N N . SER A 1 145 ? -9.191 7.665 -14.889 1.00 83.19 145 SER A N 1
ATOM 1124 C CA . SER A 1 145 ? -9.383 7.055 -16.197 1.00 83.19 145 SER A CA 1
ATOM 1125 C C . SER A 1 145 ? -10.885 6.814 -16.417 1.00 83.19 145 SER A C 1
ATOM 1127 O O . SER A 1 145 ? -11.343 5.668 -16.322 1.00 83.19 145 SER A O 1
ATOM 1129 N N . PRO A 1 146 ? -11.693 7.869 -16.665 1.00 75.94 146 PRO A N 1
ATOM 1130 C CA . PRO A 1 146 ? -13.114 7.695 -16.931 1.00 75.94 146 PRO A CA 1
ATOM 1131 C C . PRO A 1 146 ? -13.292 6.777 -18.146 1.00 75.94 146 PRO A C 1
ATOM 1133 O O . PRO A 1 146 ? -12.623 6.932 -19.168 1.00 75.94 146 PRO A O 1
ATOM 1136 N N . GLY A 1 147 ? -14.167 5.776 -18.015 1.00 74.81 147 GLY A N 1
ATOM 1137 C CA . GLY A 1 147 ? -14.393 4.786 -19.067 1.00 74.81 147 GLY A CA 1
ATOM 1138 C C . GLY A 1 147 ? -14.831 5.417 -20.399 1.00 74.81 147 GLY A C 1
ATOM 1139 O O . GLY A 1 147 ? -15.284 6.564 -20.418 1.00 74.81 147 GLY A O 1
ATOM 1140 N N . PRO A 1 148 ? -14.738 4.679 -21.520 1.00 68.06 148 PRO A N 1
ATOM 1141 C CA . PRO A 1 148 ? -15.202 5.146 -22.826 1.00 68.06 148 PRO A CA 1
ATOM 1142 C C . PRO A 1 148 ? -16.712 5.421 -22.762 1.00 68.06 148 PRO A C 1
ATOM 1144 O O . PRO A 1 148 ? -17.518 4.497 -22.789 1.00 68.06 148 PRO A O 1
ATOM 1147 N N . GLY A 1 149 ? -17.093 6.688 -22.594 1.00 69.62 149 GLY A N 1
ATOM 1148 C CA . GLY A 1 149 ? -18.479 7.114 -22.362 1.00 69.62 149 GLY A CA 1
ATOM 1149 C C . GLY A 1 149 ? -18.683 7.986 -21.121 1.00 69.62 149 GLY A C 1
ATOM 1150 O O . GLY A 1 149 ? -19.752 8.575 -20.972 1.00 69.62 149 GLY A O 1
ATOM 1151 N N . GLY A 1 150 ? -17.675 8.129 -20.254 1.00 68.12 150 GLY A N 1
ATOM 1152 C CA . GLY A 1 150 ? -17.645 9.239 -19.305 1.00 68.12 150 GLY A CA 1
ATOM 1153 C C . GLY A 1 150 ? -17.654 10.565 -20.072 1.00 68.12 150 GLY A C 1
ATOM 1154 O O . GLY A 1 150 ? -17.129 10.603 -21.190 1.00 68.12 150 GLY A O 1
ATOM 1155 N N . PRO A 1 151 ? -18.259 11.641 -19.533 1.00 60.78 151 PRO A N 1
ATOM 1156 C CA . PRO A 1 151 ? -18.162 12.949 -20.160 1.00 60.78 151 PRO A CA 1
ATOM 1157 C C . PRO A 1 151 ? -16.675 13.234 -20.351 1.00 60.78 151 PRO A C 1
ATOM 1159 O O . PRO A 1 151 ? -15.943 13.360 -19.372 1.00 60.78 151 PRO A O 1
ATOM 1162 N N . ALA A 1 152 ? -16.217 13.257 -21.607 1.00 55.66 152 ALA A N 1
ATOM 1163 C CA . ALA A 1 152 ? -14.916 13.811 -21.923 1.00 55.66 152 ALA A CA 1
ATOM 1164 C C . ALA A 1 152 ? -14.965 15.208 -21.320 1.00 55.66 152 ALA A C 1
ATOM 1166 O O . ALA A 1 152 ? -15.817 15.988 -21.749 1.00 55.66 152 ALA A O 1
ATOM 1167 N N . GLU A 1 153 ? -14.198 15.470 -20.257 1.00 58.25 153 GLU A N 1
ATOM 1168 C CA . GLU A 1 153 ? -14.206 16.779 -19.613 1.00 58.25 153 GLU A CA 1
ATOM 1169 C C . GLU A 1 153 ? -13.867 17.793 -20.702 1.00 58.25 153 GLU A C 1
ATOM 1171 O O . GLU A 1 153 ? -12.741 17.891 -21.195 1.00 58.25 153 GLU A O 1
ATOM 1176 N N . ALA A 1 154 ? -14.921 18.440 -21.190 1.00 42.78 154 ALA A N 1
ATOM 1177 C CA . ALA A 1 154 ? -14.895 19.220 -22.397 1.00 42.78 154 ALA A CA 1
ATOM 1178 C C . ALA A 1 154 ? -14.193 20.524 -22.046 1.00 42.78 154 ALA A C 1
ATOM 1180 O O . ALA A 1 154 ? -14.800 21.403 -21.453 1.00 42.78 154 ALA A O 1
ATOM 1181 N N . GLY A 1 155 ? -12.906 20.609 -22.382 1.00 54.56 155 GLY A N 1
ATOM 1182 C CA . GLY A 1 155 ? -12.162 21.854 -22.562 1.00 54.56 155 GLY A CA 1
ATOM 1183 C C . GLY A 1 155 ? -12.204 22.854 -21.398 1.00 54.56 155 GLY A C 1
ATOM 1184 O O . GLY A 1 155 ? -13.107 23.673 -21.286 1.00 54.56 155 GLY A O 1
ATOM 1185 N N . GLY A 1 156 ? -11.135 22.906 -20.609 1.00 42.56 156 GLY A N 1
ATOM 1186 C CA . GLY A 1 156 ? -10.882 23.968 -19.629 1.00 42.56 156 GLY A CA 1
ATOM 1187 C C . GLY A 1 156 ? -9.427 23.921 -19.159 1.00 42.56 156 GLY A C 1
ATOM 1188 O O . GLY A 1 156 ? -8.786 22.908 -19.395 1.00 42.56 156 GLY A O 1
ATOM 1189 N N . PRO A 1 157 ? -8.873 24.985 -18.548 1.00 41.81 157 PRO A N 1
ATOM 1190 C CA . PRO A 1 157 ? -7.458 25.417 -18.546 1.00 41.81 157 PRO A CA 1
ATOM 1191 C C . PRO A 1 157 ? -6.418 24.311 -18.252 1.00 41.81 157 PRO A C 1
ATOM 1193 O O . PRO A 1 157 ? -5.839 24.229 -17.172 1.00 41.81 157 PRO A O 1
ATOM 1196 N N . GLY A 1 158 ? -6.152 23.464 -19.249 1.00 49.53 158 GLY A N 1
ATOM 1197 C CA . GLY A 1 158 ? -5.364 22.237 -19.105 1.00 49.53 158 GLY A CA 1
ATOM 1198 C C . GLY A 1 158 ? -4.014 22.258 -19.815 1.00 49.53 158 GLY A C 1
ATOM 1199 O O . GLY A 1 158 ? -3.212 21.358 -19.599 1.00 49.53 158 GLY A O 1
ATOM 1200 N N . ALA A 1 159 ? -3.707 23.275 -20.628 1.00 59.41 159 ALA A N 1
ATOM 1201 C CA . ALA A 1 159 ? -2.435 23.324 -21.359 1.00 59.41 159 ALA A CA 1
ATOM 1202 C C . ALA A 1 159 ? -1.222 23.437 -20.410 1.00 59.41 159 ALA A C 1
ATOM 1204 O O . ALA A 1 159 ? -0.255 22.690 -20.544 1.00 59.41 159 ALA A O 1
ATOM 1205 N N . GLY A 1 160 ? -1.304 24.305 -19.394 1.00 62.59 160 GLY A N 1
ATOM 1206 C CA . GLY A 1 160 ? -0.240 24.463 -18.392 1.00 62.59 160 GLY A CA 1
ATOM 1207 C C . GLY A 1 160 ? -0.143 23.292 -17.408 1.00 62.59 160 GLY A C 1
ATOM 1208 O O . GLY A 1 160 ? 0.955 22.928 -16.985 1.00 62.59 160 GLY A O 1
ATOM 1209 N N . LEU A 1 161 ? -1.278 22.661 -17.075 1.00 71.56 161 LEU A N 1
ATOM 1210 C CA . LEU A 1 161 ? -1.278 21.400 -16.332 1.00 71.56 161 LEU A CA 1
ATOM 1211 C C . LEU A 1 161 ? -0.650 20.292 -17.174 1.00 71.56 161 LEU A C 1
ATOM 1213 O O . LEU A 1 161 ? 0.164 19.559 -16.643 1.00 71.56 161 LEU A O 1
ATOM 1217 N N . SER A 1 162 ? -0.917 20.230 -18.478 1.00 79.81 162 SER A N 1
ATOM 1218 C CA . SER A 1 162 ? -0.329 19.242 -19.386 1.00 79.81 162 SER A CA 1
ATOM 1219 C C . SER A 1 162 ? 1.196 19.353 -19.474 1.00 79.81 162 SER A C 1
ATOM 1221 O O . SER A 1 162 ? 1.878 18.333 -19.442 1.00 79.81 162 SER A O 1
ATOM 1223 N N . GLU A 1 163 ? 1.780 20.555 -19.520 1.00 89.44 163 GLU A N 1
ATOM 1224 C CA . GLU A 1 163 ? 3.245 20.696 -19.511 1.00 89.44 163 GLU A CA 1
ATOM 1225 C C . GLU A 1 163 ? 3.870 20.295 -18.169 1.00 89.44 163 GLU A C 1
ATOM 1227 O O . GLU A 1 163 ? 4.786 19.473 -18.147 1.00 89.44 163 GLU A O 1
ATOM 1232 N N . LYS A 1 164 ? 3.334 20.787 -17.043 1.00 90.06 164 LYS A N 1
ATOM 1233 C CA . LYS A 1 164 ? 3.794 20.371 -15.705 1.00 90.06 164 LYS A CA 1
ATOM 1234 C C . LYS A 1 164 ? 3.605 18.870 -15.480 1.00 90.06 164 LYS A C 1
ATOM 1236 O 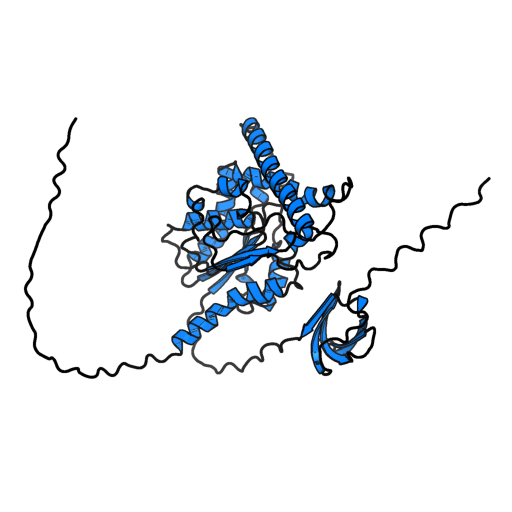O . LYS A 1 164 ? 4.459 18.237 -14.864 1.00 90.06 164 LYS A O 1
ATOM 1241 N N . ASN A 1 165 ? 2.515 18.305 -15.996 1.00 89.44 165 ASN A N 1
ATOM 1242 C CA . ASN A 1 165 ? 2.209 16.882 -15.929 1.00 89.44 165 ASN A CA 1
ATOM 1243 C C . ASN A 1 165 ? 3.201 16.068 -16.747 1.00 89.44 165 ASN A C 1
ATOM 1245 O O . ASN A 1 165 ? 3.738 15.093 -16.233 1.00 89.44 165 ASN A O 1
ATOM 1249 N N . ARG A 1 166 ? 3.508 16.490 -17.980 1.00 90.06 166 ARG A N 1
ATOM 1250 C CA . ARG A 1 166 ? 4.537 15.859 -18.818 1.00 90.06 166 ARG A CA 1
ATOM 1251 C C . ARG A 1 166 ? 5.913 15.921 -18.163 1.00 90.06 166 ARG A C 1
ATOM 1253 O O . ARG A 1 166 ? 6.580 14.896 -18.102 1.00 90.06 166 ARG A O 1
ATOM 1260 N N . SER A 1 167 ? 6.300 17.077 -17.621 1.00 94.44 167 SER A N 1
ATOM 1261 C CA . SER A 1 167 ? 7.570 17.238 -16.904 1.00 94.44 167 SER A CA 1
ATOM 1262 C C . SER A 1 167 ? 7.645 16.320 -15.682 1.00 94.44 167 SER A C 1
ATOM 1264 O O . SER A 1 167 ? 8.574 15.531 -15.589 1.00 94.44 167 SER A O 1
ATOM 1266 N N . LEU A 1 168 ? 6.639 16.325 -14.801 1.00 94.06 168 LEU A N 1
ATOM 1267 C CA . LEU A 1 168 ? 6.617 15.435 -13.635 1.00 94.06 168 LEU A CA 1
ATOM 1268 C C . LEU A 1 168 ? 6.612 13.952 -14.029 1.00 94.06 168 LEU A C 1
ATOM 1270 O O . LEU A 1 168 ? 7.287 13.140 -13.403 1.00 94.06 168 LEU A O 1
ATOM 1274 N N . THR A 1 169 ? 5.840 13.599 -15.054 1.00 92.38 169 THR A N 1
ATOM 1275 C CA . THR A 1 169 ? 5.788 12.232 -15.585 1.00 92.38 169 THR A CA 1
ATOM 1276 C C . THR A 1 169 ? 7.171 11.799 -16.059 1.00 92.38 169 THR A C 1
ATOM 1278 O O . THR A 1 169 ? 7.610 10.716 -15.682 1.00 92.38 169 THR A O 1
ATOM 1281 N N . SER A 1 170 ? 7.879 12.657 -16.802 1.00 93.12 170 SER A N 1
ATOM 1282 C CA . SER A 1 170 ? 9.261 12.407 -17.227 1.00 93.12 170 SER A CA 1
ATOM 1283 C C . SER A 1 170 ? 10.191 12.244 -16.029 1.00 93.12 170 SER A C 1
ATOM 1285 O O . SER A 1 170 ? 10.885 11.239 -15.950 1.00 93.12 170 SER A O 1
ATOM 1287 N N . ASP A 1 171 ? 10.145 13.156 -15.051 1.00 95.56 171 ASP A N 1
ATOM 1288 C CA . ASP A 1 171 ? 11.025 13.098 -13.878 1.00 95.56 171 ASP A CA 1
ATOM 1289 C C . ASP A 1 171 ? 10.839 11.794 -13.081 1.00 95.56 171 ASP A C 1
ATOM 1291 O O . ASP A 1 171 ? 11.805 11.209 -12.588 1.00 95.56 171 ASP A O 1
ATOM 1295 N N . ILE A 1 172 ? 9.590 11.331 -12.930 1.00 94.75 172 ILE A N 1
ATOM 1296 C CA . ILE A 1 172 ? 9.290 10.056 -12.265 1.00 94.75 172 ILE A CA 1
ATOM 1297 C C . ILE A 1 172 ? 9.789 8.887 -13.117 1.00 94.75 172 ILE A C 1
ATOM 1299 O O . ILE A 1 172 ? 10.408 7.971 -12.583 1.00 94.75 172 ILE A O 1
ATOM 1303 N N . GLN A 1 173 ? 9.543 8.898 -14.429 1.00 92.38 173 GLN A N 1
ATOM 1304 C CA . GLN A 1 173 ? 10.004 7.839 -15.332 1.00 92.38 173 GLN A CA 1
ATOM 1305 C C . GLN A 1 173 ? 11.530 7.723 -15.355 1.00 92.38 173 GLN A C 1
ATOM 1307 O O . GLN A 1 173 ? 12.051 6.606 -15.355 1.00 92.38 173 GLN A O 1
ATOM 1312 N N . ASP A 1 174 ? 12.242 8.846 -15.333 1.00 93.56 174 ASP A N 1
ATOM 1313 C CA . ASP A 1 174 ? 13.700 8.875 -15.310 1.00 93.56 174 ASP A CA 1
ATOM 1314 C C . ASP A 1 174 ? 14.251 8.336 -13.983 1.00 93.56 174 ASP A C 1
ATOM 1316 O O . ASP A 1 174 ? 15.167 7.515 -14.003 1.00 93.56 174 ASP A O 1
ATOM 1320 N N . GLU A 1 175 ? 13.642 8.673 -12.840 1.00 95.25 175 GLU A N 1
ATOM 1321 C CA . GLU A 1 175 ? 13.992 8.067 -11.543 1.00 95.25 175 GLU A CA 1
ATOM 1322 C C . GLU A 1 175 ? 13.737 6.550 -11.532 1.00 95.25 175 GLU A C 1
ATOM 1324 O O . GLU A 1 175 ? 14.569 5.781 -11.046 1.00 95.25 175 GLU A O 1
ATOM 1329 N N . LEU A 1 176 ? 12.609 6.086 -12.081 1.00 93.19 176 LEU A N 1
ATOM 1330 C CA . LEU A 1 176 ? 12.311 4.652 -12.175 1.00 93.19 176 LEU A CA 1
ATOM 1331 C C . LEU A 1 176 ? 13.308 3.927 -13.092 1.00 93.19 176 LEU A C 1
ATOM 1333 O O . LEU A 1 176 ? 13.755 2.825 -12.765 1.00 93.19 176 LEU A O 1
ATOM 1337 N N . ARG A 1 177 ? 13.693 4.545 -14.216 1.00 91.44 177 ARG A N 1
ATOM 1338 C CA . ARG A 1 177 ? 14.715 4.014 -15.130 1.00 91.44 177 ARG A CA 1
ATOM 1339 C C . ARG A 1 177 ? 16.074 3.930 -14.441 1.00 91.44 177 ARG A C 1
ATOM 1341 O O . ARG A 1 177 ? 16.719 2.887 -14.514 1.00 91.44 177 ARG A O 1
ATOM 1348 N N . ASP A 1 178 ? 16.485 4.982 -13.741 1.00 93.12 178 ASP A N 1
ATOM 1349 C CA . ASP A 1 178 ? 17.735 5.007 -12.980 1.00 93.12 178 ASP A CA 1
ATOM 1350 C C . ASP A 1 178 ? 17.772 3.908 -11.902 1.00 93.12 178 ASP A C 1
ATOM 1352 O O . ASP A 1 178 ? 18.758 3.178 -11.775 1.00 93.12 178 ASP A O 1
ATOM 1356 N N . ARG A 1 179 ? 16.670 3.691 -11.176 1.00 93.69 179 ARG A N 1
ATOM 1357 C CA . ARG A 1 179 ? 16.553 2.568 -10.227 1.00 93.69 179 ARG A CA 1
ATOM 1358 C C . ARG A 1 179 ? 16.676 1.212 -10.901 1.00 93.69 179 ARG A C 1
ATOM 1360 O O . ARG A 1 179 ? 17.359 0.339 -10.367 1.00 93.69 179 ARG A O 1
ATOM 1367 N N . ALA A 1 180 ? 16.034 1.032 -12.054 1.00 90.62 180 ALA A N 1
ATOM 1368 C CA . ALA A 1 180 ? 16.132 -0.206 -12.821 1.00 90.62 180 ALA A CA 1
ATOM 1369 C C . ALA A 1 180 ? 17.587 -0.500 -13.218 1.00 90.62 180 ALA A C 1
ATOM 1371 O O . ALA A 1 180 ? 18.031 -1.644 -13.114 1.00 90.62 180 ALA A O 1
ATOM 1372 N N . VAL A 1 181 ? 18.338 0.531 -13.624 1.00 89.62 181 VAL A N 1
ATOM 1373 C CA . VAL A 1 181 ? 19.772 0.424 -13.927 1.00 89.62 181 VAL A CA 1
ATOM 1374 C C . VAL A 1 181 ? 20.561 0.048 -12.672 1.00 89.62 181 VAL A C 1
ATOM 1376 O O . VAL A 1 181 ? 21.254 -0.967 -12.686 1.00 89.62 181 VAL A O 1
ATOM 1379 N N . ARG A 1 182 ? 20.402 0.781 -11.561 1.00 90.88 182 ARG A N 1
ATOM 1380 C CA . ARG A 1 182 ? 21.116 0.501 -10.298 1.00 90.88 182 ARG A CA 1
ATOM 1381 C C . ARG A 1 182 ? 20.891 -0.927 -9.797 1.00 90.88 182 ARG A C 1
ATOM 1383 O O . ARG A 1 182 ? 21.849 -1.628 -9.493 1.00 90.88 182 ARG A O 1
ATOM 1390 N N . GLN A 1 183 ? 19.643 -1.393 -9.788 1.00 89.81 183 GLN A N 1
ATOM 1391 C CA . GLN A 1 183 ? 19.312 -2.742 -9.321 1.00 89.81 183 GLN A CA 1
ATOM 1392 C C . GLN A 1 183 ? 19.888 -3.856 -10.212 1.00 89.81 183 GLN A C 1
ATOM 1394 O O . GLN A 1 183 ? 20.107 -4.963 -9.722 1.00 89.81 183 GLN A O 1
ATOM 1399 N N . ARG A 1 184 ? 20.134 -3.594 -11.504 1.00 86.06 184 ARG A N 1
ATOM 1400 C CA . ARG A 1 184 ? 20.837 -4.532 -12.399 1.00 86.06 184 ARG A CA 1
ATOM 1401 C C . ARG A 1 184 ? 22.333 -4.570 -12.109 1.00 86.06 184 ARG A C 1
ATOM 1403 O O . ARG A 1 184 ? 22.903 -5.656 -12.028 1.00 86.06 184 ARG A O 1
ATOM 1410 N N . THR A 1 185 ? 22.943 -3.406 -11.909 1.00 87.25 185 THR A N 1
ATOM 1411 C CA . THR A 1 185 ? 24.365 -3.308 -11.564 1.00 87.25 185 THR A CA 1
ATOM 1412 C C . THR A 1 185 ? 24.661 -4.005 -10.234 1.00 87.25 185 THR A C 1
ATOM 1414 O O . THR A 1 185 ? 25.635 -4.747 -10.135 1.00 87.25 185 THR A O 1
ATOM 1417 N N . ASP A 1 186 ? 23.778 -3.865 -9.240 1.00 85.62 186 ASP A N 1
ATOM 1418 C CA . ASP A 1 186 ? 23.932 -4.486 -7.915 1.00 85.62 186 ASP A CA 1
ATOM 1419 C C . ASP A 1 186 ? 23.947 -6.026 -7.946 1.00 85.62 186 ASP A C 1
ATOM 1421 O O . ASP A 1 186 ? 24.470 -6.658 -7.027 1.00 85.62 186 ASP A O 1
ATOM 1425 N N . VAL A 1 187 ? 23.390 -6.655 -8.989 1.00 84.31 187 VAL A N 1
ATOM 1426 C CA . VAL A 1 187 ? 23.397 -8.121 -9.151 1.00 84.31 187 VAL A CA 1
ATOM 1427 C C . VAL A 1 187 ? 24.527 -8.632 -10.048 1.00 84.31 187 VAL A C 1
ATOM 1429 O O . VAL A 1 187 ? 24.540 -9.811 -10.394 1.00 84.31 187 VAL A O 1
ATOM 1432 N N . GLY A 1 188 ? 25.485 -7.770 -10.406 1.00 82.56 188 GLY A N 1
ATOM 1433 C CA . GLY A 1 188 ? 26.634 -8.132 -11.241 1.00 82.56 188 GLY A CA 1
ATOM 1434 C C . GLY A 1 188 ? 26.272 -8.404 -12.703 1.00 82.56 188 GLY A C 1
ATOM 1435 O O . GLY A 1 188 ? 27.018 -9.085 -13.401 1.00 82.56 188 GLY A O 1
ATOM 1436 N N . GLY A 1 189 ? 25.117 -7.914 -13.165 1.00 73.94 189 GLY A N 1
ATOM 1437 C CA . GLY A 1 189 ? 24.756 -7.970 -14.576 1.00 73.94 189 GLY A CA 1
ATOM 1438 C C . GLY A 1 189 ? 25.509 -6.896 -15.354 1.00 73.94 189 GLY A C 1
ATOM 1439 O O . GLY A 1 189 ? 25.327 -5.711 -15.082 1.00 73.94 189 GLY A O 1
ATOM 1440 N N . GLU A 1 190 ? 26.324 -7.303 -16.329 1.00 73.25 190 GLU A N 1
ATOM 1441 C CA . GLU A 1 190 ? 26.870 -6.382 -17.331 1.00 73.25 190 GLU A CA 1
ATOM 1442 C C . GLU A 1 190 ? 25.712 -5.609 -17.995 1.00 73.25 190 GLU A C 1
ATOM 1444 O O . GLU A 1 190 ? 24.668 -6.208 -18.302 1.00 73.25 190 GLU A O 1
ATOM 1449 N N . PRO A 1 191 ? 25.846 -4.290 -18.215 1.00 66.62 191 PRO A N 1
ATOM 1450 C CA . PRO A 1 191 ? 24.831 -3.515 -18.910 1.00 66.62 191 PRO A CA 1
ATOM 1451 C C . PRO A 1 191 ? 24.677 -4.056 -20.337 1.00 66.62 191 PRO A C 1
ATOM 1453 O O . PRO A 1 191 ? 25.517 -3.825 -21.199 1.00 66.62 191 PRO A O 1
ATOM 1456 N N . MET A 1 192 ? 23.599 -4.797 -20.612 1.00 59.31 192 MET A N 1
ATOM 1457 C CA . MET A 1 192 ? 23.251 -5.140 -21.991 1.00 59.31 192 MET A CA 1
ATOM 1458 C C . MET A 1 192 ? 22.872 -3.854 -22.734 1.00 59.31 192 MET A C 1
ATOM 1460 O O . MET A 1 192 ? 21.749 -3.367 -22.596 1.00 59.31 192 MET A O 1
ATOM 1464 N N . GLU A 1 193 ? 23.774 -3.344 -23.571 1.00 61.31 193 GLU A N 1
ATOM 1465 C CA . GLU A 1 193 ? 23.525 -2.267 -24.545 1.00 61.31 193 GLU A CA 1
ATOM 1466 C C . GLU A 1 193 ? 22.688 -2.760 -25.749 1.00 61.31 193 GLU A C 1
ATOM 1468 O O . GLU A 1 193 ? 22.960 -2.463 -26.910 1.00 61.31 193 GLU A O 1
ATOM 1473 N N . GLY A 1 194 ? 21.659 -3.568 -25.478 1.00 61.06 194 GLY A N 1
ATOM 1474 C CA . GLY A 1 194 ? 20.763 -4.131 -26.480 1.00 61.06 194 GLY A CA 1
ATOM 1475 C C . GLY A 1 194 ? 19.436 -3.362 -26.548 1.00 61.06 194 GLY A C 1
ATOM 1476 O O . GLY A 1 194 ? 18.754 -3.270 -25.524 1.00 61.06 194 GLY A O 1
ATOM 1477 N N . PRO A 1 195 ? 18.993 -2.880 -27.725 1.00 52.41 195 PRO A N 1
ATOM 1478 C CA . PRO A 1 195 ? 17.776 -2.071 -27.888 1.00 52.41 195 PRO A CA 1
ATOM 1479 C C . PRO A 1 195 ? 16.429 -2.789 -27.618 1.00 52.41 195 PRO A C 1
ATOM 1481 O O . PRO A 1 195 ? 15.385 -2.250 -27.963 1.00 52.41 195 PRO A O 1
ATOM 1484 N N . GLY A 1 196 ? 16.403 -3.974 -26.991 1.00 53.75 196 GLY A N 1
ATOM 1485 C CA . GLY A 1 196 ? 15.194 -4.814 -26.892 1.00 53.75 196 GLY A CA 1
ATOM 1486 C C . GLY A 1 196 ? 14.750 -5.275 -25.497 1.00 53.75 196 GLY A C 1
ATOM 1487 O O . GLY A 1 196 ? 13.736 -5.950 -25.398 1.00 53.75 196 GLY A O 1
ATOM 1488 N N . GLY A 1 197 ? 15.472 -4.968 -24.412 1.00 55.50 197 GLY A N 1
ATOM 1489 C CA . GLY A 1 197 ? 15.240 -5.642 -23.116 1.00 55.50 197 GLY A CA 1
ATOM 1490 C C . GLY A 1 197 ? 14.472 -4.863 -22.039 1.00 55.50 197 GLY A C 1
ATOM 1491 O O . GLY A 1 197 ? 14.171 -5.421 -20.988 1.00 55.50 197 GLY A O 1
ATOM 1492 N N . LEU A 1 198 ? 14.223 -3.566 -22.232 1.00 56.81 198 LEU A N 1
ATOM 1493 C CA . LEU A 1 198 ? 13.594 -2.696 -21.220 1.00 56.81 198 LEU A CA 1
ATOM 1494 C C . LEU A 1 198 ? 12.297 -2.032 -21.691 1.00 56.81 198 LEU A C 1
ATOM 1496 O O . LEU A 1 198 ? 11.517 -1.605 -20.843 1.00 56.81 198 LEU A O 1
ATOM 1500 N N . GLY A 1 199 ? 12.081 -1.939 -23.008 1.00 58.50 199 GLY A N 1
ATOM 1501 C CA . GLY A 1 199 ? 11.002 -1.144 -23.601 1.00 58.50 199 GLY A CA 1
ATOM 1502 C C . GLY A 1 199 ? 9.615 -1.590 -23.150 1.00 58.50 199 GLY A C 1
ATOM 1503 O O . GLY A 1 199 ? 8.886 -0.797 -22.560 1.00 58.50 199 GLY A O 1
ATOM 1504 N N . ASP A 1 200 ? 9.293 -2.870 -23.338 1.00 60.47 200 ASP A N 1
ATOM 1505 C CA . ASP A 1 200 ? 7.915 -3.352 -23.187 1.00 60.47 200 ASP A CA 1
ATOM 1506 C C . ASP A 1 200 ? 7.458 -3.410 -21.720 1.00 60.47 200 ASP A C 1
ATOM 1508 O O . ASP A 1 200 ? 6.372 -2.944 -21.384 1.00 60.47 200 ASP A O 1
ATOM 1512 N N . THR A 1 201 ? 8.303 -3.887 -20.796 1.00 60.00 201 THR A N 1
ATOM 1513 C CA . THR A 1 201 ? 7.945 -3.942 -19.362 1.00 60.00 201 THR A CA 1
ATOM 1514 C C . THR A 1 201 ? 7.873 -2.563 -18.712 1.00 60.00 201 THR A C 1
ATOM 1516 O O . THR A 1 201 ? 7.076 -2.349 -17.800 1.00 60.00 201 THR A O 1
ATOM 1519 N N . ALA A 1 202 ? 8.689 -1.608 -19.171 1.00 64.19 202 ALA A N 1
ATOM 1520 C CA . ALA A 1 202 ? 8.599 -0.235 -18.687 1.00 64.19 202 ALA A CA 1
ATOM 1521 C C . ALA A 1 202 ? 7.310 0.442 -19.176 1.00 64.19 202 ALA A C 1
ATOM 1523 O O . ALA A 1 202 ? 6.778 1.308 -18.482 1.00 64.19 202 ALA A O 1
ATOM 1524 N N . GLN A 1 203 ? 6.782 0.029 -20.331 1.00 66.81 203 GLN A N 1
ATOM 1525 C CA . GLN A 1 203 ? 5.637 0.676 -20.956 1.00 66.81 203 GLN A CA 1
ATOM 1526 C C . GLN A 1 203 ? 4.350 0.545 -20.122 1.00 66.81 203 GLN A C 1
ATOM 1528 O O . GLN A 1 203 ? 3.634 1.532 -19.950 1.00 66.81 203 GLN A O 1
ATOM 1533 N N . GLU A 1 204 ? 4.084 -0.612 -19.512 1.00 69.06 204 GLU A N 1
ATOM 1534 C CA . GLU A 1 204 ? 2.905 -0.786 -18.643 1.00 69.06 204 GLU A CA 1
ATOM 1535 C C . GLU A 1 204 ? 2.964 0.110 -17.398 1.00 69.06 204 GLU A C 1
ATOM 1537 O O . GLU A 1 204 ? 1.994 0.792 -17.064 1.00 69.06 204 GLU A O 1
ATOM 1542 N N . LEU A 1 205 ? 4.133 0.201 -16.752 1.00 74.94 205 LEU A N 1
ATOM 1543 C CA . LEU A 1 205 ? 4.329 1.117 -15.625 1.00 74.94 205 LEU A CA 1
ATOM 1544 C C . LEU A 1 205 ? 4.199 2.581 -16.069 1.00 74.94 205 LEU A C 1
ATOM 1546 O O . LEU A 1 205 ? 3.642 3.391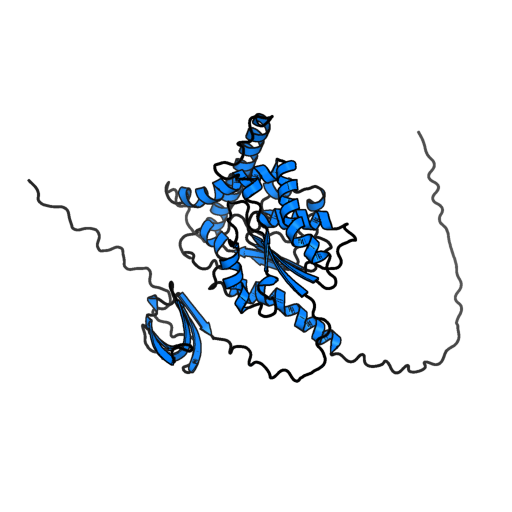 -15.328 1.00 74.94 205 LEU A O 1
ATOM 1550 N N . THR A 1 206 ? 4.661 2.930 -17.277 1.00 73.25 206 THR A N 1
ATOM 1551 C CA . THR A 1 206 ? 4.619 4.318 -17.769 1.00 73.25 206 THR A CA 1
ATOM 1552 C C . THR A 1 206 ? 3.206 4.856 -17.960 1.00 73.25 206 THR A C 1
ATOM 1554 O O . THR A 1 206 ? 2.992 6.036 -17.676 1.00 73.25 206 THR A O 1
ATOM 1557 N N . GLN A 1 207 ? 2.240 4.020 -18.365 1.00 76.06 207 GLN A N 1
ATOM 1558 C CA . GLN A 1 207 ? 0.839 4.445 -18.477 1.00 76.06 207 GLN A CA 1
ATOM 1559 C C . GLN A 1 207 ? 0.290 4.859 -17.107 1.00 76.06 207 GLN A C 1
ATOM 1561 O O . GLN A 1 207 ? -0.286 5.937 -16.971 1.00 76.06 207 GLN A O 1
ATOM 1566 N N . CYS A 1 208 ? 0.582 4.084 -16.060 1.00 85.56 208 CYS A N 1
ATOM 1567 C CA . CYS A 1 208 ? 0.138 4.414 -14.707 1.00 85.56 208 CYS A CA 1
ATOM 1568 C C . CYS A 1 208 ? 0.846 5.644 -14.112 1.00 85.56 208 CYS A C 1
ATOM 1570 O O . CYS A 1 208 ? 0.281 6.310 -13.248 1.00 85.56 208 CYS A O 1
ATOM 1572 N N . VAL A 1 209 ? 2.061 5.987 -14.562 1.00 90.12 209 VAL A N 1
ATOM 1573 C CA . VAL A 1 209 ? 2.751 7.206 -14.092 1.00 90.12 209 VAL A CA 1
ATOM 1574 C C . VAL A 1 209 ? 2.021 8.473 -14.548 1.00 90.12 209 VAL A C 1
ATOM 1576 O O . VAL A 1 209 ? 1.950 9.427 -13.776 1.00 90.12 209 VAL A O 1
ATOM 1579 N N . SER A 1 210 ? 1.456 8.492 -15.761 1.00 87.12 210 SER A N 1
ATOM 1580 C CA . SER A 1 210 ? 0.696 9.651 -16.260 1.00 87.12 210 SER A CA 1
ATOM 1581 C C . SER A 1 210 ? -0.583 9.893 -15.451 1.00 87.12 210 SER A C 1
ATOM 1583 O O . SER A 1 210 ? -0.911 11.028 -15.112 1.00 87.12 210 SER A O 1
ATOM 1585 N N . ASP A 1 211 ? -1.286 8.823 -15.090 1.00 86.81 211 ASP A N 1
ATOM 1586 C CA . ASP A 1 211 ? -2.460 8.887 -14.214 1.00 86.81 211 ASP A CA 1
ATOM 1587 C C . ASP A 1 211 ? -2.066 9.346 -12.800 1.00 86.81 211 ASP A C 1
ATOM 1589 O O . ASP A 1 211 ? -2.780 10.107 -12.137 1.00 86.81 211 ASP A O 1
ATOM 1593 N N . PHE A 1 212 ? -0.875 8.949 -12.344 1.00 90.62 212 PHE A N 1
ATOM 1594 C CA . PHE A 1 212 ? -0.364 9.348 -11.039 1.00 90.62 212 PHE A CA 1
ATOM 1595 C C . PHE A 1 212 ? 0.037 10.818 -10.968 1.00 90.62 212 PHE A C 1
ATOM 1597 O O . PHE A 1 212 ? -0.223 11.493 -9.967 1.00 90.62 212 PHE A O 1
ATOM 1604 N N . SER A 1 213 ? 0.651 11.346 -12.022 1.00 92.94 213 SER A N 1
ATOM 1605 C CA . SER A 1 213 ? 1.014 12.758 -12.082 1.00 92.94 213 SER A CA 1
ATOM 1606 C C . SER A 1 213 ? -0.228 13.659 -12.071 1.00 92.94 213 SER A C 1
ATOM 1608 O O . SER A 1 213 ? -0.196 14.701 -11.409 1.00 92.94 213 SER A O 1
ATOM 1610 N N . LEU A 1 214 ? -1.356 13.211 -12.643 1.00 91.38 214 LEU A N 1
ATOM 1611 C CA . LEU A 1 214 ? -2.647 13.899 -12.512 1.00 91.38 214 LEU A CA 1
ATOM 1612 C C . LEU A 1 214 ? -3.110 13.977 -11.053 1.00 91.38 214 LEU A C 1
ATOM 1614 O O . LEU A 1 214 ? -3.446 15.066 -10.591 1.00 91.38 214 LEU A O 1
ATOM 1618 N N . TYR A 1 215 ? -3.060 12.874 -10.298 1.00 94.19 215 TYR A N 1
ATOM 1619 C CA . TYR A 1 215 ? -3.336 12.892 -8.852 1.00 94.19 215 TYR A CA 1
ATOM 1620 C C . TYR A 1 215 ? -2.402 13.854 -8.102 1.00 94.19 215 TYR A C 1
ATOM 1622 O O . TYR A 1 215 ? -2.819 14.577 -7.192 1.00 94.19 215 TYR A O 1
ATOM 1630 N N . LEU A 1 216 ? -1.121 13.894 -8.480 1.00 95.44 216 LEU A N 1
ATOM 1631 C CA . LEU A 1 216 ? -0.160 14.754 -7.803 1.00 95.44 216 LEU A CA 1
ATOM 1632 C C . LEU A 1 216 ? -0.353 16.247 -8.110 1.00 95.44 216 LEU A C 1
ATOM 1634 O O . LEU A 1 216 ? -0.054 17.077 -7.252 1.00 95.44 216 LEU A O 1
ATOM 1638 N N . LEU A 1 217 ? -0.824 16.613 -9.299 1.00 94.62 217 LEU A N 1
ATOM 1639 C CA . LEU A 1 217 ? -0.874 18.013 -9.738 1.00 94.62 217 LEU A CA 1
ATOM 1640 C C . LEU A 1 217 ? -2.274 18.626 -9.706 1.00 94.62 217 LEU A C 1
ATOM 1642 O O . LEU A 1 217 ? -2.394 19.846 -9.584 1.00 94.62 217 LEU A O 1
ATOM 1646 N N . ASN A 1 218 ? -3.323 17.813 -9.807 1.00 93.94 218 ASN A N 1
ATOM 1647 C CA . ASN A 1 218 ? -4.702 18.276 -9.792 1.00 93.94 218 ASN A CA 1
ATOM 1648 C C . ASN A 1 218 ? -5.316 18.060 -8.402 1.00 93.94 218 ASN A C 1
ATOM 1650 O O . ASN A 1 218 ? -5.625 16.938 -7.999 1.00 93.94 218 ASN A O 1
ATOM 1654 N N . ARG A 1 219 ? -5.510 19.164 -7.670 1.00 95.06 219 ARG A N 1
ATOM 1655 C CA . ARG A 1 219 ? -6.057 19.154 -6.306 1.00 95.06 219 ARG A CA 1
ATOM 1656 C C . ARG A 1 219 ? -7.462 18.552 -6.237 1.00 95.06 219 ARG A C 1
ATOM 1658 O O . ARG A 1 219 ? -7.757 17.858 -5.270 1.00 95.06 219 ARG A O 1
ATOM 1665 N N . ASP A 1 220 ? -8.304 18.782 -7.239 1.00 94.81 220 ASP A N 1
ATOM 1666 C CA . ASP A 1 220 ? -9.684 18.292 -7.236 1.00 94.81 220 ASP A CA 1
ATOM 1667 C C . ASP A 1 220 ? -9.729 16.779 -7.459 1.00 94.81 220 ASP A C 1
ATOM 1669 O O . ASP A 1 220 ? -10.420 16.069 -6.726 1.00 94.81 220 ASP A O 1
ATOM 1673 N N . ILE A 1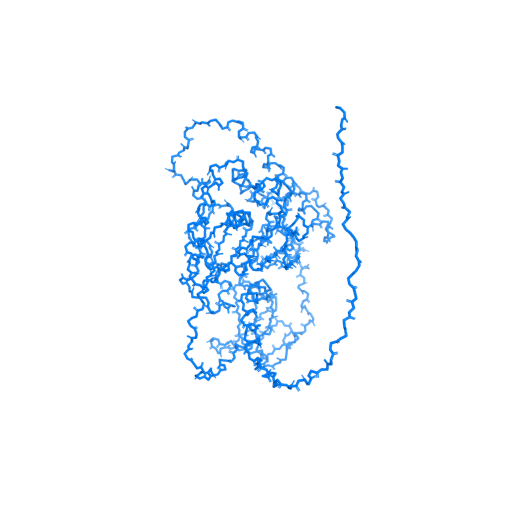 221 ? -8.923 16.263 -8.396 1.00 94.31 221 ILE A N 1
ATOM 1674 C CA . ILE A 1 221 ? -8.719 14.815 -8.566 1.00 94.31 221 ILE A CA 1
ATOM 1675 C C . ILE A 1 221 ? -8.180 14.210 -7.267 1.00 94.31 221 ILE A C 1
ATOM 1677 O O . ILE A 1 221 ? -8.729 13.222 -6.780 1.00 94.31 221 ILE A O 1
ATOM 1681 N N . ARG A 1 222 ? -7.149 14.824 -6.670 1.00 96.50 222 ARG A N 1
ATOM 1682 C CA . ARG A 1 222 ? -6.552 14.356 -5.413 1.00 96.50 222 ARG A CA 1
ATOM 1683 C C . ARG A 1 222 ? -7.587 14.257 -4.293 1.00 96.50 222 ARG A C 1
ATOM 1685 O O . ARG A 1 222 ? -7.688 13.215 -3.650 1.00 96.50 222 ARG A O 1
ATOM 1692 N N . ASN A 1 223 ? -8.382 15.308 -4.097 1.00 97.12 223 ASN A N 1
ATOM 1693 C CA . ASN A 1 223 ? -9.439 15.348 -3.088 1.00 97.12 223 ASN A CA 1
ATOM 1694 C C . ASN A 1 223 ? -10.482 14.250 -3.329 1.00 97.12 223 ASN A C 1
ATOM 1696 O O . ASN A 1 223 ? -10.795 13.509 -2.406 1.00 97.12 223 ASN A O 1
ATOM 1700 N N . ARG A 1 224 ? -10.954 14.074 -4.571 1.00 96.56 224 ARG A N 1
ATOM 1701 C CA . ARG A 1 224 ? -11.927 13.020 -4.916 1.00 96.56 224 ARG A CA 1
ATOM 1702 C C . ARG A 1 224 ? -11.385 11.613 -4.645 1.00 96.56 224 ARG A C 1
ATOM 1704 O O . ARG A 1 224 ? -12.122 10.754 -4.166 1.00 96.56 224 ARG A O 1
ATOM 1711 N N . VAL A 1 225 ? -10.109 11.368 -4.941 1.00 96.38 225 VAL A N 1
ATOM 1712 C CA . VAL A 1 225 ? -9.445 10.082 -4.663 1.00 96.38 225 VAL A CA 1
ATOM 1713 C C . VAL A 1 225 ? -9.309 9.851 -3.154 1.00 96.38 225 VAL A C 1
ATOM 1715 O O . VAL A 1 225 ? -9.636 8.770 -2.663 1.00 96.38 225 VAL A O 1
ATOM 1718 N N . ILE A 1 226 ? -8.900 10.871 -2.396 1.00 97.75 226 ILE A N 1
ATOM 1719 C CA . ILE A 1 226 ? -8.865 10.821 -0.926 1.00 97.75 226 ILE A CA 1
ATOM 1720 C C . ILE A 1 226 ? -10.270 10.576 -0.357 1.00 97.75 226 ILE A C 1
ATOM 1722 O O . ILE A 1 226 ? -10.434 9.772 0.560 1.00 97.75 226 ILE A O 1
ATOM 1726 N N . ASP A 1 227 ? -11.304 11.188 -0.931 1.00 97.69 227 ASP A N 1
ATOM 1727 C CA . ASP A 1 227 ? -12.688 10.974 -0.516 1.00 97.69 227 ASP A CA 1
ATOM 1728 C C . ASP A 1 227 ? -13.144 9.529 -0.741 1.00 97.69 227 ASP A C 1
ATOM 1730 O O . ASP A 1 227 ? -13.848 8.989 0.112 1.00 97.69 227 ASP A O 1
ATOM 1734 N N . ARG A 1 228 ? -12.704 8.851 -1.812 1.00 97.50 228 ARG A N 1
ATOM 1735 C CA . ARG A 1 228 ? -12.958 7.406 -1.997 1.00 97.50 228 ARG A CA 1
ATOM 1736 C C . ARG A 1 228 ? -12.346 6.569 -0.882 1.00 97.50 228 ARG A C 1
ATOM 1738 O O . ARG A 1 228 ? -13.015 5.685 -0.348 1.00 97.50 228 ARG A O 1
ATOM 1745 N N . PHE A 1 229 ? -11.111 6.870 -0.482 1.00 98.25 229 PHE A N 1
ATOM 1746 C CA . PHE A 1 229 ? -10.499 6.230 0.684 1.00 98.25 229 PHE A CA 1
ATOM 1747 C C . PHE A 1 229 ? -11.318 6.493 1.953 1.00 98.25 229 PHE A C 1
ATOM 1749 O O . PHE A 1 229 ? -11.657 5.558 2.685 1.00 98.25 229 PHE A O 1
ATOM 1756 N N . ASN A 1 230 ? -11.697 7.749 2.187 1.00 98.31 230 ASN A N 1
ATOM 1757 C CA . ASN A 1 230 ? -12.462 8.149 3.364 1.00 98.31 230 ASN A CA 1
ATOM 1758 C C . ASN A 1 230 ? -13.831 7.458 3.421 1.00 98.31 230 ASN A C 1
ATOM 1760 O O . ASN A 1 230 ? -14.218 6.993 4.490 1.00 98.31 230 ASN A O 1
ATOM 1764 N N . GLN A 1 231 ? -14.533 7.328 2.292 1.00 98.25 231 GLN A N 1
ATOM 1765 C CA . GLN A 1 231 ? -15.831 6.645 2.188 1.00 98.25 231 GLN A CA 1
ATOM 1766 C C . GLN A 1 231 ? -15.775 5.189 2.665 1.00 98.25 231 GLN A C 1
ATOM 1768 O O . GLN A 1 231 ? -16.755 4.688 3.212 1.00 98.25 231 GLN A O 1
ATOM 1773 N N . VAL A 1 232 ? -14.637 4.514 2.491 1.00 98.50 232 VAL A N 1
ATOM 1774 C CA . VAL A 1 232 ? -14.454 3.123 2.921 1.00 98.50 232 VAL A CA 1
ATOM 1775 C C . VAL A 1 232 ? -13.953 3.045 4.360 1.00 98.50 232 VAL A C 1
ATOM 1777 O O . VAL A 1 232 ? -14.494 2.293 5.169 1.00 98.50 232 VAL A O 1
ATOM 1780 N N . VAL A 1 233 ? -12.910 3.806 4.694 1.00 98.56 233 VAL A N 1
ATOM 1781 C CA . VAL A 1 233 ? -12.164 3.624 5.948 1.00 98.56 233 VAL A CA 1
ATOM 1782 C C . VAL A 1 233 ? -12.796 4.378 7.113 1.00 98.56 233 VAL A C 1
ATOM 1784 O O . VAL A 1 233 ? -12.871 3.841 8.221 1.00 98.56 233 VAL A O 1
ATOM 1787 N N . LYS A 1 234 ? -13.292 5.599 6.886 1.00 98.38 234 LYS A N 1
ATOM 1788 C CA . LYS A 1 234 ? -13.819 6.455 7.955 1.00 98.38 234 LYS A CA 1
ATOM 1789 C C . LYS A 1 234 ? -15.014 5.823 8.684 1.00 98.38 234 LYS A C 1
ATOM 1791 O O . LYS A 1 234 ? -14.952 5.765 9.910 1.00 98.38 234 LYS A O 1
ATOM 1796 N N . PRO A 1 235 ? -16.034 5.252 8.006 1.00 98.56 235 PRO A N 1
ATOM 1797 C CA . PRO A 1 235 ? -17.153 4.607 8.700 1.00 98.56 235 PRO A CA 1
ATOM 1798 C C . PRO A 1 235 ? -16.738 3.405 9.555 1.00 98.56 235 PRO A C 1
ATOM 1800 O O . PRO A 1 235 ? -17.417 3.066 10.520 1.00 98.56 235 PRO A O 1
ATOM 1803 N N . ILE A 1 236 ? -15.629 2.741 9.215 1.00 98.38 236 ILE A N 1
ATOM 1804 C CA . ILE A 1 236 ? -15.085 1.634 10.007 1.00 98.38 236 ILE A CA 1
ATOM 1805 C C . ILE A 1 236 ? -14.393 2.181 11.252 1.00 98.38 236 ILE A C 1
ATOM 1807 O O . ILE A 1 236 ? -14.631 1.691 12.351 1.00 98.38 236 ILE A O 1
ATOM 1811 N N . LEU A 1 237 ? -13.573 3.222 11.093 1.00 97.94 237 LEU A N 1
ATOM 1812 C CA . LEU A 1 237 ? -12.877 3.876 12.202 1.00 97.94 237 LEU A CA 1
ATOM 1813 C C . LEU A 1 237 ? -13.815 4.655 13.134 1.00 97.94 237 LEU A C 1
ATOM 1815 O O . LEU A 1 237 ? -13.435 4.936 14.263 1.00 97.94 237 LEU A O 1
ATOM 1819 N N . GLN A 1 238 ? -15.034 4.982 12.715 1.00 97.62 238 GLN A N 1
ATOM 1820 C CA . GLN A 1 238 ? -16.063 5.552 13.593 1.00 97.62 238 GLN A CA 1
ATOM 1821 C C . GLN A 1 238 ? -16.728 4.503 14.500 1.00 97.62 238 GLN A C 1
ATOM 1823 O O . GLN A 1 238 ? -17.398 4.865 15.460 1.00 97.62 238 GLN A O 1
ATOM 1828 N N . GLN A 1 239 ? -16.551 3.205 14.227 1.00 96.25 239 GLN A N 1
ATOM 1829 C CA . GLN A 1 239 ? -17.077 2.147 15.090 1.00 96.25 239 GLN A CA 1
ATOM 1830 C C . GLN A 1 239 ? -16.193 1.964 16.324 1.00 96.25 239 GLN A C 1
ATOM 1832 O O . GLN A 1 239 ? -14.965 1.873 16.225 1.00 96.25 239 GLN A O 1
ATOM 1837 N N . ASP A 1 240 ? -16.829 1.792 17.481 1.00 92.75 240 ASP A N 1
ATOM 1838 C CA . ASP A 1 240 ? -16.126 1.425 18.703 1.00 92.75 240 ASP A CA 1
ATOM 1839 C C . ASP A 1 240 ? -15.392 0.091 18.539 1.00 92.75 240 ASP A C 1
ATOM 1841 O O . ASP A 1 240 ? -15.920 -0.889 18.006 1.00 92.75 240 ASP A O 1
ATOM 1845 N N . ASN A 1 241 ? -14.159 0.041 19.045 1.00 89.88 241 ASN A N 1
ATOM 1846 C CA . ASN A 1 241 ? -13.320 -1.159 19.064 1.00 89.88 241 ASN A CA 1
ATOM 1847 C C . ASN A 1 241 ? -12.993 -1.764 17.682 1.00 89.88 241 ASN A C 1
ATOM 1849 O O . ASN A 1 241 ? -12.563 -2.923 17.622 1.00 89.88 241 ASN A O 1
ATOM 1853 N N . ALA A 1 242 ? -13.151 -1.012 16.586 1.00 95.62 242 ALA A N 1
ATOM 1854 C CA . ALA A 1 242 ? -12.691 -1.443 15.270 1.00 95.62 242 ALA A CA 1
ATOM 1855 C C . ALA A 1 242 ? -11.156 -1.396 15.162 1.00 95.62 242 ALA A C 1
ATOM 1857 O O . ALA A 1 242 ? -10.511 -0.399 15.502 1.00 95.62 242 ALA A O 1
ATOM 1858 N N . GLU A 1 243 ? -10.572 -2.483 14.659 1.00 96.19 243 GLU A N 1
ATOM 1859 C CA . GLU A 1 243 ? -9.163 -2.562 14.269 1.00 96.19 243 GLU A CA 1
ATOM 1860 C C . GLU A 1 243 ? -9.085 -2.757 12.755 1.00 96.19 243 GLU A C 1
ATOM 1862 O O . GLU A 1 243 ? -9.648 -3.712 12.218 1.00 96.19 243 GLU A O 1
ATOM 1867 N N . VAL A 1 244 ? -8.393 -1.851 12.069 1.00 98.31 244 VAL A N 1
ATOM 1868 C CA . VAL A 1 244 ? -8.277 -1.864 10.607 1.00 98.31 244 VAL A CA 1
ATOM 1869 C C . VAL A 1 244 ? -6.845 -2.173 10.198 1.00 98.31 244 VAL A C 1
ATOM 1871 O O . VAL A 1 244 ? -5.914 -1.504 10.639 1.00 98.31 244 VAL A O 1
ATOM 1874 N N . GLU A 1 245 ? -6.673 -3.163 9.335 1.00 98.44 245 GLU A N 1
ATOM 1875 C CA . GLU A 1 245 ? -5.418 -3.461 8.652 1.00 98.44 245 GLU A CA 1
ATOM 1876 C C . GLU A 1 245 ? -5.473 -2.819 7.262 1.00 98.44 245 GLU A C 1
ATOM 1878 O O . GLU A 1 245 ? -6.297 -3.203 6.434 1.00 98.44 245 GLU A O 1
ATOM 1883 N N . VAL A 1 246 ? -4.639 -1.816 6.996 1.00 98.75 246 VAL A N 1
ATOM 1884 C CA . VAL A 1 246 ? -4.590 -1.149 5.686 1.00 98.75 246 VAL A CA 1
ATOM 1885 C C . VAL A 1 246 ? -3.428 -1.729 4.895 1.00 98.75 246 VAL A C 1
ATOM 1887 O O . VAL A 1 246 ? -2.274 -1.563 5.287 1.00 98.75 246 VAL A O 1
ATOM 1890 N N . ILE A 1 247 ? -3.718 -2.393 3.778 1.00 98.69 247 ILE A N 1
ATOM 1891 C CA . ILE A 1 247 ? -2.715 -2.928 2.854 1.00 98.69 247 ILE A CA 1
ATOM 1892 C C . ILE A 1 247 ? -2.753 -2.095 1.581 1.00 98.69 247 ILE A C 1
ATOM 1894 O O . ILE A 1 247 ? -3.683 -2.190 0.783 1.00 98.69 247 ILE A O 1
ATOM 1898 N N . SER A 1 248 ? -1.730 -1.262 1.415 1.00 98.62 248 SER A N 1
ATOM 1899 C CA . SER A 1 248 ? -1.593 -0.348 0.286 1.00 98.62 248 SER A CA 1
ATOM 1900 C C . SER A 1 248 ? -0.435 -0.758 -0.614 1.00 98.62 248 SER A C 1
ATOM 1902 O O . SER A 1 248 ? 0.634 -1.131 -0.124 1.00 98.62 248 SER A O 1
ATOM 1904 N N . HIS A 1 249 ? -0.644 -0.698 -1.927 1.00 98.06 249 HIS A N 1
ATOM 1905 C CA . HIS A 1 249 ? 0.334 -1.138 -2.921 1.00 98.06 249 HIS A CA 1
ATOM 1906 C C . HIS A 1 249 ? 0.619 -0.054 -3.952 1.00 98.06 249 HIS A C 1
ATOM 1908 O O . HIS A 1 249 ? -0.282 0.690 -4.345 1.00 98.06 249 HIS A O 1
ATOM 1914 N N . SER A 1 250 ? 1.868 0.004 -4.416 1.00 96.06 250 SER A N 1
ATOM 1915 C CA . SER A 1 250 ? 2.281 0.891 -5.500 1.00 96.06 250 SER A CA 1
ATOM 1916 C C . SER A 1 250 ? 1.966 2.356 -5.176 1.00 96.06 250 SER A C 1
ATOM 1918 O O . SER A 1 250 ? 2.274 2.850 -4.094 1.00 96.06 250 SER A O 1
ATOM 1920 N N . TRP A 1 251 ? 1.308 3.060 -6.090 1.00 95.44 251 TRP A N 1
ATOM 1921 C CA . TRP A 1 251 ? 0.821 4.426 -5.914 1.00 95.44 251 TRP A CA 1
ATOM 1922 C C . TRP A 1 251 ? -0.236 4.573 -4.804 1.00 95.44 251 TRP A C 1
ATOM 1924 O O . TRP A 1 251 ? -0.337 5.636 -4.188 1.00 95.44 251 TRP A O 1
ATOM 1934 N N . GLY A 1 252 ? -0.974 3.506 -4.480 1.00 97.31 252 GLY A N 1
ATOM 1935 C CA . GLY A 1 252 ? -1.963 3.486 -3.398 1.00 97.31 252 GLY A CA 1
ATOM 1936 C C . GLY A 1 252 ? -1.371 3.764 -2.024 1.00 97.31 252 GLY A C 1
ATOM 1937 O O . GLY A 1 252 ? -2.076 4.229 -1.129 1.00 97.31 252 GLY A O 1
ATOM 1938 N N . THR A 1 253 ? -0.063 3.550 -1.848 1.00 98.50 253 THR A N 1
ATOM 1939 C CA . THR A 1 253 ? 0.632 3.893 -0.601 1.00 98.50 253 THR A CA 1
ATOM 1940 C C . THR A 1 253 ? 0.615 5.392 -0.327 1.00 98.50 253 THR A C 1
ATOM 1942 O O . THR A 1 253 ? 0.581 5.798 0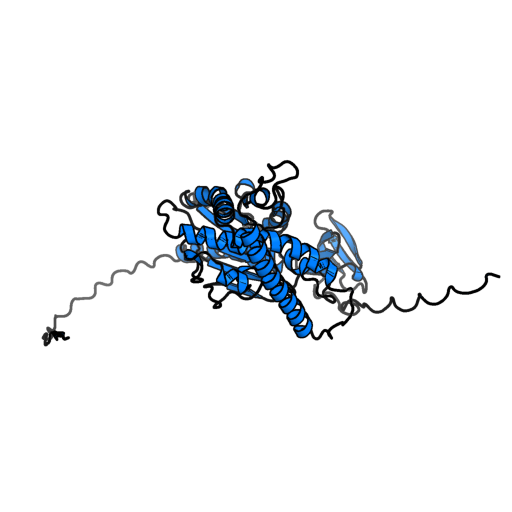.831 1.00 98.50 253 THR A O 1
ATOM 1945 N N . VAL A 1 254 ? 0.633 6.218 -1.379 1.00 98.31 254 VAL A N 1
ATOM 1946 C CA . VAL A 1 254 ? 0.576 7.680 -1.258 1.00 98.31 254 VAL A CA 1
ATOM 1947 C C . VAL A 1 254 ? -0.824 8.108 -0.839 1.00 98.31 254 VAL A C 1
ATOM 1949 O O . VAL A 1 254 ? -0.958 8.837 0.139 1.00 98.31 254 VAL A O 1
ATOM 1952 N N . VAL A 1 255 ? -1.854 7.571 -1.502 1.00 98.00 255 VAL A N 1
ATOM 1953 C CA . VAL A 1 255 ? -3.266 7.837 -1.181 1.00 98.00 255 VAL A CA 1
ATOM 1954 C C . VAL A 1 255 ? -3.582 7.444 0.262 1.00 98.00 255 VAL A C 1
ATOM 1956 O O . VAL A 1 255 ? -4.083 8.268 1.026 1.00 98.00 255 VAL A O 1
ATOM 1959 N N . ALA A 1 256 ? -3.242 6.211 0.664 1.00 98.56 256 ALA A N 1
ATOM 1960 C CA . ALA A 1 256 ? -3.465 5.732 2.028 1.00 98.56 256 ALA A CA 1
ATOM 1961 C C . ALA A 1 256 ? -2.769 6.623 3.061 1.00 98.56 256 ALA A C 1
ATOM 1963 O O . ALA A 1 256 ? -3.364 6.980 4.077 1.00 98.56 256 ALA A O 1
ATOM 1964 N N . TYR A 1 257 ? -1.508 6.983 2.808 1.00 98.75 257 TYR A N 1
ATOM 1965 C CA . TYR A 1 257 ? -0.735 7.809 3.723 1.00 98.75 257 TYR A CA 1
ATOM 1966 C C . TYR A 1 257 ? -1.328 9.215 3.855 1.00 98.75 257 TYR A C 1
ATOM 1968 O O . TYR A 1 257 ? -1.614 9.640 4.972 1.00 98.75 257 TYR A O 1
ATOM 1976 N N . GLU A 1 258 ? -1.574 9.916 2.747 1.00 98.56 258 GLU A N 1
ATOM 1977 C CA . GLU A 1 258 ? -2.136 11.271 2.765 1.00 98.56 258 GLU A CA 1
ATOM 1978 C C . GLU A 1 258 ? -3.527 11.312 3.406 1.00 98.56 258 GLU A C 1
ATOM 1980 O O . GLU A 1 258 ? -3.770 12.147 4.278 1.00 98.56 258 GLU A O 1
ATOM 1985 N N . ALA A 1 259 ? -4.415 10.379 3.055 1.00 98.50 259 ALA A N 1
ATOM 1986 C CA . ALA A 1 259 ? -5.757 10.324 3.625 1.00 98.50 259 ALA A CA 1
ATOM 1987 C C . ALA A 1 259 ? -5.725 10.082 5.143 1.00 98.50 259 ALA A C 1
ATOM 1989 O O . ALA A 1 259 ? -6.389 10.791 5.901 1.00 98.50 259 ALA A O 1
ATOM 1990 N N . LEU A 1 260 ? -4.894 9.146 5.618 1.00 98.69 260 LEU A N 1
ATOM 1991 C CA . LEU A 1 260 ? -4.731 8.905 7.055 1.00 98.69 260 LEU A CA 1
ATOM 1992 C C . LEU A 1 260 ? -4.093 10.098 7.779 1.00 98.69 260 LEU A C 1
ATOM 1994 O O . LEU A 1 260 ? -4.462 10.377 8.917 1.00 98.69 260 LEU A O 1
ATOM 1998 N N . ARG A 1 261 ? -3.168 10.825 7.141 1.00 98.31 261 ARG A N 1
ATOM 1999 C CA . ARG A 1 261 ? -2.576 12.055 7.697 1.00 98.31 261 ARG A CA 1
ATOM 2000 C C . ARG A 1 261 ? -3.608 13.167 7.862 1.00 98.31 261 ARG A C 1
ATOM 2002 O O . ARG A 1 261 ? -3.591 13.843 8.886 1.00 98.31 261 ARG A O 1
ATOM 2009 N N . LEU A 1 262 ? -4.526 13.325 6.910 1.00 98.00 262 LEU A N 1
ATOM 2010 C CA . LEU A 1 262 ? -5.630 14.286 7.018 1.00 98.00 262 LEU A CA 1
ATOM 2011 C C . LEU A 1 262 ? -6.625 13.924 8.137 1.00 98.00 262 LEU A C 1
ATOM 2013 O O . LEU A 1 262 ? -7.282 14.809 8.681 1.00 98.00 262 LEU A O 1
ATOM 2017 N N . MET A 1 263 ? -6.702 12.649 8.533 1.00 98.00 263 MET A N 1
ATOM 2018 C CA . MET A 1 263 ? -7.545 12.182 9.642 1.00 98.00 263 MET A CA 1
ATOM 2019 C C . MET A 1 263 ? -6.940 12.392 11.044 1.00 98.00 263 MET A C 1
ATOM 2021 O O . MET A 1 263 ? -7.639 12.188 12.034 1.00 98.00 263 MET A O 1
ATOM 2025 N N . ASP A 1 264 ? -5.678 12.821 11.177 1.00 96.88 264 ASP A N 1
ATOM 2026 C CA . ASP A 1 264 ? -4.965 12.951 12.467 1.00 96.88 264 ASP A CA 1
ATOM 2027 C C . ASP A 1 264 ? -5.659 13.838 13.520 1.00 96.88 264 ASP A C 1
ATOM 2029 O O . ASP A 1 264 ? -5.307 13.792 14.705 1.00 96.88 264 ASP A O 1
ATOM 2033 N N . GLY A 1 265 ? -6.561 14.715 13.085 1.00 91.88 265 GLY A N 1
ATOM 2034 C CA . GLY A 1 265 ? -7.292 15.653 13.934 1.00 91.88 265 GLY A CA 1
ATOM 2035 C C . GLY A 1 265 ? -8.776 15.344 14.083 1.00 91.88 265 GLY A C 1
ATOM 2036 O O . GLY A 1 265 ? -9.465 16.146 14.702 1.00 91.88 265 GLY A O 1
ATOM 2037 N N . ASP A 1 266 ? -9.281 14.245 13.518 1.00 97.12 266 ASP A N 1
ATOM 2038 C CA . ASP A 1 266 ? -10.713 13.945 13.525 1.00 97.12 266 ASP A CA 1
ATOM 2039 C C . ASP A 1 266 ? -11.132 13.263 14.845 1.00 97.12 266 ASP A C 1
ATOM 2041 O O . ASP A 1 266 ? -10.794 12.097 15.070 1.00 97.12 266 ASP A O 1
ATOM 2045 N N . PRO A 1 267 ? -11.875 13.955 15.734 1.00 96.50 267 PRO A N 1
ATOM 2046 C CA . PRO A 1 267 ? -12.262 13.408 17.031 1.00 96.50 267 PRO A CA 1
ATOM 2047 C C . PRO A 1 267 ? -13.388 12.366 16.938 1.00 96.50 267 PRO A C 1
ATOM 2049 O O . PRO A 1 267 ? -13.690 11.725 17.943 1.00 96.50 267 PRO A O 1
ATOM 2052 N N . SER A 1 268 ? -14.022 12.197 15.770 1.00 96.94 268 SER A N 1
ATOM 2053 C CA . SER A 1 268 ? -15.089 11.205 15.567 1.00 96.94 268 SER A CA 1
ATOM 2054 C C . SER A 1 268 ? -14.567 9.779 15.371 1.00 96.94 268 SER A C 1
ATOM 2056 O O . SER A 1 268 ? -15.353 8.841 15.263 1.00 96.94 268 SER A O 1
ATOM 2058 N N . LEU A 1 269 ? -13.246 9.598 15.289 1.00 96.88 269 LEU A N 1
ATOM 2059 C CA . LEU A 1 269 ? -12.626 8.296 15.071 1.00 96.88 269 LEU A CA 1
ATOM 2060 C C . LEU A 1 269 ? -12.354 7.615 16.417 1.00 96.88 269 LEU A C 1
ATOM 2062 O O . LEU A 1 269 ? -11.532 8.073 17.210 1.00 96.88 269 LEU A O 1
ATOM 2066 N N . HIS A 1 270 ? -13.045 6.504 16.661 1.00 94.88 270 HIS A N 1
ATOM 2067 C CA . HIS A 1 270 ? -12.957 5.713 17.896 1.00 94.88 270 HIS A CA 1
ATOM 2068 C C . HIS A 1 270 ? -12.178 4.401 17.704 1.00 94.88 270 HIS A C 1
ATOM 2070 O O . HIS A 1 270 ? -11.592 3.857 18.644 1.00 94.88 270 HIS A O 1
ATOM 2076 N N . GLY A 1 271 ? -12.146 3.897 16.473 1.00 94.25 271 GLY A N 1
ATOM 2077 C CA . GLY A 1 271 ? -11.305 2.797 16.029 1.00 94.25 271 GLY A CA 1
ATOM 2078 C C . GLY A 1 271 ? -9.864 3.232 15.761 1.00 94.25 271 GLY A C 1
ATOM 2079 O O . GLY A 1 271 ? -9.472 4.385 15.945 1.00 94.25 271 GLY A O 1
ATOM 2080 N N . ARG A 1 272 ? -9.044 2.284 15.307 1.00 95.81 272 ARG A N 1
ATOM 2081 C CA . ARG A 1 272 ? -7.653 2.558 14.919 1.00 95.81 272 ARG A CA 1
ATOM 2082 C C . ARG A 1 272 ? -7.228 1.750 13.707 1.00 95.81 272 ARG A C 1
ATOM 2084 O O . ARG A 1 272 ? -7.683 0.621 13.509 1.00 95.81 272 ARG A O 1
ATOM 2091 N N . VAL A 1 273 ? -6.276 2.293 12.958 1.00 97.88 273 VAL A N 1
ATOM 2092 C CA . VAL A 1 273 ? -5.513 1.514 11.984 1.00 97.88 273 VAL A CA 1
ATOM 2093 C C . VAL A 1 273 ? -4.416 0.789 12.747 1.00 97.88 273 VAL A C 1
ATOM 2095 O O . VAL A 1 273 ? -3.507 1.398 13.310 1.00 97.88 273 VAL A O 1
ATOM 2098 N N . ARG A 1 274 ? -4.519 -0.532 12.828 1.00 96.94 274 ARG A N 1
ATOM 2099 C CA . ARG A 1 274 ? -3.579 -1.335 13.599 1.00 96.94 274 ARG A CA 1
ATOM 2100 C C . ARG A 1 274 ? -2.253 -1.475 12.861 1.00 96.94 274 ARG A C 1
ATOM 2102 O O . ARG A 1 274 ? -1.217 -1.144 13.436 1.00 96.94 274 ARG A O 1
ATOM 2109 N N . ASN A 1 275 ? -2.286 -1.888 11.600 1.00 98.38 275 ASN A N 1
ATOM 2110 C CA . ASN A 1 275 ? -1.122 -1.870 10.728 1.00 98.38 275 ASN A CA 1
ATOM 2111 C C . ASN A 1 275 ? -1.431 -1.089 9.442 1.00 98.38 275 ASN A C 1
ATOM 2113 O O . ASN A 1 275 ? -2.460 -1.305 8.803 1.00 98.38 275 ASN A O 1
ATOM 2117 N N . LEU A 1 276 ? -0.512 -0.206 9.054 1.00 98.75 276 LEU A N 1
ATOM 2118 C CA . LEU A 1 276 ? -0.406 0.337 7.703 1.00 98.75 276 LEU A CA 1
ATOM 2119 C C . LEU A 1 276 ? 0.734 -0.396 6.995 1.00 98.75 276 LEU A C 1
ATOM 2121 O O . LEU A 1 276 ? 1.900 -0.207 7.345 1.00 98.75 276 LEU A O 1
ATOM 2125 N N . PHE A 1 277 ? 0.401 -1.222 6.012 1.00 98.75 277 PHE A N 1
ATOM 2126 C CA . PHE A 1 277 ? 1.368 -1.856 5.127 1.00 98.75 277 PHE A CA 1
ATOM 2127 C C . PHE A 1 277 ? 1.520 -1.020 3.857 1.00 98.75 277 PHE A C 1
ATOM 2129 O O . PHE A 1 277 ? 0.538 -0.775 3.150 1.00 98.75 277 PHE A O 1
ATOM 2136 N N . THR A 1 278 ? 2.748 -0.603 3.554 1.00 98.75 278 THR A N 1
ATOM 2137 C CA . THR A 1 278 ? 3.105 0.043 2.284 1.00 98.75 278 THR A CA 1
ATOM 2138 C C . THR A 1 278 ? 3.974 -0.904 1.469 1.00 98.75 278 THR A C 1
ATOM 2140 O O . THR A 1 278 ? 5.081 -1.241 1.884 1.00 98.75 278 THR A O 1
ATOM 2143 N N . VAL A 1 279 ? 3.462 -1.364 0.332 1.00 98.56 279 VAL A N 1
ATOM 2144 C CA . VAL A 1 279 ? 4.032 -2.463 -0.458 1.00 98.56 279 VAL A CA 1
ATOM 2145 C C . VAL A 1 279 ? 4.441 -1.936 -1.830 1.00 98.56 279 VAL A C 1
ATOM 2147 O O . VAL A 1 279 ? 3.604 -1.374 -2.531 1.00 98.56 279 VAL A O 1
ATOM 2150 N N . GLY A 1 280 ? 5.711 -2.071 -2.218 1.00 97.56 280 GLY A N 1
ATOM 2151 C CA . GLY A 1 280 ? 6.197 -1.471 -3.471 1.00 97.56 280 GLY A CA 1
ATOM 2152 C C . GLY A 1 280 ? 5.981 0.048 -3.492 1.00 97.56 280 GLY A C 1
ATOM 2153 O O . GLY A 1 280 ? 5.457 0.600 -4.452 1.00 97.56 280 GLY A O 1
ATOM 2154 N N . SER A 1 281 ? 6.282 0.710 -2.371 1.00 97.88 281 SER A N 1
ATOM 2155 C CA . SER A 1 281 ? 5.786 2.054 -2.057 1.00 97.88 281 SER A CA 1
ATOM 2156 C C . SER A 1 281 ? 6.379 3.180 -2.907 1.00 97.88 281 SER A C 1
ATOM 2158 O O . SER A 1 281 ? 7.570 3.502 -2.806 1.00 97.88 281 SER A O 1
ATOM 2160 N N . ALA A 1 282 ? 5.502 3.891 -3.617 1.00 97.50 282 ALA A N 1
ATOM 2161 C CA . ALA A 1 282 ? 5.845 5.100 -4.362 1.00 97.50 282 ALA A CA 1
ATOM 2162 C C . ALA A 1 282 ? 6.286 6.276 -3.471 1.00 97.50 282 ALA A C 1
ATOM 2164 O O . ALA A 1 282 ? 6.907 7.221 -3.956 1.00 97.50 282 ALA A O 1
ATOM 2165 N N . LEU A 1 283 ? 6.038 6.216 -2.154 1.00 97.94 283 LEU A N 1
ATOM 2166 C CA . LEU A 1 283 ? 6.560 7.206 -1.197 1.00 97.94 283 LEU A CA 1
ATOM 2167 C C . LEU A 1 283 ? 8.096 7.259 -1.191 1.00 97.94 283 LEU A C 1
ATOM 2169 O O . LEU A 1 283 ? 8.679 8.245 -0.744 1.00 97.94 283 LEU A O 1
ATOM 2173 N N . SER A 1 284 ? 8.757 6.210 -1.686 1.00 97.62 284 SER A N 1
ATOM 2174 C CA . SER A 1 284 ? 10.214 6.149 -1.786 1.00 97.62 284 SER A CA 1
ATOM 2175 C C . SER A 1 284 ? 10.775 7.014 -2.920 1.00 97.62 284 SER A C 1
ATOM 2177 O O . SER A 1 284 ? 11.984 7.243 -2.962 1.00 97.62 284 SER A O 1
ATOM 2179 N N . ILE A 1 285 ? 9.935 7.482 -3.848 1.00 97.25 285 ILE A N 1
ATOM 2180 C CA . ILE A 1 285 ? 10.329 8.247 -5.035 1.00 97.25 285 ILE A CA 1
ATOM 2181 C C . ILE A 1 285 ? 10.481 9.732 -4.653 1.00 97.25 285 ILE A C 1
ATOM 2183 O O . ILE A 1 285 ? 9.509 10.345 -4.197 1.00 97.25 285 ILE A O 1
ATOM 2187 N N . PRO A 1 286 ? 11.665 10.352 -4.831 1.00 96.81 286 PRO A N 1
ATOM 2188 C CA . PRO A 1 286 ? 11.913 11.735 -4.409 1.00 96.81 286 PRO A CA 1
ATOM 2189 C C . PRO A 1 286 ? 10.914 12.757 -4.969 1.00 96.81 286 PRO A C 1
ATOM 2191 O O . PRO A 1 286 ? 10.436 13.623 -4.235 1.00 96.81 286 PRO A O 1
ATOM 2194 N N . GLN A 1 287 ? 10.561 12.626 -6.247 1.00 97.00 287 GLN A N 1
ATOM 2195 C CA . GLN A 1 287 ? 9.643 13.499 -6.982 1.00 97.00 287 GLN A CA 1
ATOM 2196 C C . GLN A 1 287 ? 8.213 13.430 -6.434 1.00 97.00 287 GLN A C 1
ATOM 2198 O O . GLN A 1 287 ? 7.476 14.415 -6.507 1.00 97.00 287 GLN A O 1
ATOM 2203 N N . VAL A 1 288 ? 7.829 12.271 -5.893 1.00 96.81 288 VAL A N 1
ATOM 2204 C CA . VAL A 1 288 ? 6.529 12.031 -5.256 1.00 96.81 288 VAL A CA 1
ATOM 2205 C C . VAL A 1 288 ? 6.529 12.617 -3.855 1.00 96.81 288 VAL A C 1
ATOM 2207 O O . VAL A 1 288 ? 5.641 13.386 -3.497 1.00 96.81 288 VAL A O 1
ATOM 2210 N N . LYS A 1 289 ? 7.576 12.321 -3.081 1.00 96.50 289 LYS A N 1
ATOM 2211 C CA . LYS A 1 289 ? 7.767 12.838 -1.725 1.00 96.50 289 LYS A CA 1
ATOM 2212 C C . LYS A 1 289 ? 7.728 14.369 -1.672 1.00 96.50 289 LYS A C 1
ATOM 2214 O O . LYS A 1 289 ? 7.121 14.925 -0.762 1.00 96.50 289 LYS A O 1
ATOM 2219 N N . SER A 1 290 ? 8.343 15.057 -2.635 1.00 97.06 290 SER A N 1
ATOM 2220 C CA . SER A 1 290 ? 8.339 16.528 -2.688 1.00 97.06 290 SER A CA 1
ATOM 2221 C C . SER A 1 290 ? 6.977 17.141 -3.034 1.00 97.06 290 SER A C 1
ATOM 2223 O O . SER A 1 290 ? 6.824 18.358 -2.957 1.00 97.06 290 SER A O 1
ATOM 2225 N N . ARG A 1 291 ? 5.991 16.317 -3.411 1.00 97.56 291 ARG A N 1
ATOM 2226 C CA . ARG A 1 291 ? 4.641 16.724 -3.830 1.00 97.56 291 ARG A CA 1
ATOM 2227 C C . ARG A 1 291 ? 3.536 16.176 -2.929 1.00 97.56 291 ARG A C 1
ATOM 2229 O O . ARG A 1 291 ? 2.357 16.262 -3.286 1.00 97.56 291 ARG A O 1
ATOM 2236 N N . LEU A 1 292 ? 3.898 15.620 -1.775 1.00 98.06 292 LEU A N 1
ATOM 2237 C CA . LEU A 1 292 ? 2.924 15.267 -0.750 1.00 98.06 292 LEU A CA 1
ATOM 2238 C C . LEU A 1 292 ? 2.174 16.513 -0.266 1.00 98.06 292 LEU A C 1
ATOM 2240 O O . LEU A 1 292 ? 2.698 17.628 -0.311 1.00 98.06 292 LEU A O 1
ATOM 2244 N N . LEU A 1 293 ? 0.949 16.314 0.211 1.00 97.94 293 LEU A N 1
ATOM 2245 C CA . LEU A 1 293 ? 0.184 17.338 0.906 1.00 97.94 293 LEU A CA 1
ATOM 2246 C C . LEU A 1 293 ? 1.002 17.892 2.084 1.00 97.94 293 LEU A C 1
ATOM 2248 O O . LEU A 1 293 ? 1.728 17.125 2.728 1.00 97.94 293 LEU A O 1
ATOM 2252 N N . PRO A 1 294 ? 0.879 19.190 2.412 1.00 97.62 294 PRO A N 1
ATOM 2253 C CA . PRO A 1 294 ? 1.608 19.793 3.529 1.00 97.62 294 PRO A CA 1
ATOM 2254 C C . PRO A 1 294 ? 1.465 19.018 4.847 1.00 97.62 294 PRO A C 1
ATOM 2256 O O . PRO A 1 294 ? 2.441 18.836 5.574 1.00 97.62 294 PRO A O 1
ATOM 2259 N N . GLU A 1 295 ? 0.276 18.484 5.126 1.00 97.44 295 GLU A N 1
ATOM 2260 C CA . GLU A 1 295 ? -0.041 17.688 6.313 1.00 97.44 295 GLU A CA 1
ATOM 2261 C C . GLU A 1 295 ? 0.685 16.334 6.340 1.00 97.44 295 GLU A C 1
ATOM 2263 O O . GLU A 1 295 ? 0.845 15.737 7.405 1.00 97.44 295 GLU A O 1
ATOM 2268 N N . ALA A 1 296 ? 1.130 15.832 5.190 1.00 97.75 296 ALA A N 1
ATOM 2269 C CA . ALA A 1 296 ? 1.818 14.554 5.024 1.00 97.75 296 ALA A CA 1
ATOM 2270 C C . ALA A 1 296 ? 3.327 14.707 4.740 1.00 97.75 296 ALA A C 1
ATOM 2272 O O . ALA A 1 296 ? 4.080 13.742 4.843 1.00 97.75 296 ALA A O 1
ATOM 2273 N N . ALA A 1 297 ? 3.798 15.912 4.415 1.00 97.50 297 ALA A N 1
ATOM 2274 C CA . ALA A 1 297 ? 5.177 16.152 3.990 1.00 97.50 297 ALA A CA 1
ATOM 2275 C C . ALA A 1 297 ? 6.230 15.909 5.091 1.00 97.50 297 ALA A C 1
ATOM 2277 O O . ALA A 1 297 ? 7.401 15.676 4.787 1.00 97.50 297 ALA A O 1
ATOM 2278 N N . ASP A 1 298 ? 5.829 15.932 6.367 1.00 96.69 298 ASP A N 1
ATOM 2279 C CA . ASP A 1 298 ? 6.725 15.741 7.515 1.00 96.69 298 ASP A CA 1
ATOM 2280 C C . ASP A 1 298 ? 7.195 14.288 7.722 1.00 96.69 298 ASP A C 1
ATOM 2282 O O . ASP A 1 298 ? 8.059 14.035 8.563 1.00 96.69 298 ASP A O 1
ATOM 2286 N N . GLY A 1 299 ? 6.645 13.326 6.974 1.00 97.62 299 GLY A N 1
ATOM 2287 C CA . GLY A 1 299 ? 7.005 11.911 7.071 1.00 97.62 299 GLY A CA 1
ATOM 2288 C C . GLY A 1 299 ? 6.563 11.235 8.372 1.00 97.62 299 GLY A C 1
ATOM 2289 O O . GLY A 1 299 ? 6.859 10.056 8.595 1.00 97.62 299 GLY A O 1
ATOM 2290 N N . ARG A 1 300 ? 5.835 11.924 9.258 1.00 98.00 300 ARG A N 1
ATOM 2291 C CA . ARG A 1 300 ? 5.374 11.311 10.505 1.00 98.00 300 ARG A CA 1
ATOM 2292 C C . ARG A 1 300 ? 4.367 10.211 10.205 1.00 98.00 300 ARG A C 1
ATOM 2294 O O . ARG A 1 300 ? 3.549 10.320 9.290 1.00 98.00 300 ARG A O 1
ATOM 2301 N N . ARG A 1 301 ? 4.391 9.156 11.018 1.00 98.31 301 ARG A N 1
ATOM 2302 C CA . ARG A 1 301 ? 3.339 8.138 11.019 1.00 98.31 301 ARG A CA 1
ATOM 2303 C C . ARG A 1 301 ? 1.997 8.813 11.350 1.00 98.31 301 ARG A C 1
ATOM 2305 O O . ARG A 1 301 ? 1.980 9.652 12.258 1.00 98.31 301 ARG A O 1
ATOM 2312 N N . PRO A 1 302 ? 0.888 8.493 10.656 1.00 98.44 302 PRO A N 1
ATOM 2313 C CA . PRO A 1 302 ? -0.423 9.011 11.039 1.00 98.44 302 PRO A CA 1
ATOM 2314 C C . PRO A 1 302 ? -0.751 8.621 12.488 1.00 98.44 302 PRO A C 1
ATOM 2316 O O . PRO A 1 302 ? -0.456 7.502 12.912 1.00 98.44 302 PRO A O 1
ATOM 2319 N N . LYS A 1 303 ? -1.342 9.526 13.270 1.00 96.94 303 LYS A N 1
ATOM 2320 C CA . LYS A 1 303 ? -1.616 9.336 14.707 1.00 96.94 303 LYS A CA 1
ATOM 2321 C C . LYS A 1 303 ? -2.519 8.135 14.975 1.00 96.94 303 LYS A C 1
ATOM 2323 O O . LYS A 1 303 ? -2.309 7.428 15.956 1.00 96.94 303 LYS A O 1
ATOM 2328 N N . GLY A 1 304 ? -3.496 7.898 14.097 1.00 95.56 304 GLY A N 1
ATOM 2329 C CA . GLY A 1 304 ? -4.411 6.755 14.178 1.00 95.56 304 GLY A CA 1
ATOM 2330 C C . GLY A 1 304 ? -3.788 5.411 13.781 1.00 95.56 304 GLY A C 1
ATOM 2331 O O . GLY A 1 304 ? -4.450 4.383 13.917 1.00 95.56 304 GLY A O 1
ATOM 2332 N N . VAL A 1 305 ? -2.538 5.406 13.296 1.00 97.94 305 VAL A N 1
ATOM 2333 C CA . VAL A 1 305 ? -1.800 4.202 12.895 1.00 97.94 305 VAL A CA 1
ATOM 2334 C C . VAL A 1 305 ? -0.907 3.736 14.043 1.00 97.94 305 VAL A C 1
ATOM 2336 O O . VAL A 1 305 ? 0.034 4.424 14.448 1.00 97.94 305 VAL A O 1
ATOM 2339 N N . GLN A 1 306 ? -1.172 2.532 14.549 1.00 97.00 306 GLN A N 1
ATOM 2340 C CA . GLN A 1 306 ? -0.393 1.932 15.633 1.00 97.00 306 GLN A CA 1
ATOM 2341 C C . GLN A 1 306 ? 0.975 1.433 15.154 1.00 97.00 306 GLN A C 1
ATOM 2343 O O . GLN A 1 306 ? 1.960 1.574 15.881 1.00 97.00 306 GLN A O 1
ATOM 2348 N N . ARG A 1 307 ? 1.037 0.856 13.951 1.00 97.62 307 ARG A N 1
ATOM 2349 C CA . ARG A 1 307 ? 2.269 0.343 13.352 1.00 97.62 307 ARG A CA 1
ATOM 2350 C C . ARG A 1 307 ? 2.305 0.587 11.850 1.00 97.62 307 ARG A C 1
ATOM 2352 O O . ARG A 1 307 ? 1.309 0.371 11.164 1.00 97.62 307 ARG A O 1
ATOM 2359 N N . TRP A 1 308 ? 3.459 0.991 11.339 1.00 98.50 308 TRP A N 1
ATOM 2360 C CA . TRP A 1 308 ? 3.721 1.146 9.914 1.00 98.50 308 TRP A CA 1
ATOM 2361 C C . TRP A 1 308 ? 4.813 0.173 9.468 1.00 98.50 308 TRP A C 1
ATOM 2363 O O . TRP A 1 308 ? 5.945 0.236 9.949 1.00 98.50 308 TRP A O 1
ATOM 2373 N N . VAL A 1 309 ? 4.459 -0.718 8.541 1.00 98.62 309 VAL A N 1
ATOM 2374 C CA . VAL A 1 309 ? 5.340 -1.734 7.962 1.00 98.62 309 VAL A CA 1
ATOM 2375 C C . VAL A 1 309 ? 5.564 -1.454 6.470 1.00 98.62 309 VAL A C 1
ATOM 2377 O O . VAL A 1 309 ? 4.605 -1.390 5.703 1.00 98.62 309 VAL A O 1
ATOM 2380 N N . ASN A 1 310 ? 6.817 -1.315 6.039 1.00 98.75 310 ASN A N 1
ATOM 2381 C CA . ASN A 1 310 ? 7.182 -1.121 4.631 1.00 98.75 310 ASN A CA 1
ATOM 2382 C C . ASN A 1 310 ? 7.772 -2.399 4.018 1.00 98.75 310 ASN A C 1
ATOM 2384 O O . ASN A 1 310 ? 8.599 -3.066 4.643 1.00 98.75 310 ASN A O 1
ATOM 2388 N N . LEU A 1 311 ? 7.358 -2.738 2.798 1.00 98.69 311 LEU A N 1
ATOM 2389 C CA . LEU A 1 311 ? 7.821 -3.912 2.062 1.00 98.69 311 LEU A CA 1
ATOM 2390 C C . LEU A 1 311 ? 8.300 -3.502 0.667 1.00 98.69 311 LEU A C 1
ATOM 2392 O O . LEU A 1 311 ? 7.589 -2.808 -0.061 1.00 98.69 311 LEU A O 1
ATOM 2396 N N . ASN A 1 312 ? 9.473 -3.999 0.278 1.00 98.38 312 ASN A N 1
ATOM 2397 C CA . ASN A 1 312 ? 10.006 -3.853 -1.070 1.00 98.38 312 ASN A CA 1
ATOM 2398 C C . ASN A 1 312 ? 10.641 -5.159 -1.564 1.00 98.38 312 ASN A C 1
ATOM 2400 O O . ASN A 1 312 ? 11.568 -5.688 -0.939 1.00 98.38 312 ASN A O 1
ATOM 2404 N N . ALA A 1 313 ? 10.167 -5.663 -2.698 1.00 97.44 313 ALA A N 1
ATOM 2405 C CA . ALA A 1 313 ? 10.749 -6.791 -3.400 1.00 97.44 313 ALA A CA 1
ATOM 2406 C C . ALA A 1 313 ? 12.039 -6.380 -4.110 1.00 97.44 313 ALA A C 1
ATOM 2408 O O . ALA A 1 313 ? 12.227 -5.238 -4.530 1.00 97.44 313 ALA A O 1
ATOM 2409 N N . ARG A 1 314 ? 12.961 -7.331 -4.246 1.00 94.94 314 ARG A N 1
ATOM 2410 C CA . ARG A 1 314 ? 14.116 -7.175 -5.123 1.00 94.94 314 ARG A CA 1
ATOM 2411 C C . ARG A 1 314 ? 13.607 -7.003 -6.553 1.00 94.94 314 ARG A C 1
ATOM 2413 O O . ARG A 1 314 ? 12.717 -7.735 -6.969 1.00 94.94 314 ARG A O 1
ATOM 2420 N N . PHE A 1 315 ? 14.210 -6.069 -7.280 1.00 94.50 315 PHE A N 1
ATOM 2421 C CA . PHE A 1 315 ? 13.818 -5.653 -8.629 1.00 94.50 315 PHE A CA 1
ATOM 2422 C C . PHE A 1 315 ? 12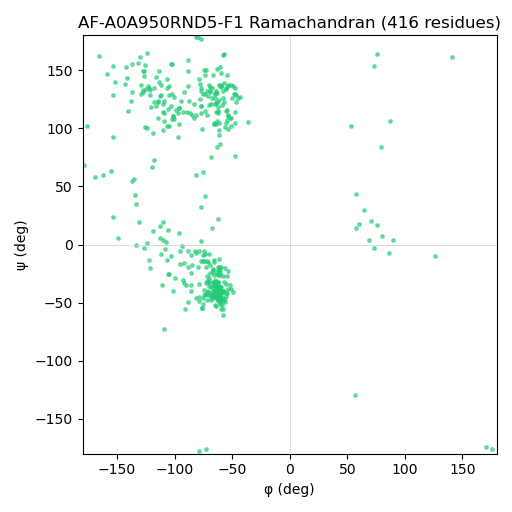.540 -4.808 -8.726 1.00 94.50 315 PHE A C 1
ATOM 2424 O O . PHE A 1 315 ? 12.221 -4.348 -9.816 1.00 94.50 315 PHE A O 1
ATOM 2431 N N . ASP A 1 316 ? 11.824 -4.550 -7.626 1.00 95.75 316 ASP A N 1
ATOM 2432 C CA . ASP A 1 316 ? 10.756 -3.548 -7.636 1.00 95.75 316 ASP A CA 1
ATOM 2433 C C . ASP A 1 316 ? 11.381 -2.145 -7.675 1.00 95.75 316 ASP A C 1
ATOM 2435 O O . ASP A 1 316 ? 12.094 -1.736 -6.752 1.00 95.75 316 ASP A O 1
ATOM 2439 N N . ILE A 1 317 ? 11.146 -1.434 -8.778 1.00 95.44 317 ILE A N 1
ATOM 2440 C CA . ILE A 1 317 ? 11.699 -0.098 -9.037 1.00 95.44 317 ILE A CA 1
ATOM 2441 C C . ILE A 1 317 ? 10.810 1.025 -8.493 1.00 95.44 317 ILE A C 1
ATOM 2443 O O . ILE A 1 317 ? 11.290 2.142 -8.304 1.00 95.44 317 ILE A O 1
ATOM 2447 N N . VAL A 1 318 ? 9.530 0.745 -8.230 1.00 95.88 318 VAL A N 1
ATOM 2448 C CA . VAL A 1 318 ? 8.585 1.725 -7.672 1.00 95.88 318 VAL A CA 1
ATOM 2449 C C . VAL A 1 318 ? 8.816 1.856 -6.173 1.00 95.88 318 VAL A C 1
ATOM 2451 O O . VAL A 1 318 ? 8.874 2.965 -5.636 1.00 95.88 318 VAL A O 1
ATOM 2454 N N . GLY A 1 319 ? 8.973 0.718 -5.499 1.00 96.88 319 GLY A N 1
ATOM 2455 C CA . GLY A 1 319 ? 9.250 0.678 -4.076 1.00 96.88 319 GLY A CA 1
ATOM 2456 C C . GLY A 1 319 ? 10.696 1.010 -3.709 1.00 96.88 319 GLY A C 1
ATOM 2457 O O . GLY A 1 319 ? 11.567 1.262 -4.542 1.00 96.88 319 GLY A O 1
ATOM 2458 N N . GLY A 1 320 ? 10.948 1.047 -2.404 1.00 96.56 320 GLY A N 1
ATOM 2459 C CA . GLY A 1 320 ? 12.260 1.358 -1.857 1.00 96.56 320 GLY A CA 1
ATOM 2460 C C . GLY A 1 320 ? 12.225 1.560 -0.348 1.00 96.56 320 GLY A C 1
ATOM 2461 O O . GLY A 1 320 ? 11.196 1.368 0.304 1.00 96.56 320 GLY A O 1
ATOM 2462 N N . ALA A 1 321 ? 13.371 1.957 0.204 1.00 97.62 321 ALA A N 1
ATOM 2463 C CA . ALA A 1 321 ? 13.493 2.286 1.618 1.00 97.62 321 ALA A CA 1
ATOM 2464 C C . ALA A 1 321 ? 12.737 3.581 1.952 1.00 97.62 321 ALA A C 1
ATOM 2466 O O . ALA A 1 321 ? 12.920 4.608 1.294 1.00 97.62 321 ALA A O 1
ATOM 2467 N N . LEU A 1 322 ? 11.933 3.539 3.009 1.00 97.75 322 LEU A N 1
ATOM 2468 C CA . LEU A 1 322 ? 11.191 4.670 3.562 1.00 97.75 322 LEU A CA 1
ATOM 2469 C C . LEU A 1 322 ? 11.732 5.093 4.927 1.00 97.75 322 LEU A C 1
ATOM 2471 O O . LEU A 1 322 ? 11.722 6.287 5.249 1.00 97.75 322 LEU A O 1
ATOM 2475 N N . LYS A 1 323 ? 12.191 4.127 5.733 1.00 96.31 323 LYS A N 1
ATOM 2476 C CA . LYS A 1 323 ? 12.563 4.359 7.131 1.00 96.31 323 LYS A CA 1
ATOM 2477 C C . LYS A 1 323 ? 13.670 5.410 7.239 1.00 96.31 323 LYS A C 1
ATOM 2479 O O . LYS A 1 323 ? 14.759 5.253 6.693 1.00 96.31 323 LYS A O 1
ATOM 2484 N N . GLY A 1 324 ? 13.370 6.507 7.938 1.00 89.69 324 GLY A N 1
ATOM 2485 C CA . GLY A 1 324 ? 14.295 7.626 8.137 1.00 89.69 324 GLY A CA 1
ATOM 2486 C C . GLY A 1 324 ? 14.480 8.543 6.919 1.00 89.69 324 GLY A C 1
ATOM 2487 O O . GLY A 1 324 ? 15.456 9.288 6.880 1.00 89.69 324 GLY A O 1
ATOM 2488 N N . ARG A 1 325 ? 13.588 8.501 5.911 1.00 88.44 325 ARG A N 1
ATOM 2489 C CA . ARG A 1 325 ? 13.774 9.227 4.632 1.00 88.44 325 ARG A CA 1
ATOM 2490 C C . ARG A 1 325 ? 12.574 10.026 4.073 1.00 88.44 325 ARG A C 1
ATOM 2492 O O . ARG A 1 325 ? 12.474 10.144 2.852 1.00 88.44 325 ARG A O 1
ATOM 2499 N N . PRO A 1 326 ? 11.684 10.669 4.842 1.00 94.19 326 PRO A N 1
ATOM 2500 C CA . PRO A 1 326 ? 11.761 11.056 6.247 1.00 94.19 326 PRO A CA 1
ATOM 2501 C C . PRO A 1 326 ? 10.801 10.217 7.101 1.00 94.19 326 PRO A C 1
ATOM 2503 O O . PRO A 1 326 ? 10.396 10.628 8.183 1.00 94.19 326 PRO A O 1
ATOM 2506 N N . PHE A 1 327 ? 10.374 9.065 6.583 1.00 98.12 327 PHE A N 1
ATOM 2507 C CA . PHE A 1 327 ? 9.206 8.389 7.109 1.00 98.12 327 PHE A CA 1
ATOM 2508 C C . PHE A 1 327 ? 9.502 7.652 8.412 1.00 98.12 327 PHE A C 1
ATOM 2510 O O . PHE A 1 327 ? 10.492 6.919 8.530 1.00 98.12 327 PHE A O 1
ATOM 2517 N N . ALA A 1 328 ? 8.604 7.816 9.381 1.00 96.94 328 ALA A N 1
ATOM 2518 C CA . ALA A 1 328 ? 8.635 7.137 10.672 1.00 96.94 328 ALA A CA 1
ATOM 2519 C C . ALA A 1 328 ? 8.043 5.716 10.572 1.00 96.94 328 ALA A C 1
ATOM 2521 O O . ALA A 1 328 ? 7.045 5.396 11.218 1.00 96.94 328 ALA A O 1
ATOM 2522 N N . VAL A 1 329 ? 8.649 4.883 9.722 1.00 97.69 329 VAL A N 1
ATOM 2523 C CA . VAL A 1 329 ? 8.301 3.464 9.555 1.00 97.69 329 VAL A CA 1
ATOM 2524 C C . VAL A 1 329 ? 8.864 2.648 10.720 1.00 97.69 329 VAL A C 1
ATOM 2526 O O . VAL A 1 329 ? 10.045 2.774 11.063 1.00 97.69 329 VAL A O 1
ATOM 2529 N N . ASP A 1 330 ? 8.036 1.791 11.315 1.00 97.31 330 ASP A N 1
ATOM 2530 C CA . ASP A 1 330 ? 8.438 0.932 12.432 1.00 97.31 330 ASP A CA 1
ATOM 2531 C C . ASP A 1 330 ? 9.289 -0.239 11.935 1.00 97.31 330 ASP A C 1
ATOM 2533 O O . ASP A 1 330 ? 10.438 -0.416 12.356 1.00 97.31 330 ASP A O 1
ATOM 2537 N N . ASP A 1 331 ? 8.746 -0.985 10.975 1.00 97.81 331 ASP A N 1
ATOM 2538 C CA . ASP A 1 331 ? 9.321 -2.214 10.440 1.00 97.81 331 ASP A CA 1
ATOM 2539 C C . ASP A 1 331 ? 9.513 -2.096 8.927 1.00 97.81 331 ASP A C 1
ATOM 2541 O O . ASP A 1 331 ? 8.638 -1.619 8.209 1.00 97.81 331 ASP A O 1
ATOM 2545 N N . GLU A 1 332 ? 10.658 -2.544 8.422 1.00 98.19 332 GLU A N 1
ATOM 2546 C CA . GLU A 1 332 ? 10.981 -2.442 7.002 1.00 98.19 332 GLU A CA 1
ATOM 2547 C C . GLU A 1 332 ? 11.622 -3.733 6.492 1.00 98.19 332 GLU A C 1
ATOM 2549 O O . GLU A 1 332 ? 12.549 -4.271 7.100 1.00 98.19 332 GLU A O 1
ATOM 2554 N N . PHE A 1 333 ? 11.111 -4.225 5.363 1.00 98.00 333 PHE A N 1
ATOM 2555 C CA . PHE A 1 333 ? 11.550 -5.449 4.706 1.00 98.00 333 PHE A CA 1
ATOM 2556 C C . PHE A 1 333 ? 11.950 -5.137 3.263 1.00 98.00 333 PHE A C 1
ATOM 2558 O O . PHE A 1 333 ? 11.094 -5.008 2.390 1.00 98.00 333 PHE A O 1
ATOM 2565 N N . LEU A 1 334 ? 13.253 -5.009 3.017 1.00 97.25 334 LEU A N 1
ATOM 2566 C CA . LEU A 1 334 ? 13.811 -4.702 1.697 1.00 97.25 334 LEU A CA 1
ATOM 2567 C C . LEU A 1 334 ? 14.391 -5.951 1.035 1.00 97.25 334 LEU A C 1
ATOM 2569 O O . LEU A 1 334 ? 14.803 -6.890 1.716 1.00 97.25 334 LEU A O 1
ATOM 2573 N N . GLY A 1 335 ? 14.454 -5.937 -0.297 1.00 95.06 335 GLY A N 1
ATOM 2574 C CA . GLY A 1 335 ? 15.062 -7.014 -1.076 1.00 95.06 335 GLY A CA 1
ATOM 2575 C C . GLY A 1 335 ? 14.322 -8.343 -0.935 1.00 95.06 335 GLY A C 1
ATOM 2576 O O . GLY A 1 335 ? 14.946 -9.401 -1.014 1.00 95.06 335 GLY A O 1
ATOM 2577 N N . LEU A 1 336 ? 13.006 -8.304 -0.697 1.00 96.31 336 LEU A N 1
ATOM 2578 C CA . LEU A 1 336 ? 12.200 -9.518 -0.603 1.00 96.31 336 LEU A CA 1
ATOM 2579 C C . LEU A 1 336 ? 12.291 -10.299 -1.925 1.00 96.31 336 LEU A C 1
ATOM 2581 O O . LEU A 1 336 ? 12.213 -9.686 -2.990 1.00 96.31 336 LEU A O 1
ATOM 2585 N N . PRO A 1 337 ? 12.473 -11.627 -1.896 1.00 94.81 337 PRO A N 1
ATOM 2586 C CA . PRO A 1 337 ? 12.556 -12.407 -3.122 1.00 94.81 337 PRO A CA 1
ATOM 2587 C C . PRO A 1 337 ? 11.220 -12.312 -3.875 1.00 94.81 337 PRO A C 1
ATOM 2589 O O . PRO A 1 337 ? 10.186 -12.655 -3.292 1.00 94.81 337 PRO A O 1
ATOM 2592 N N . PRO A 1 338 ? 11.211 -11.843 -5.135 1.00 95.50 338 PRO A N 1
ATOM 2593 C CA . PRO A 1 338 ? 9.994 -11.842 -5.926 1.00 95.50 338 PRO A CA 1
ATOM 2594 C C . PRO A 1 338 ? 9.626 -13.284 -6.292 1.00 95.50 338 PRO A C 1
ATOM 2596 O O . PRO A 1 338 ? 10.490 -14.089 -6.639 1.00 95.50 338 PRO A O 1
ATOM 2599 N N . VAL A 1 339 ? 8.342 -13.617 -6.196 1.00 94.25 339 VAL A N 1
ATOM 2600 C CA . VAL A 1 339 ? 7.791 -14.938 -6.533 1.00 94.25 339 VAL A CA 1
ATOM 2601 C C . VAL A 1 339 ? 7.015 -14.854 -7.844 1.00 94.25 339 VAL A C 1
ATOM 2603 O O . VAL A 1 339 ? 6.364 -13.848 -8.109 1.00 94.25 339 VAL A O 1
ATOM 2606 N N . GLY A 1 340 ? 7.113 -15.895 -8.675 1.00 91.50 340 GLY A N 1
ATOM 2607 C CA . GLY A 1 340 ? 6.542 -15.908 -10.028 1.00 91.50 340 GLY A CA 1
ATOM 2608 C C . GLY A 1 340 ? 7.394 -15.182 -11.077 1.00 91.50 340 GLY A C 1
ATOM 2609 O O . GLY A 1 340 ? 6.965 -15.029 -12.215 1.00 91.50 340 GLY A O 1
ATOM 2610 N N . CYS A 1 341 ? 8.606 -14.747 -10.713 1.00 90.62 341 CYS A N 1
ATOM 2611 C CA . CYS A 1 341 ? 9.510 -14.004 -11.589 1.00 90.62 341 CYS A CA 1
ATOM 2612 C C . CYS A 1 341 ? 10.769 -14.809 -11.914 1.00 90.62 341 CYS A C 1
ATOM 2614 O O . CYS A 1 341 ? 11.268 -15.572 -11.085 1.00 90.62 341 CYS A O 1
ATOM 2616 N N . SER A 1 342 ? 11.334 -14.591 -13.106 1.00 82.44 342 SER A N 1
ATOM 2617 C CA . SER A 1 342 ? 12.660 -15.120 -13.433 1.00 82.44 342 SER A CA 1
ATOM 2618 C C . SER A 1 342 ? 13.702 -14.530 -12.482 1.00 82.44 342 SER A C 1
ATOM 2620 O O . SER A 1 342 ? 13.849 -13.315 -12.383 1.00 82.44 342 SER A O 1
ATOM 2622 N N . ASN A 1 343 ? 14.452 -15.393 -11.794 1.00 77.12 343 ASN A N 1
ATOM 2623 C CA . ASN A 1 343 ? 15.560 -14.959 -10.938 1.00 77.12 343 ASN A CA 1
ATOM 2624 C C . ASN A 1 343 ? 16.780 -14.485 -11.741 1.00 77.12 343 ASN A C 1
ATOM 2626 O O . ASN A 1 343 ? 17.635 -13.804 -11.184 1.00 77.12 343 ASN A O 1
ATOM 2630 N N . PHE A 1 344 ? 16.871 -14.869 -13.018 1.00 75.94 344 PHE A N 1
ATOM 2631 C CA . PHE A 1 344 ? 18.023 -14.575 -13.870 1.00 75.94 344 PHE A CA 1
ATOM 2632 C C . PHE A 1 344 ? 17.858 -13.268 -14.649 1.00 75.94 344 PHE A C 1
ATOM 2634 O O . PHE A 1 344 ? 18.834 -12.567 -14.892 1.00 75.94 344 PHE A O 1
ATOM 2641 N N . ILE A 1 345 ? 16.624 -12.925 -15.027 1.00 79.81 345 ILE A N 1
ATOM 2642 C CA . ILE A 1 345 ? 16.325 -11.719 -15.803 1.00 79.81 345 ILE A CA 1
ATOM 2643 C C . ILE A 1 345 ? 15.499 -10.783 -14.920 1.00 79.81 345 ILE A C 1
ATOM 2645 O O . ILE A 1 345 ? 14.330 -11.085 -14.666 1.00 79.81 345 ILE A O 1
ATOM 2649 N N . PRO A 1 346 ? 16.072 -9.655 -14.454 1.00 84.88 346 PRO A N 1
ATOM 2650 C CA . PRO A 1 346 ? 15.342 -8.663 -13.678 1.00 84.88 346 PRO A CA 1
ATOM 2651 C C . PRO A 1 346 ? 14.088 -8.203 -14.423 1.00 84.88 346 PRO A C 1
ATOM 2653 O O . PRO A 1 346 ? 14.180 -7.590 -15.487 1.00 84.88 346 PRO A O 1
ATOM 2656 N N . ASN A 1 347 ? 12.924 -8.499 -13.846 1.00 88.62 347 ASN A N 1
ATOM 2657 C CA . ASN A 1 347 ? 11.621 -8.093 -14.358 1.00 88.62 347 ASN A CA 1
ATOM 2658 C C . ASN A 1 347 ? 10.932 -7.205 -13.309 1.00 88.62 347 ASN A C 1
ATOM 2660 O O . ASN A 1 347 ? 10.322 -7.737 -12.375 1.00 88.62 347 ASN A O 1
ATOM 2664 N N . PRO A 1 348 ? 11.040 -5.869 -13.439 1.00 90.19 348 PRO A N 1
ATOM 2665 C CA . PRO A 1 348 ? 10.484 -4.947 -12.459 1.00 90.19 348 PRO A CA 1
ATOM 2666 C C . PRO A 1 348 ? 8.972 -5.042 -12.308 1.00 90.19 348 PRO A C 1
ATOM 2668 O O . PRO A 1 348 ? 8.472 -5.014 -11.188 1.00 90.19 348 PRO A O 1
ATOM 2671 N N . THR A 1 349 ? 8.248 -5.216 -13.413 1.00 89.69 349 THR A N 1
ATOM 2672 C CA . THR A 1 349 ? 6.786 -5.348 -13.413 1.00 89.69 349 THR A CA 1
ATOM 2673 C C . THR A 1 349 ? 6.352 -6.589 -12.640 1.00 89.69 349 THR A C 1
ATOM 2675 O O . THR A 1 349 ? 5.509 -6.506 -11.747 1.00 89.69 349 THR A O 1
ATOM 2678 N N . CYS A 1 350 ? 6.994 -7.730 -12.904 1.00 93.06 350 CYS A N 1
ATOM 2679 C CA . CYS A 1 350 ? 6.732 -8.958 -12.164 1.00 93.06 350 CYS A CA 1
ATOM 2680 C C . CYS A 1 350 ? 7.076 -8.802 -10.678 1.00 93.06 350 CYS A C 1
ATOM 2682 O O . CYS A 1 350 ? 6.256 -9.118 -9.816 1.00 93.06 350 CYS A O 1
ATOM 2684 N N . ALA A 1 351 ? 8.260 -8.268 -10.359 1.00 94.88 351 ALA A N 1
ATOM 2685 C CA . ALA A 1 351 ? 8.676 -8.061 -8.975 1.00 94.88 351 ALA A CA 1
ATOM 2686 C C . ALA A 1 351 ? 7.695 -7.160 -8.213 1.00 94.88 351 ALA A C 1
ATOM 2688 O O . ALA A 1 351 ? 7.333 -7.476 -7.077 1.00 94.88 351 ALA A O 1
ATOM 2689 N N . HIS A 1 352 ? 7.201 -6.107 -8.866 1.00 95.25 352 HIS A N 1
ATOM 2690 C CA . HIS A 1 352 ? 6.225 -5.180 -8.311 1.00 95.25 352 HIS A CA 1
ATOM 2691 C C . HIS A 1 352 ? 4.857 -5.827 -8.042 1.00 95.25 352 HIS A C 1
ATOM 2693 O O . HIS A 1 352 ? 4.190 -5.461 -7.077 1.00 95.25 352 HIS A O 1
ATOM 2699 N N . GLY A 1 353 ? 4.437 -6.811 -8.841 1.00 93.56 353 GLY A N 1
ATOM 2700 C CA . GLY A 1 353 ? 3.209 -7.584 -8.605 1.00 93.56 353 GLY A CA 1
ATOM 2701 C C . GLY A 1 353 ? 3.376 -8.778 -7.654 1.00 93.56 353 GLY A C 1
ATOM 2702 O O . GLY A 1 353 ? 2.397 -9.279 -7.100 1.00 93.56 353 GLY A O 1
ATOM 2703 N N . SER A 1 354 ? 4.612 -9.229 -7.423 1.00 96.25 354 SER A N 1
ATOM 2704 C CA . SER A 1 354 ? 4.910 -10.525 -6.794 1.00 96.25 354 SER A CA 1
ATOM 2705 C C . SER A 1 354 ? 4.482 -10.682 -5.327 1.00 96.25 354 SER A C 1
ATOM 2707 O O . SER A 1 354 ? 4.480 -11.794 -4.792 1.00 96.25 354 SER A O 1
ATOM 2709 N N . TYR A 1 355 ? 4.132 -9.591 -4.643 1.00 97.31 355 TYR A N 1
ATOM 2710 C CA . TYR A 1 355 ? 3.777 -9.590 -3.218 1.00 97.31 355 TYR A CA 1
ATOM 2711 C C . TYR A 1 355 ? 2.535 -10.423 -2.903 1.00 97.31 355 TYR A C 1
ATOM 2713 O O . TYR A 1 355 ? 2.453 -11.025 -1.836 1.00 97.31 355 TYR A O 1
ATOM 2721 N N . PHE A 1 356 ? 1.586 -10.452 -3.837 1.00 95.75 356 PHE A N 1
ATOM 2722 C CA . PHE A 1 356 ? 0.258 -11.033 -3.644 1.00 95.75 356 PHE A CA 1
ATOM 2723 C C . PHE A 1 356 ? 0.081 -12.375 -4.354 1.00 95.75 356 PHE A C 1
ATOM 2725 O O . PHE A 1 356 ? -1.030 -12.881 -4.469 1.00 95.75 356 PHE A O 1
ATOM 2732 N N . VAL A 1 357 ? 1.181 -12.965 -4.817 1.00 95.69 357 VAL A N 1
ATOM 2733 C CA . VAL A 1 357 ? 1.199 -14.330 -5.341 1.00 95.69 357 VAL A CA 1
ATOM 2734 C C . VAL A 1 357 ? 1.002 -15.293 -4.157 1.00 95.69 357 VAL A C 1
ATOM 2736 O O . VAL A 1 357 ? 1.737 -15.157 -3.173 1.00 95.69 357 VAL A O 1
ATOM 2739 N N . PRO A 1 358 ? 0.041 -16.240 -4.183 1.00 95.12 358 PRO A N 1
ATOM 2740 C CA . PRO A 1 358 ? -0.226 -17.152 -3.061 1.00 95.12 358 PRO A CA 1
ATOM 2741 C C . PRO A 1 358 ? 1.016 -17.896 -2.551 1.00 95.12 358 PRO A C 1
ATOM 2743 O O . PRO A 1 358 ? 1.189 -18.101 -1.346 1.00 95.12 358 PRO A O 1
ATOM 2746 N N . GLU A 1 359 ? 1.926 -18.231 -3.459 1.00 95.12 359 GLU A N 1
ATOM 2747 C CA . GLU A 1 359 ? 3.193 -18.913 -3.206 1.00 95.12 359 GLU A CA 1
ATOM 2748 C C . GLU A 1 359 ? 4.217 -18.025 -2.485 1.00 95.12 359 GLU A C 1
ATOM 2750 O O . GLU A 1 359 ? 5.183 -18.534 -1.908 1.00 95.12 359 GLU A O 1
ATOM 2755 N N . ASN A 1 360 ? 4.004 -16.705 -2.438 1.00 97.00 360 ASN A N 1
ATOM 2756 C CA . ASN A 1 360 ? 4.833 -15.769 -1.684 1.00 97.00 360 ASN A CA 1
ATOM 2757 C C . ASN A 1 360 ? 4.554 -15.848 -0.177 1.00 97.00 360 ASN A C 1
ATOM 2759 O O . ASN A 1 360 ? 4.140 -14.892 0.482 1.00 97.00 360 ASN A O 1
ATOM 2763 N N . VAL A 1 361 ? 4.813 -17.021 0.403 1.00 95.81 361 VAL A N 1
ATOM 2764 C CA . VAL A 1 361 ?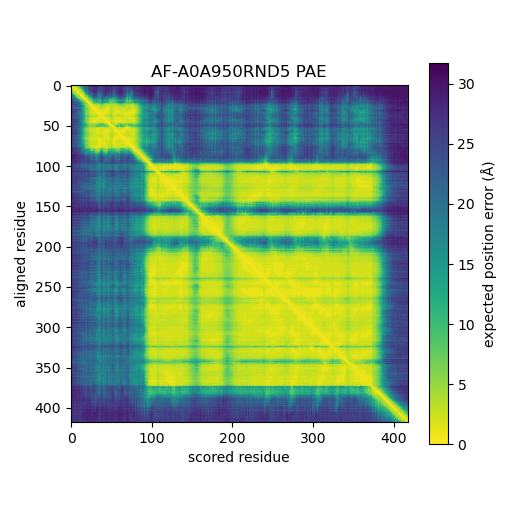 4.619 -17.310 1.829 1.00 95.81 361 VAL A CA 1
ATOM 2765 C C . VAL A 1 361 ? 5.424 -16.366 2.720 1.00 95.81 361 VAL A C 1
ATOM 2767 O O . VAL A 1 361 ? 5.010 -16.080 3.844 1.00 95.81 361 VAL A O 1
ATOM 2770 N N . ARG A 1 362 ? 6.546 -15.833 2.222 1.00 96.38 362 ARG A N 1
ATOM 2771 C CA . ARG A 1 362 ? 7.348 -14.858 2.959 1.00 96.38 362 ARG A CA 1
ATOM 2772 C C . ARG A 1 362 ? 6.563 -13.570 3.199 1.00 96.38 362 ARG A C 1
ATOM 2774 O O . ARG A 1 362 ? 6.574 -13.063 4.315 1.00 96.38 362 ARG A O 1
ATOM 2781 N N . VAL A 1 363 ? 5.879 -13.054 2.184 1.00 97.44 363 VAL A N 1
ATOM 2782 C CA . VAL A 1 363 ? 5.053 -11.849 2.318 1.00 97.44 363 VAL A CA 1
ATOM 2783 C C . VAL A 1 363 ? 3.739 -12.175 3.025 1.00 97.44 363 VAL A C 1
ATOM 2785 O O . VAL A 1 363 ? 3.443 -11.598 4.071 1.00 97.44 363 VAL A O 1
ATOM 2788 N N . ASN A 1 364 ? 2.989 -13.154 2.520 1.00 97.38 364 ASN A N 1
ATOM 2789 C CA . ASN A 1 364 ? 1.614 -13.402 2.960 1.00 97.38 364 ASN A CA 1
ATOM 2790 C C . ASN A 1 364 ? 1.521 -13.979 4.380 1.00 97.38 364 ASN A C 1
ATOM 2792 O O . ASN A 1 364 ? 0.706 -13.529 5.185 1.00 97.38 364 ASN A O 1
ATOM 2796 N N . ARG A 1 365 ? 2.369 -14.955 4.723 1.00 95.69 365 ARG A N 1
ATOM 2797 C CA . ARG A 1 365 ? 2.353 -15.601 6.045 1.00 95.69 365 ARG A CA 1
ATOM 2798 C C . ARG A 1 365 ? 3.276 -14.894 7.024 1.00 95.69 365 ARG A C 1
ATOM 2800 O O . ARG A 1 365 ? 2.850 -14.527 8.117 1.00 95.69 365 ARG A O 1
ATOM 2807 N N . ASP A 1 366 ? 4.548 -14.750 6.656 1.00 95.88 366 ASP A N 1
ATOM 2808 C CA . ASP A 1 366 ? 5.586 -14.357 7.618 1.00 95.88 366 ASP A CA 1
ATOM 2809 C C . ASP A 1 366 ? 5.604 -12.853 7.904 1.00 95.88 366 ASP A C 1
ATOM 2811 O O . ASP A 1 366 ? 6.157 -12.449 8.931 1.00 95.88 366 ASP A O 1
ATOM 2815 N N . ILE A 1 367 ? 5.010 -12.039 7.025 1.00 97.06 367 ILE A N 1
ATOM 2816 C CA . ILE A 1 367 ? 4.850 -10.599 7.231 1.00 97.06 367 ILE A CA 1
ATOM 2817 C C . ILE A 1 367 ? 3.375 -10.278 7.482 1.00 97.06 367 ILE A C 1
ATOM 2819 O O . ILE A 1 367 ? 3.031 -10.034 8.635 1.00 97.06 367 ILE A O 1
ATOM 2823 N N . PHE A 1 368 ? 2.480 -10.331 6.488 1.00 97.56 368 PHE A N 1
ATOM 2824 C CA . PHE A 1 368 ? 1.079 -9.925 6.696 1.00 97.56 368 PHE A CA 1
ATOM 2825 C C . PHE A 1 368 ? 0.398 -10.724 7.811 1.00 97.56 368 PHE A C 1
ATOM 2827 O O . PHE A 1 368 ? 0.033 -10.143 8.833 1.00 97.56 368 PHE A O 1
ATOM 2834 N N . GLY A 1 369 ? 0.304 -12.050 7.675 1.00 96.25 369 GLY A N 1
ATOM 2835 C CA . GLY A 1 369 ? -0.313 -12.909 8.690 1.00 96.25 369 GLY A CA 1
ATOM 2836 C C . GLY A 1 369 ? 0.323 -12.735 10.070 1.00 96.25 369 GLY A C 1
ATOM 2837 O O . GLY A 1 369 ? -0.375 -12.559 11.067 1.00 96.25 369 GLY A O 1
ATOM 2838 N N . ARG A 1 370 ? 1.658 -12.682 10.142 1.00 95.62 370 ARG A N 1
ATOM 2839 C CA . ARG A 1 370 ? 2.373 -12.431 11.399 1.00 95.62 370 ARG A CA 1
ATOM 2840 C C . ARG A 1 370 ? 1.965 -11.104 12.041 1.00 95.62 370 ARG A C 1
ATOM 2842 O O . ARG A 1 370 ? 1.564 -11.117 13.197 1.00 95.62 370 ARG A O 1
ATOM 2849 N N . PHE A 1 371 ? 2.066 -9.968 11.354 1.00 95.75 371 PHE A N 1
ATOM 2850 C CA . PHE A 1 371 ? 1.767 -8.659 11.956 1.00 95.75 371 PHE A CA 1
ATOM 2851 C C . PHE A 1 371 ? 0.282 -8.512 12.321 1.00 95.75 371 PHE A C 1
ATOM 2853 O O . PHE A 1 371 ? -0.057 -7.913 13.353 1.00 95.75 371 PHE A O 1
ATOM 2860 N N . ILE A 1 372 ? -0.595 -9.124 11.526 1.00 95.38 372 ILE A N 1
ATOM 2861 C CA . ILE A 1 372 ? -2.033 -9.169 11.783 1.00 95.38 372 ILE A CA 1
ATOM 2862 C C . ILE A 1 372 ? -2.345 -10.069 12.994 1.00 95.38 372 ILE A C 1
ATOM 2864 O O . ILE A 1 372 ? -3.201 -9.713 13.800 1.00 95.38 372 ILE A O 1
ATOM 2868 N N . GLU A 1 373 ? -1.610 -11.147 13.267 1.00 91.75 373 GLU A N 1
ATOM 2869 C CA . GLU A 1 373 ? -1.929 -12.036 14.404 1.00 91.75 373 GLU A CA 1
ATOM 2870 C C . GLU A 1 373 ? -1.079 -11.807 15.678 1.00 91.75 373 GLU A C 1
ATOM 2872 O O . GLU A 1 373 ? -1.561 -11.985 16.800 1.00 91.75 373 GLU A O 1
ATOM 2877 N N . GLU A 1 374 ? 0.164 -11.331 15.566 1.00 83.38 374 GLU A N 1
ATOM 2878 C CA . GLU A 1 374 ? 1.164 -11.322 16.653 1.00 83.38 374 GLU A CA 1
ATOM 2879 C C . GLU A 1 374 ? 0.747 -10.500 17.889 1.00 83.38 374 GLU A C 1
ATOM 2881 O O . GLU A 1 374 ? 0.993 -10.926 19.023 1.00 83.38 374 GLU A O 1
ATOM 2886 N N . LEU A 1 375 ? 0.050 -9.367 17.731 1.00 63.59 375 LEU A N 1
ATOM 2887 C CA . LEU A 1 375 ? -0.330 -8.529 18.885 1.00 63.59 375 LEU A CA 1
ATOM 2888 C C . LEU A 1 375 ? -1.489 -9.102 19.712 1.00 63.59 375 LEU A C 1
ATOM 2890 O O . LEU A 1 375 ? -1.665 -8.695 20.864 1.00 63.59 375 LEU A O 1
ATOM 2894 N N . GLN A 1 376 ? -2.223 -10.097 19.205 1.00 59.69 376 GLN A N 1
ATOM 2895 C CA . GLN A 1 376 ? -3.192 -10.820 20.035 1.00 59.69 376 GLN A CA 1
ATOM 2896 C C . GLN A 1 376 ? -2.491 -11.569 21.172 1.00 59.69 376 GLN A C 1
ATOM 2898 O O . GLN A 1 376 ? -2.965 -11.602 22.312 1.00 59.69 376 GLN A O 1
ATOM 2903 N N . SER A 1 377 ? -1.333 -12.156 20.861 1.00 60.47 377 SER A N 1
ATOM 2904 C CA . SER A 1 377 ? -0.559 -12.943 21.819 1.00 60.47 377 SER A CA 1
ATOM 2905 C C . SER A 1 377 ? 0.063 -12.060 22.905 1.00 60.47 377 SER A C 1
ATOM 2907 O O . SER A 1 377 ? 0.087 -12.451 24.073 1.00 60.47 377 SER A O 1
ATOM 2909 N N . GLN A 1 378 ? 0.490 -10.842 22.554 1.00 62.66 378 GLN A N 1
ATOM 2910 C CA . GLN A 1 378 ? 1.075 -9.890 23.502 1.00 62.66 378 GLN A CA 1
ATOM 2911 C C . GLN A 1 378 ? 0.021 -9.324 24.466 1.00 62.66 378 GLN A C 1
ATOM 2913 O O . GLN A 1 378 ? 0.255 -9.276 25.673 1.00 62.66 378 GLN A O 1
ATOM 2918 N N . GLY A 1 379 ? -1.182 -9.004 23.972 1.00 60.28 379 GLY A N 1
ATOM 2919 C CA . GLY A 1 379 ? -2.297 -8.581 24.827 1.00 60.28 379 GLY A CA 1
ATOM 2920 C C . GLY A 1 379 ? -2.745 -9.663 25.819 1.00 60.28 379 GLY A C 1
ATOM 2921 O O . GLY A 1 379 ? -3.034 -9.359 26.977 1.00 60.28 379 GLY A O 1
ATOM 2922 N N . ARG A 1 380 ? -2.744 -10.941 25.406 1.00 60.31 380 ARG A N 1
ATOM 2923 C CA . ARG A 1 380 ? -3.047 -12.075 26.300 1.00 60.31 380 ARG A CA 1
ATOM 2924 C C . ARG A 1 380 ? -1.970 -12.288 27.361 1.00 60.31 380 ARG A C 1
ATOM 2926 O O . ARG A 1 380 ? -2.319 -12.475 28.523 1.00 60.31 380 ARG A O 1
ATOM 2933 N N . LYS A 1 381 ? -0.685 -12.213 26.997 1.00 61.38 381 LYS A N 1
ATOM 2934 C CA . LYS A 1 381 ? 0.428 -12.347 27.957 1.00 61.38 381 LYS A CA 1
ATOM 2935 C C . LYS A 1 381 ? 0.390 -11.263 29.037 1.00 61.38 381 LYS A C 1
ATOM 2937 O O . LYS A 1 381 ? 0.566 -11.582 30.208 1.00 61.38 381 LYS A O 1
ATOM 2942 N N . ASN A 1 382 ? 0.064 -10.025 28.665 1.00 57.09 382 ASN A N 1
ATOM 2943 C CA . ASN A 1 382 ? -0.024 -8.918 29.621 1.00 57.09 382 ASN A CA 1
ATOM 2944 C C . ASN A 1 382 ? -1.252 -9.014 30.545 1.00 57.09 382 ASN A C 1
ATOM 2946 O O . ASN A 1 382 ? -1.200 -8.534 31.670 1.00 57.09 382 ASN A O 1
ATOM 2950 N N . ARG A 1 383 ? -2.345 -9.655 30.104 1.00 59.72 383 ARG A N 1
ATOM 2951 C CA . ARG A 1 383 ? -3.556 -9.858 30.924 1.00 59.72 383 ARG A CA 1
ATOM 2952 C C . ARG A 1 383 ? -3.488 -11.109 31.809 1.00 59.72 383 ARG A C 1
ATOM 2954 O O . ARG A 1 383 ? -4.175 -11.171 32.821 1.00 59.72 383 ARG A O 1
ATOM 2961 N N . ALA A 1 384 ? -2.681 -12.098 31.422 1.00 61.06 384 ALA A N 1
ATOM 2962 C CA . ALA A 1 384 ? -2.507 -13.353 32.151 1.00 61.06 384 ALA A CA 1
ATOM 2963 C C . ALA A 1 384 ? -1.455 -13.280 33.270 1.00 61.06 384 ALA A C 1
ATOM 2965 O O . ALA A 1 384 ? -1.365 -14.219 34.055 1.00 61.06 384 ALA A O 1
ATOM 2966 N N . GLN A 1 385 ? -0.672 -12.199 33.379 1.00 48.47 385 GLN A N 1
ATOM 2967 C CA . GLN A 1 385 ? 0.083 -11.944 34.604 1.00 48.47 385 GLN A CA 1
ATOM 2968 C C . GLN A 1 385 ? -0.908 -11.508 35.688 1.00 48.47 385 GLN A C 1
ATOM 2970 O O . GLN A 1 385 ? -1.469 -10.415 35.579 1.00 48.47 385 GLN A O 1
ATOM 2975 N N . PRO A 1 386 ? -1.140 -12.325 36.737 1.00 51.06 386 PRO A N 1
ATOM 2976 C CA . PRO A 1 386 ? -1.900 -11.865 37.882 1.00 51.06 386 PRO A CA 1
ATOM 2977 C C . PRO A 1 386 ? -1.155 -10.644 38.396 1.00 51.06 386 PRO A C 1
ATOM 2979 O O . PRO A 1 386 ? 0.052 -10.724 38.650 1.00 51.06 386 PRO A O 1
ATOM 2982 N N . THR A 1 387 ? -1.847 -9.517 38.539 1.00 54.81 387 THR A N 1
ATOM 2983 C CA . THR A 1 387 ? -1.351 -8.428 39.369 1.00 54.81 387 THR A CA 1
ATOM 2984 C C . THR A 1 387 ? -1.060 -9.061 40.719 1.00 54.81 387 THR A C 1
ATOM 2986 O O . THR A 1 387 ? -1.991 -9.352 41.470 1.00 54.81 387 THR A O 1
ATOM 2989 N N . ARG A 1 388 ? 0.212 -9.383 41.001 1.00 52.31 388 ARG A N 1
ATOM 2990 C CA . ARG A 1 388 ? 0.642 -9.778 42.337 1.00 52.31 388 ARG A CA 1
ATOM 2991 C C . ARG A 1 388 ? 0.193 -8.620 43.197 1.00 52.31 388 ARG A C 1
ATOM 2993 O O . ARG A 1 388 ? 0.763 -7.535 43.097 1.00 52.31 388 ARG A O 1
ATOM 3000 N N . SER A 1 389 ? -0.891 -8.832 43.940 1.00 49.12 389 SER A N 1
ATOM 3001 C CA . SER A 1 389 ? -1.391 -7.875 44.901 1.00 49.12 389 SER A CA 1
ATOM 3002 C C . SER A 1 389 ? -0.187 -7.534 45.755 1.00 49.12 389 SER A C 1
ATOM 3004 O O . SER A 1 389 ? 0.331 -8.398 46.469 1.00 49.12 389 SER A O 1
ATOM 3006 N N . PHE A 1 390 ? 0.323 -6.316 45.602 1.00 50.00 390 PHE A N 1
ATOM 3007 C CA . PHE A 1 390 ? 1.303 -5.777 46.516 1.00 50.00 390 PHE A CA 1
ATOM 3008 C C . PHE A 1 390 ? 0.586 -5.739 47.858 1.00 50.00 390 PHE A C 1
ATOM 3010 O O . PHE A 1 390 ? -0.179 -4.821 48.149 1.00 50.00 390 PHE A O 1
ATOM 3017 N N . ALA A 1 391 ? 0.770 -6.802 48.642 1.00 51.44 391 ALA A N 1
ATOM 3018 C CA . ALA A 1 391 ? 0.441 -6.813 50.044 1.00 51.44 391 ALA A CA 1
ATOM 3019 C C . ALA A 1 391 ? 1.190 -5.620 50.629 1.00 51.44 391 ALA A C 1
ATOM 3021 O O . ALA A 1 391 ? 2.423 -5.580 50.673 1.00 51.44 391 ALA A O 1
ATOM 3022 N N . ARG A 1 392 ? 0.405 -4.599 50.955 1.00 49.41 392 ARG A N 1
ATOM 3023 C CA . ARG A 1 392 ? 0.807 -3.319 51.510 1.00 49.41 392 ARG A CA 1
ATOM 3024 C C . ARG A 1 392 ? 1.497 -3.612 52.844 1.00 49.41 392 ARG A C 1
ATOM 3026 O O . ARG A 1 392 ? 0.854 -3.642 53.887 1.00 49.41 392 ARG A O 1
ATOM 3033 N N . ARG A 1 393 ? 2.807 -3.889 52.824 1.00 50.22 393 ARG A N 1
ATOM 3034 C CA . ARG A 1 393 ? 3.627 -3.879 54.038 1.00 50.22 393 ARG A CA 1
ATOM 3035 C C . ARG A 1 393 ? 3.618 -2.442 54.536 1.00 50.22 393 ARG A C 1
ATOM 3037 O O . ARG A 1 393 ? 4.256 -1.571 53.952 1.00 50.22 393 ARG A O 1
ATOM 3044 N N . SER A 1 394 ? 2.831 -2.225 55.584 1.00 51.69 394 SER A N 1
ATOM 3045 C CA . SER A 1 394 ? 2.792 -1.005 56.378 1.00 51.69 394 SER A CA 1
ATOM 3046 C C . SER A 1 394 ? 4.221 -0.647 56.792 1.00 51.69 394 SER A C 1
ATOM 3048 O O . SER A 1 394 ? 4.826 -1.303 57.642 1.00 51.69 394 SER A O 1
ATOM 3050 N N . ARG A 1 395 ? 4.810 0.332 56.101 1.00 56.31 395 ARG A N 1
ATOM 3051 C CA . ARG A 1 395 ? 6.127 0.877 56.422 1.00 56.31 395 ARG A CA 1
ATOM 3052 C C . ARG A 1 395 ? 5.882 1.944 57.482 1.00 56.31 395 ARG A C 1
ATOM 3054 O O . ARG A 1 395 ? 5.236 2.948 57.200 1.00 56.31 395 ARG A O 1
ATOM 3061 N N . LYS A 1 396 ? 6.341 1.667 58.705 1.00 56.97 396 LYS A N 1
ATOM 3062 C CA . LYS A 1 396 ? 6.352 2.609 59.829 1.00 56.97 396 LYS A CA 1
ATOM 3063 C C . LYS A 1 396 ? 6.895 3.965 59.364 1.00 56.97 396 LYS A C 1
ATOM 3065 O O . LYS A 1 396 ? 7.963 4.020 58.756 1.00 56.97 396 LYS A O 1
ATOM 3070 N N . GLN A 1 397 ? 6.140 5.019 59.663 1.00 50.81 397 GLN A N 1
ATOM 3071 C CA . GLN A 1 397 ? 6.579 6.408 59.589 1.00 50.81 397 GLN A CA 1
ATOM 3072 C C . GLN A 1 397 ? 7.814 6.585 60.485 1.00 50.81 397 GLN A C 1
ATOM 3074 O O . GLN A 1 397 ? 7.773 6.258 61.670 1.00 50.81 397 GLN A O 1
ATOM 3079 N N . GLY A 1 398 ? 8.912 7.052 59.894 1.00 57.22 398 GLY A N 1
ATOM 3080 C CA . GLY A 1 398 ? 10.051 7.636 60.601 1.00 57.22 398 GLY A CA 1
ATOM 3081 C C . GLY A 1 398 ? 9.998 9.163 60.464 1.00 57.22 398 GLY A C 1
ATOM 3082 O O . GLY A 1 398 ? 9.365 9.645 59.521 1.00 57.22 398 GLY A O 1
ATOM 3083 N N . PRO A 1 399 ? 10.601 9.914 61.400 1.00 59.06 399 PRO A N 1
ATOM 3084 C CA . PRO A 1 399 ? 10.333 11.331 61.570 1.00 59.06 399 PRO A CA 1
ATOM 3085 C C . PRO A 1 399 ? 10.959 12.199 60.476 1.00 59.06 399 PRO A C 1
ATOM 3087 O O . PRO A 1 399 ? 12.039 11.936 59.948 1.00 59.06 399 PRO A O 1
ATOM 3090 N N . GLU A 1 400 ? 10.203 13.246 60.187 1.00 48.47 400 GLU A N 1
ATOM 3091 C CA . GLU A 1 400 ? 10.424 14.354 59.276 1.00 48.47 400 GLU A CA 1
ATOM 3092 C C . GLU A 1 400 ? 11.652 15.179 59.688 1.00 48.47 400 GLU A C 1
ATOM 3094 O O . GLU A 1 400 ? 11.704 15.748 60.777 1.00 48.47 400 GLU A O 1
ATOM 3099 N N . LEU A 1 401 ? 12.656 15.230 58.810 1.00 52.38 401 LEU A N 1
ATOM 3100 C CA . LEU A 1 401 ? 13.817 16.110 58.926 1.00 52.38 401 LEU A CA 1
ATOM 3101 C C . LEU A 1 401 ? 13.653 17.225 57.893 1.00 52.38 401 LEU A C 1
ATOM 3103 O O . LEU A 1 401 ? 13.838 17.024 56.692 1.00 52.38 401 LEU A O 1
ATOM 3107 N N . ALA A 1 402 ? 13.241 18.390 58.388 1.00 55.41 402 ALA A N 1
ATOM 3108 C CA . ALA A 1 402 ? 13.127 19.620 57.627 1.00 55.41 402 ALA A CA 1
ATOM 3109 C C . ALA A 1 402 ? 14.506 20.064 57.113 1.00 55.41 402 ALA A C 1
ATOM 3111 O O . ALA A 1 402 ? 15.460 20.173 57.884 1.00 55.41 402 ALA A O 1
ATOM 3112 N N . LEU A 1 403 ? 14.589 20.365 55.816 1.00 55.25 403 LEU A N 1
ATOM 3113 C CA . LEU A 1 403 ? 15.711 21.083 55.215 1.00 55.25 403 LEU A CA 1
ATOM 3114 C C . LEU A 1 403 ? 15.234 22.431 54.652 1.00 55.25 403 LEU A C 1
ATOM 3116 O O . LEU A 1 403 ? 14.106 22.528 54.155 1.00 55.25 403 LEU A O 1
ATOM 3120 N N . PRO A 1 404 ? 16.072 23.478 54.741 1.00 56.03 404 PRO A N 1
ATOM 3121 C CA . PRO A 1 404 ? 15.677 24.847 54.452 1.00 56.03 404 PRO A CA 1
ATOM 3122 C C . PRO A 1 404 ? 15.632 25.132 52.948 1.00 56.03 404 PRO A C 1
ATOM 3124 O O . PRO A 1 404 ? 16.483 24.696 52.174 1.00 56.03 404 PRO A O 1
ATOM 3127 N N . ARG A 1 405 ? 14.636 25.928 52.549 1.00 50.78 405 ARG A N 1
ATOM 3128 C CA . ARG A 1 405 ? 14.552 26.564 51.231 1.00 50.78 405 ARG A CA 1
ATOM 3129 C C . ARG A 1 405 ? 15.477 27.779 51.194 1.00 50.78 405 ARG A C 1
ATOM 3131 O O . ARG A 1 405 ? 15.295 28.697 51.990 1.00 50.78 405 ARG A O 1
ATOM 3138 N N . SER A 1 406 ? 16.380 27.832 50.220 1.00 47.97 406 SER A N 1
ATOM 3139 C CA . SER A 1 406 ? 17.076 29.063 49.843 1.00 47.97 406 SER A CA 1
ATOM 3140 C C . SER A 1 406 ? 17.253 29.186 48.321 1.00 47.97 406 SER A C 1
ATOM 3142 O O . SER A 1 406 ? 18.010 28.446 47.705 1.00 47.97 406 SER A O 1
ATOM 3144 N N . SER A 1 407 ? 16.568 30.211 47.787 1.00 47.31 407 SER A N 1
ATOM 3145 C CA . SER A 1 407 ? 17.018 31.143 46.730 1.00 47.31 407 SER A CA 1
ATOM 3146 C C . SER A 1 407 ? 17.071 30.683 45.255 1.00 47.31 407 SER A C 1
ATOM 3148 O O . SER A 1 407 ? 17.160 29.495 44.971 1.00 47.31 407 SER A O 1
ATOM 3150 N N . PRO A 1 408 ? 17.167 31.621 44.285 1.00 56.38 408 PRO A N 1
ATOM 3151 C CA . PRO A 1 408 ? 16.398 32.864 44.128 1.00 56.38 408 PRO A CA 1
ATOM 3152 C C . PRO A 1 408 ? 15.804 33.033 42.706 1.00 56.38 408 PRO A C 1
ATOM 3154 O O . PRO A 1 408 ? 16.268 32.448 41.729 1.00 56.38 408 PRO A O 1
ATOM 3157 N N . SER A 1 409 ? 14.801 33.909 42.592 1.00 47.88 409 SER A N 1
ATOM 3158 C CA . SER A 1 409 ? 14.282 34.432 41.321 1.00 47.88 409 SER A CA 1
ATOM 3159 C C . SER A 1 409 ? 15.332 35.268 40.586 1.00 47.88 409 SER A C 1
ATOM 3161 O O . SER A 1 409 ? 15.818 36.262 41.123 1.00 47.88 409 SER A O 1
ATOM 3163 N N . LEU A 1 410 ? 15.605 34.923 39.328 1.00 50.50 410 LEU A N 1
ATOM 3164 C CA . LEU A 1 410 ? 16.295 35.781 38.366 1.00 50.50 410 LEU A CA 1
ATOM 3165 C C . LEU A 1 410 ? 15.260 36.318 37.373 1.00 50.50 410 LEU A C 1
ATOM 3167 O O . LEU A 1 410 ? 14.797 35.614 36.478 1.00 50.50 410 LEU A O 1
ATOM 3171 N N . ALA A 1 411 ? 14.876 37.576 37.579 1.00 49.38 411 ALA A N 1
ATOM 3172 C CA . ALA A 1 411 ? 14.147 38.373 36.609 1.00 49.38 411 ALA A CA 1
ATOM 3173 C C . ALA A 1 411 ? 15.133 38.847 35.532 1.00 49.38 411 ALA A C 1
ATOM 3175 O O . ALA A 1 411 ? 16.091 39.553 35.839 1.00 49.38 411 ALA A O 1
ATOM 3176 N N . ILE A 1 412 ? 14.898 38.466 34.277 1.00 52.28 412 ILE A N 1
ATOM 3177 C CA . ILE A 1 412 ? 15.578 39.060 33.124 1.00 52.28 412 ILE A CA 1
ATOM 3178 C C . ILE A 1 412 ? 14.665 40.149 32.569 1.00 52.28 412 ILE A C 1
ATOM 3180 O O . ILE A 1 412 ? 13.666 39.885 31.902 1.00 52.28 412 ILE A O 1
ATOM 3184 N N . THR A 1 413 ? 15.025 41.390 32.871 1.00 53.19 413 THR A N 1
ATOM 3185 C CA . THR A 1 413 ? 14.607 42.596 32.161 1.00 53.19 413 THR A CA 1
ATOM 3186 C C . THR A 1 413 ? 15.229 42.595 30.764 1.00 53.19 413 THR A C 1
ATOM 3188 O O . THR A 1 413 ? 16.446 42.501 30.619 1.00 53.19 413 THR A O 1
ATOM 3191 N N . ARG A 1 414 ? 14.408 42.734 29.716 1.00 54.50 414 ARG A N 1
ATOM 3192 C CA . ARG A 1 414 ? 14.888 43.051 28.365 1.00 54.50 414 ARG A CA 1
ATOM 3193 C C . ARG A 1 414 ? 14.459 44.473 28.021 1.00 54.50 414 ARG A C 1
ATOM 3195 O O . ARG A 1 414 ? 13.314 44.731 27.667 1.00 54.50 414 ARG A O 1
ATOM 3202 N N . THR A 1 415 ? 15.397 45.394 28.200 1.00 59.22 415 THR A N 1
ATOM 3203 C CA . THR A 1 415 ? 15.351 46.771 27.708 1.00 59.22 415 THR A CA 1
ATOM 3204 C C . THR A 1 415 ? 15.478 46.777 26.187 1.00 59.22 415 THR A C 1
ATOM 3206 O O . THR A 1 415 ? 16.304 46.054 25.631 1.00 59.22 415 THR A O 1
ATOM 3209 N N . GLY A 1 416 ? 14.650 47.580 25.521 1.00 60.19 416 GLY A N 1
ATOM 3210 C CA . GLY A 1 416 ? 14.701 47.781 24.075 1.00 60.19 416 GLY A CA 1
ATOM 3211 C C . GLY A 1 416 ? 15.755 48.788 23.611 1.00 60.19 416 GLY A C 1
ATOM 3212 O O . GLY A 1 416 ? 16.427 49.413 24.433 1.00 60.19 416 GLY A O 1
ATOM 3213 N N . ARG A 1 417 ? 15.807 48.936 22.278 1.00 50.34 417 ARG A N 1
ATOM 3214 C CA . ARG A 1 417 ? 16.126 50.111 21.429 1.00 50.34 417 ARG A CA 1
ATOM 3215 C C . ARG A 1 417 ? 16.957 49.694 20.203 1.00 50.34 417 ARG A C 1
ATOM 3217 O O . ARG A 1 417 ? 17.696 48.716 20.311 1.00 50.34 417 ARG A O 1
ATOM 3224 N N . PRO A 1 418 ? 17.015 50.528 19.152 1.00 61.31 418 PRO A N 1
ATOM 3225 C CA . PRO A 1 418 ? 16.000 51.429 18.591 1.00 61.31 418 PRO A CA 1
ATOM 3226 C C . PRO A 1 418 ? 15.390 50.873 17.296 1.00 61.31 418 PRO A C 1
ATOM 3228 O O . PRO A 1 418 ? 16.089 50.124 16.578 1.00 61.31 418 PRO A O 1
#

Foldseek 3Di:
DDDDDDDDDDPPDPPPPDPLQPDQDPDDFQFFKWFDFPPDIFTFTFHDSPPNFWTWGQGPPPSHIDTHGVVRTPDMDGPDPPPPPPPPDPPDDPPVDQQEAEEEQEALPDDDPCNCVLLCVLQCVLQVPHDPVRYHYQDQNCLQPPPPPPPPPPDDDCPVVVVQLVVLLVLQLVLLVVLLVVLCVVVVHDPPPDPPACPPLSVVVSVSSSSLSCCLRPPVSVVSSLVSVCVTVVVQQLDASHEYAYAYAQNSLLSVQLSLLVCLPPPSGNYAHAEHEYALHQCVGPSSLVRRDPSRNQQEGRPRYNAYEYEAARLQSNHDDSPPVPHVHDYYYYHQHFPPDDPVRRRNNSRRVRLSNSVSCCNNNVPVSCSSPVVVVVVVVVVPPPPPPPPPPPDDDDDDDDDDDDDDDDDDDDDDDD

Radius of gyration: 28.55 Å; Cα contacts (8 Å, |Δi|>4): 617; chains: 1; bounding box: 45×93×120 Å

Mean predicted aligned error: 13.22 Å

Nearest PDB structures (foldseek):
  6ie7-assembly2_B  TM=6.587E-01  e=6.853E-01  Arabidopsis thaliana
  6ie4-assembly1_A  TM=6.846E-01  e=9.184E-01  Arabidopsis thaliana
  5zwx-assembly2_B  TM=6.024E-01  e=4.822E-01  Raphanus sativus
  6ie7-assembly4_D  TM=6.839E-01  e=1.033E+00  Arabidopsis thaliana
  7yta-assembly3_C  TM=6.572E-01  e=5.323E+00  Nicotiana tabacum

Sequence (418 aa):
MFHRIFVLSAFLLAAAGSAWAETKLPFAKGADIKVYTASKVFSGKLQDSSAKDWVHLTDDATKADVWIPLRAVEAVSKSRPAPESTGRAPGGPPAEGRKKYVVYVHGICRHDPGYSDGWWAAMRPFTPDIPDNNRKEVLWSDIISPGPGGPAEAGGPGAGLSEKNRSLTSDIQDELRDRAVRQRTDVGGEPMEGPGGLGDTAQELTQCVSDFSLYLLNRDIRNRVIDRFNQVVKPILQQDNAEVEVISHSWGTVVAYEALRLMDGDPSLHGRVRNLFTVGSALSIPQVKSRLLPEAADGRRPKGVQRWVNLNARFDIVGGALKGRPFAVDDEFLGLPPVGCSNFIPNPTCAHGSYFVPENVRVNRDIFGRFIEELQSQGRKNRAQPTRSFARRSRKQGPELALPRSSPSLAITRTGRP

Secondary structure (DSSP, 8-state):
--------SSSS------TTTT---S--TT-EEEEEETTEEEEEEEEES--TTEEEEEETTT--EEEEEGGG-SEEEE-------------SS--S---EEEEEE--SS---TTTTHHHHHHHGGG-TTS-GGGEEEE--HHHHS--BTB------S-HHHHHHHHHHHHHHHHHHHHHHHHHHHTTT------TTSSHHHHHHHHHHHHHHHHHHH-HHHHHHHHHHHHHHHHHHHTSTT-EEEEEEETTHHHHHHHHHHHGGG-TT--SEEEEEEEES-GGGSHHHHTTS-TTTTT-PPPTTEEEEEEEEETT-SS----BTTTB--SEEEEEEPPSSS-SSS--HHHHHHGGG-TT-HHHIIIIIIHHHHHHHHHHHHHHHS----------PPPPP------------------